Protein AF-A0A4Z1SQS7-F1 (afdb_monomer)

Radius of gyration: 22.04 Å; Cα contacts (8 Å, |Δi|>4): 766; chains: 1; bounding box: 47×42×66 Å

InterPro domains:
  IPR000222 PPM-type phosphatase, divalent cation binding [PS01032] (43-51)
  IPR001932 PPM-type phosphatase-like domain [PF00481] (12-250)
  IPR001932 PPM-type phosphatase-like domain [PS51746] (8-364)
  IPR001932 PPM-type phosphatase-like domain [SM00332] (1-362)
  IPR001932 PPM-type phosphatase-like domain [cd00143] (7-232)
  IPR015655 Protein phosphatase 2C [PTHR47992] (9-360)
  IPR036457 PPM-type phosphatase-like domain superfamily [G3DSA:3.60.40.10] (2-365)
  IPR036457 PPM-type phosphatase-like domain superfamily [SSF81606] (6-361)

Foldseek 3Di:
DDDDPWWFKDKDWDFQQPPDQLKDKDWDFCQPVDPPRPDTKIKIKIKRKDQHNLANVLCRPQLSVQLVVDPCPPVPSQVSNQRSLQVSLVVSCVVVVPVDPSRQMWIWMWMWMDDDQKIKIWTFAQWWKKFQFPPPGIDTFFDHAFCPDPVLQVQLVVLVWHWDDDPPDAIATNVPHGGQETRGRVVCVSSRHYSRIDMDMDGNPGTQKMKTKDCLLVVLDDRRLLRLLLVLLLVCLVVPLDVVVLLCLLQVPLPPPPQQDDLSSLSSQLSSLLLVDPPCPDLSPVLSLVSLLVCLPVPDSCDNVNSVVSNVSSVVVVVVPPPPPDRDNSALVCSRQHNSNVSSSSSSSSSPRNGIIMMMMIGTPVSDDPVSVVVVVVVVVVD

Secondary structure (DSSP, 8-state):
-EE-SSEEEEEEEE-TTSSS---EEEEEE-TTSSTT--S--EEEEEE-EESSTHHHHHHHHHHHHHHHH-TTTTTSHHHHHHHHHHHHHHHHHHHHTTT-TT---EE-EEEEEEETTEEEEEEESS-EEEEEETTTEEEE-SPP--TTSHHHHHHHHHTT--EE--TTS--EETTTBS-SB-EE-GGGGGGT-B---EEEEEEGGGEEEEEEE-HHHHTT--HHHHHHHHHHHHHHHHH-S-HHHHHHHHHHTTSS--S---HHHHHHHHHHHHHH---TTSHHHHHHHHHHHHHSSTT----HHHHHHHHHHHTT-GGG-TT--------GGGGSHHHHHHHHHHHHHHTT--S-EEEEEEEEGGGS-HHHHHHHHHHHHT-

pLDDT: mean 84.15, std 18.26, range [29.73, 98.94]

Sequence (383 aa):
MYLSALYVWGHGSISGRRPSNEDAHIIRDLRGMRQDLTESITMAGVFDGHGGPNASAYTQEKLPLQLTKARAFPTDVKDALKQAFLNTDRLYLRDEGHADIYSSAGTTAVACVHYRNVFFFANAGDSRAIIGTSGQGVRQITVDHKPNLPGERARIERAGSCVVDDEGDCPRVAGMLAVSRAIGDAPFKSCGVIADPDIFAVRDSEIDYVVLACDGLWDVFQNDEVDAVIRHIFKLATRCTDPSLANQILTSDLSSGNTSTTRIELLKHAAACLLMSNDPKDKFVSIATSLCEKLAVRDTALSFGFANTIAGGFKGFDSCYDECNRTYVTPARKLSPEAIASYLMRMAMCLGSDDNITVVLGLGRKLYPKPILAEYDKMVRGR

Organism: Giardia muris (NCBI:txid5742)

Nearest PDB structures (foldseek):
  2iq1-assembly1_A  TM=8.927E-01  e=2.424E-19  Homo sapiens
  2p8e-assembly2_B  TM=7.983E-01  e=1.602E-19  Homo sapiens
  4da1-assembly1_A  TM=8.721E-01  e=8.635E-18  Homo sapiens
  4jnd-assembly1_A  TM=8.204E-01  e=9.811E-19  Caenorhabditis elegans
  4ra2-assembly1_A  TM=7.579E-01  e=4.405E-18  Homo sapiens

Solvent-accessible surface area (backbone atoms only — not comparable to full-atom values): 19954 Å² total; per-residue (Å²): 121,48,80,57,99,57,30,38,27,20,46,34,72,45,26,64,68,38,99,59,61,24,60,31,62,45,76,43,69,50,42,65,78,39,93,85,37,78,58,81,29,43,36,36,34,32,16,43,27,42,79,46,40,63,31,6,49,49,43,53,65,41,32,66,54,36,27,65,67,25,84,43,38,81,86,36,54,65,62,9,47,43,50,8,41,45,50,39,26,56,47,48,52,56,62,44,70,78,70,45,102,79,71,51,23,15,12,26,38,26,36,37,38,42,49,94,61,29,38,36,37,38,26,16,8,51,28,41,36,36,37,34,29,77,98,72,49,61,44,74,72,52,71,58,30,41,18,75,42,72,72,44,32,53,43,15,44,73,44,74,36,46,69,38,73,51,93,93,58,74,32,8,42,73,68,70,41,60,48,31,20,28,33,43,31,64,82,40,44,67,37,39,36,36,34,72,46,54,75,46,76,46,68,37,96,55,52,45,32,39,43,33,25,25,44,28,44,56,79,55,43,54,71,63,45,54,44,48,33,57,52,43,53,48,55,43,63,77,67,38,52,41,70,66,57,55,51,44,61,66,46,54,73,60,66,63,82,66,96,69,77,47,72,57,58,52,46,35,46,24,49,52,25,45,64,75,34,84,49,82,86,38,69,42,31,49,49,23,42,53,53,26,46,68,52,40,52,85,80,63,76,70,48,76,67,55,41,52,53,53,51,55,71,53,67,72,49,74,83,73,52,89,76,66,89,61,82,41,73,75,55,57,69,63,74,30,34,34,39,50,28,46,48,53,48,54,44,22,48,32,27,64,29,62,37,41,32,40,32,40,28,37,39,25,52,88,72,51,58,69,72,44,50,54,51,51,54,49,63,55,76,76,106

Structure (mmCIF, N/CA/C/O backbone):
data_AF-A0A4Z1SQS7-F1
#
_entry.id   AF-A0A4Z1SQS7-F1
#
loop_
_atom_site.group_PDB
_atom_site.id
_atom_site.type_symbol
_atom_site.label_atom_id
_atom_site.label_alt_id
_atom_site.label_comp_id
_atom_site.label_asym_id
_atom_site.label_entity_id
_atom_site.label_seq_id
_atom_site.pdbx_PDB_ins_code
_atom_site.Cartn_x
_atom_site.Cartn_y
_atom_site.Cartn_z
_atom_site.occupancy
_atom_site.B_iso_or_equiv
_atom_site.auth_seq_id
_atom_site.auth_comp_id
_atom_site.auth_asym_id
_atom_site.auth_atom_id
_atom_site.pdbx_PDB_model_num
ATOM 1 N N . MET A 1 1 ? -8.643 12.770 5.499 1.00 52.16 1 MET A N 1
ATOM 2 C CA . MET A 1 1 ? -9.835 11.908 5.571 1.00 52.16 1 MET A CA 1
ATOM 3 C C . MET A 1 1 ? -10.694 12.202 4.373 1.00 52.16 1 MET A C 1
ATOM 5 O O . MET A 1 1 ? -11.086 13.352 4.195 1.00 52.16 1 MET A O 1
ATOM 9 N N . TYR A 1 2 ? -10.938 11.186 3.557 1.00 68.62 2 TYR A N 1
ATOM 10 C CA . TYR A 1 2 ? -11.748 11.256 2.348 1.00 68.62 2 TYR A CA 1
ATOM 11 C C . TYR A 1 2 ? -12.927 10.303 2.513 1.00 68.62 2 TYR A C 1
ATOM 13 O O . TYR A 1 2 ? -12.742 9.135 2.846 1.00 68.62 2 TYR A O 1
ATOM 21 N N . LEU A 1 3 ? -14.147 10.800 2.326 1.00 64.62 3 LEU A N 1
ATOM 22 C CA . LEU A 1 3 ? -15.344 9.972 2.417 1.00 64.62 3 LEU A CA 1
ATOM 23 C C . LEU A 1 3 ? -15.806 9.580 1.022 1.00 64.62 3 LEU A C 1
ATOM 25 O O . LEU A 1 3 ? -16.062 10.437 0.181 1.00 64.62 3 LEU A O 1
ATOM 29 N N . SER A 1 4 ? -15.976 8.279 0.824 1.00 72.94 4 SER A N 1
ATOM 30 C CA . SER A 1 4 ? -16.822 7.736 -0.234 1.00 72.94 4 SER A CA 1
ATOM 31 C C . SER A 1 4 ? -18.140 7.250 0.377 1.00 72.94 4 SER A C 1
ATOM 33 O O . SER A 1 4 ? -18.307 7.208 1.602 1.00 72.94 4 SER A O 1
ATOM 35 N N . ALA A 1 5 ? -19.086 6.848 -0.472 1.00 72.69 5 ALA A N 1
ATOM 36 C CA . ALA A 1 5 ? -20.364 6.301 -0.018 1.00 72.69 5 ALA A CA 1
ATOM 37 C C . ALA A 1 5 ? -20.209 5.032 0.842 1.00 72.69 5 ALA A C 1
ATOM 39 O O . ALA A 1 5 ? -21.074 4.756 1.670 1.00 72.69 5 ALA A O 1
ATOM 40 N N . LEU A 1 6 ? -19.119 4.277 0.661 1.00 84.94 6 LEU A N 1
ATOM 41 C CA . LEU A 1 6 ? -18.928 2.953 1.264 1.00 84.94 6 LEU A CA 1
ATOM 42 C C . LEU A 1 6 ? -17.718 2.879 2.203 1.00 84.94 6 LEU A C 1
ATOM 44 O O . LEU A 1 6 ? -17.732 2.086 3.142 1.00 84.94 6 LEU A O 1
ATOM 48 N N . TYR A 1 7 ? -16.728 3.755 2.030 1.00 91.75 7 TYR A N 1
ATOM 49 C CA . TYR A 1 7 ? -15.464 3.740 2.770 1.00 91.75 7 TYR A CA 1
ATOM 50 C C . TYR A 1 7 ? -15.067 5.120 3.295 1.00 91.75 7 TYR A C 1
ATOM 52 O O . TYR A 1 7 ? -15.269 6.140 2.630 1.00 91.75 7 TYR A O 1
ATOM 60 N N . VAL A 1 8 ? -14.438 5.122 4.468 1.00 91.81 8 VAL A N 1
ATOM 61 C CA . VAL A 1 8 ? -13.673 6.238 5.028 1.00 91.81 8 VAL A CA 1
ATOM 62 C C . VAL A 1 8 ? -12.204 5.976 4.722 1.00 91.81 8 VAL A C 1
ATOM 64 O O . VAL A 1 8 ? -11.655 4.965 5.151 1.00 91.81 8 VAL A O 1
ATOM 67 N N . TRP A 1 9 ? -11.569 6.873 3.979 1.00 94.38 9 TRP A N 1
ATOM 68 C CA . TRP A 1 9 ? -10.174 6.755 3.579 1.00 94.38 9 TRP A CA 1
ATOM 69 C C . TRP A 1 9 ? -9.288 7.753 4.309 1.00 94.38 9 TRP A C 1
ATOM 71 O O . TRP A 1 9 ? -9.692 8.887 4.583 1.00 94.38 9 TRP A O 1
ATOM 81 N N . GLY A 1 10 ? -8.055 7.352 4.570 1.00 94.62 10 GLY A N 1
ATOM 82 C CA . GLY A 1 10 ? -7.034 8.193 5.174 1.00 94.62 10 GLY A CA 1
ATOM 83 C C . GLY A 1 10 ? -5.665 7.553 5.043 1.00 94.62 10 GLY A C 1
ATOM 84 O O . GLY A 1 10 ? -5.534 6.448 4.521 1.00 94.62 10 GLY A O 1
ATOM 85 N N . HIS A 1 11 ? -4.642 8.273 5.475 1.00 96.88 11 HIS A N 1
ATOM 86 C CA . HIS A 1 11 ? -3.266 7.831 5.332 1.00 96.88 11 HIS A CA 1
ATOM 87 C C . HIS A 1 11 ? -2.392 8.362 6.465 1.00 96.88 11 HIS A C 1
ATOM 89 O O . HIS A 1 11 ? -2.773 9.284 7.189 1.00 96.88 11 HIS A O 1
ATOM 95 N N . GLY A 1 12 ? -1.191 7.815 6.557 1.00 96.62 12 GLY A N 1
ATOM 96 C CA . GLY A 1 12 ? -0.066 8.375 7.283 1.00 96.62 12 GLY A CA 1
ATOM 97 C C . GLY A 1 12 ? 1.214 8.122 6.493 1.00 96.62 12 GLY A C 1
ATOM 98 O O . GLY A 1 12 ? 1.278 7.149 5.748 1.00 96.62 12 GLY A O 1
ATOM 99 N N . SER A 1 13 ? 2.188 9.020 6.616 1.00 97.50 13 SER A N 1
ATOM 100 C CA . SER A 1 13 ? 3.509 8.869 6.004 1.00 97.50 13 SER A CA 1
ATOM 101 C C . SER A 1 13 ? 4.553 9.540 6.893 1.00 97.50 13 SER A C 1
ATOM 103 O O . SER A 1 13 ? 4.311 10.648 7.387 1.00 97.50 13 SER A O 1
ATOM 105 N N . ILE A 1 14 ? 5.669 8.860 7.145 1.00 96.12 14 ILE A N 1
ATOM 106 C CA . ILE A 1 14 ? 6.788 9.340 7.961 1.00 96.12 14 ILE A CA 1
ATOM 107 C C . ILE A 1 14 ? 8.120 8.880 7.361 1.00 96.12 14 ILE A C 1
ATOM 109 O O . ILE A 1 14 ? 8.206 7.784 6.819 1.00 96.12 14 ILE A O 1
ATOM 113 N N . SER A 1 15 ? 9.186 9.666 7.549 1.00 94.44 15 SER A N 1
ATOM 114 C CA . SER A 1 15 ? 10.533 9.285 7.092 1.00 94.44 15 SER A CA 1
ATOM 115 C C . SER A 1 15 ? 11.118 8.073 7.833 1.00 94.44 15 SER A C 1
ATOM 117 O O . SER A 1 15 ? 12.123 7.515 7.402 1.00 94.44 15 SER A O 1
ATOM 119 N N . GLY A 1 16 ? 10.544 7.697 8.981 1.00 91.19 16 GLY A N 1
ATOM 120 C CA . GLY A 1 16 ? 11.118 6.676 9.855 1.00 91.19 16 GLY A CA 1
ATOM 121 C C . GLY A 1 16 ? 12.520 7.076 10.320 1.00 91.19 16 GLY A C 1
ATOM 122 O O . GLY A 1 16 ? 12.698 8.163 10.876 1.00 91.19 16 GLY A O 1
ATOM 123 N N . ARG A 1 17 ? 13.508 6.202 10.098 1.00 91.19 17 ARG A N 1
ATOM 124 C CA . ARG A 1 17 ? 14.924 6.468 10.422 1.00 91.19 17 ARG A CA 1
ATOM 125 C C . ARG A 1 17 ? 15.736 7.003 9.243 1.00 91.19 17 ARG A C 1
ATOM 127 O O . ARG A 1 17 ? 16.910 7.331 9.419 1.00 91.19 17 ARG A O 1
ATOM 134 N N . ARG A 1 18 ? 15.131 7.116 8.058 1.00 93.69 18 ARG A N 1
ATOM 135 C CA . ARG A 1 18 ? 15.786 7.679 6.876 1.00 93.69 18 ARG A CA 1
ATOM 136 C C . ARG A 1 18 ? 15.947 9.204 7.011 1.00 93.69 18 ARG A C 1
ATOM 138 O O . ARG A 1 18 ? 15.118 9.856 7.652 1.00 93.69 18 ARG A O 1
ATOM 145 N N . PRO A 1 19 ? 16.973 9.806 6.378 1.00 93.31 19 PRO A N 1
ATOM 146 C CA . PRO A 1 19 ? 17.176 11.260 6.394 1.00 93.31 19 PRO A CA 1
ATOM 147 C C . PRO A 1 19 ? 16.042 12.059 5.733 1.00 93.31 19 PRO A C 1
ATOM 149 O O . PRO A 1 19 ? 15.771 13.195 6.122 1.00 93.31 19 PRO A O 1
ATOM 152 N N . SER A 1 20 ? 15.387 11.471 4.734 1.00 94.19 20 SER A N 1
ATOM 153 C CA . SER A 1 20 ? 14.296 12.056 3.954 1.00 94.19 20 SER A CA 1
ATOM 154 C C . SER A 1 20 ? 13.165 11.048 3.787 1.00 94.19 20 SER A C 1
ATOM 156 O O . SER A 1 20 ? 13.374 9.846 3.932 1.00 94.19 20 SER A O 1
ATOM 158 N N . ASN A 1 21 ? 11.964 11.558 3.512 1.00 96.31 21 ASN A N 1
ATOM 159 C CA . ASN A 1 21 ? 10.837 10.741 3.081 1.00 96.31 21 ASN A CA 1
ATOM 160 C C . ASN A 1 21 ? 10.776 10.766 1.552 1.00 96.31 21 ASN A C 1
ATOM 162 O O . ASN A 1 21 ? 10.515 11.827 0.978 1.00 96.31 21 ASN A O 1
ATOM 166 N N . GLU A 1 22 ? 11.071 9.636 0.922 1.00 97.31 22 GLU A N 1
ATOM 167 C CA . GLU A 1 22 ? 10.989 9.429 -0.522 1.00 97.31 22 GLU A CA 1
ATOM 168 C C . GLU A 1 22 ? 9.636 8.833 -0.937 1.00 97.31 22 GLU A C 1
ATOM 170 O O . GLU A 1 22 ? 9.322 8.831 -2.125 1.00 97.31 22 GLU A O 1
ATOM 175 N N . ASP A 1 23 ? 8.788 8.432 0.016 1.00 98.50 23 ASP A N 1
ATOM 176 C CA . ASP A 1 23 ? 7.439 7.942 -0.262 1.00 98.50 23 ASP A CA 1
ATOM 177 C C . ASP A 1 23 ? 6.476 9.046 -0.722 1.00 98.50 23 ASP A C 1
ATOM 179 O O . ASP A 1 23 ? 6.494 10.192 -0.258 1.00 98.50 23 ASP A O 1
ATOM 183 N N . ALA A 1 24 ? 5.507 8.644 -1.542 1.00 98.62 24 ALA A N 1
ATOM 184 C CA . ALA A 1 24 ? 4.306 9.409 -1.842 1.00 98.62 24 ALA A CA 1
ATOM 185 C C . ALA A 1 24 ? 3.045 8.531 -1.767 1.00 98.62 24 ALA A C 1
ATOM 187 O O . ALA A 1 24 ? 3.088 7.302 -1.796 1.00 98.62 24 ALA A O 1
ATOM 188 N N . HIS A 1 25 ? 1.871 9.160 -1.703 1.00 98.50 25 HIS A N 1
ATOM 189 C CA . HIS A 1 25 ? 0.588 8.450 -1.660 1.00 98.50 25 HIS A CA 1
ATOM 190 C C . HIS A 1 25 ? -0.538 9.249 -2.311 1.00 98.50 25 HIS A C 1
ATOM 192 O O . HIS A 1 25 ? -0.485 10.473 -2.410 1.00 98.50 25 HIS A O 1
ATOM 198 N N . ILE A 1 26 ? -1.622 8.581 -2.694 1.00 97.75 26 ILE A N 1
ATOM 199 C CA . ILE A 1 26 ? -2.844 9.240 -3.176 1.00 97.75 26 ILE A CA 1
ATOM 200 C C . ILE A 1 26 ? -4.087 8.679 -2.510 1.00 97.75 26 ILE A C 1
ATOM 202 O O . ILE A 1 26 ? -4.175 7.490 -2.219 1.00 97.75 26 ILE A O 1
ATOM 206 N N . ILE A 1 27 ? -5.074 9.556 -2.333 1.00 96.88 27 ILE A N 1
ATOM 207 C CA . ILE A 1 27 ? -6.484 9.217 -2.143 1.00 96.88 27 ILE A CA 1
ATOM 208 C C . ILE A 1 27 ? -7.273 10.276 -2.913 1.00 96.88 27 ILE A C 1
ATOM 210 O O . ILE A 1 27 ? -7.203 11.460 -2.580 1.00 96.88 27 ILE A O 1
ATOM 214 N N . ARG A 1 28 ? -7.982 9.882 -3.971 1.00 94.62 28 ARG A N 1
ATOM 215 C CA . ARG A 1 28 ? -8.637 10.824 -4.884 1.00 94.62 28 ARG A CA 1
ATOM 216 C C . ARG A 1 28 ? -9.945 10.269 -5.428 1.00 94.62 28 ARG A C 1
ATOM 218 O O . ARG A 1 28 ? -9.976 9.150 -5.927 1.00 94.62 28 ARG A O 1
ATOM 225 N N . ASP A 1 29 ? -11.006 11.073 -5.381 1.00 93.81 29 ASP A N 1
ATOM 226 C CA . ASP A 1 29 ? -12.204 10.831 -6.192 1.00 93.81 29 ASP A CA 1
ATOM 227 C C . ASP A 1 29 ? -11.934 11.329 -7.619 1.00 93.81 29 ASP A C 1
ATOM 229 O O . ASP A 1 29 ? -11.589 12.495 -7.819 1.00 93.81 29 ASP A O 1
ATOM 233 N N . LEU A 1 30 ? -12.049 10.436 -8.601 1.00 94.81 30 LEU A N 1
ATOM 234 C CA . LEU A 1 30 ? -11.799 10.719 -10.016 1.00 94.81 30 LEU A CA 1
ATOM 235 C C . LEU A 1 30 ? -13.030 11.284 -10.739 1.00 94.81 30 LEU A C 1
ATOM 237 O O . LEU A 1 30 ? -12.952 11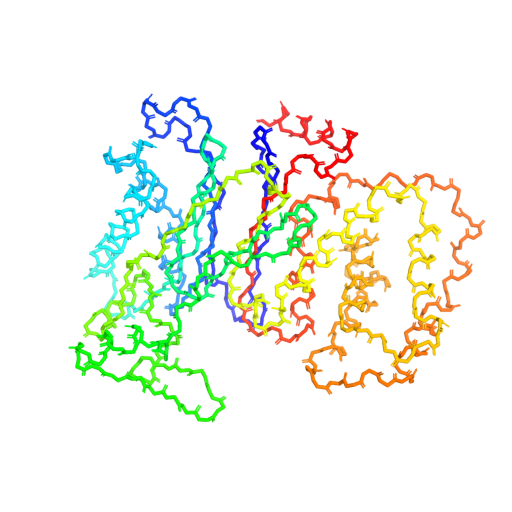.617 -11.926 1.00 94.81 30 LEU A O 1
ATOM 241 N N . ARG A 1 31 ? -14.169 11.406 -10.050 1.00 91.38 31 ARG A N 1
ATOM 242 C CA . ARG A 1 31 ? -15.373 12.039 -10.593 1.00 91.38 31 ARG A CA 1
ATOM 243 C C . ARG A 1 31 ? -15.066 13.443 -11.116 1.00 91.38 31 ARG A C 1
ATOM 245 O O . ARG A 1 31 ? -14.438 14.252 -10.436 1.00 91.38 31 ARG A O 1
ATOM 252 N N . GLY A 1 32 ? -15.532 13.738 -12.326 1.00 89.56 32 GLY A N 1
ATOM 253 C CA . GLY A 1 32 ? -15.335 15.034 -12.979 1.00 89.56 32 GLY A CA 1
ATOM 254 C C . GLY A 1 32 ? -13.932 15.280 -13.546 1.00 89.56 32 GLY A C 1
ATOM 255 O O . GLY A 1 32 ? -13.733 16.295 -14.207 1.00 89.56 32 GLY A O 1
ATOM 256 N N . MET A 1 33 ? -12.968 14.365 -13.368 1.00 92.56 33 MET A N 1
ATOM 257 C CA . MET A 1 33 ? -11.655 14.474 -14.028 1.00 92.56 33 MET A CA 1
ATOM 258 C C . MET A 1 33 ? -11.734 14.237 -15.546 1.00 92.56 33 MET A C 1
ATOM 260 O O . MET A 1 33 ? -10.877 14.708 -16.292 1.00 92.56 33 MET A O 1
ATOM 264 N N . ARG A 1 34 ? -12.780 13.542 -16.008 1.00 91.56 34 ARG A N 1
ATOM 265 C CA . ARG A 1 34 ? -13.194 13.427 -17.413 1.00 91.56 34 ARG A CA 1
ATOM 266 C C . ARG A 1 34 ? -14.715 13.593 -17.473 1.00 91.56 34 ARG A C 1
ATOM 268 O O . ARG A 1 34 ? -15.404 13.185 -16.541 1.00 91.56 34 ARG A O 1
ATOM 275 N N . GLN A 1 35 ? -15.231 14.233 -18.525 1.00 89.06 35 GLN A N 1
ATOM 276 C CA . GLN A 1 35 ? -16.627 14.707 -18.585 1.00 89.06 35 GLN A CA 1
ATOM 277 C C . GLN A 1 35 ? -17.684 13.608 -18.387 1.00 89.06 35 GLN A C 1
ATOM 279 O O . GLN A 1 35 ? -18.750 13.871 -17.844 1.00 89.06 35 GLN A O 1
ATOM 284 N N . ASP A 1 36 ? -17.389 12.382 -18.804 1.00 89.81 36 ASP A N 1
ATOM 285 C CA . ASP A 1 36 ? -18.256 11.207 -18.698 1.00 89.81 36 ASP A CA 1
ATOM 286 C C . ASP A 1 36 ? -18.127 10.455 -17.357 1.00 89.81 36 ASP A C 1
ATOM 288 O O . ASP A 1 36 ? -18.904 9.542 -17.084 1.00 89.81 36 ASP A O 1
ATOM 292 N N . LEU A 1 37 ? -17.181 10.835 -16.489 1.00 91.50 37 LEU A N 1
ATOM 293 C CA . LEU A 1 37 ? -17.016 10.256 -15.153 1.00 91.50 37 LEU A CA 1
ATOM 294 C C . LEU A 1 37 ? -17.928 10.969 -14.152 1.00 91.50 37 LEU A C 1
ATOM 296 O O . LEU A 1 37 ? -17.499 11.844 -13.396 1.00 91.50 37 LEU A O 1
ATOM 300 N N . THR A 1 38 ? -19.206 10.599 -14.162 1.00 88.12 38 THR A N 1
ATOM 301 C CA . THR A 1 38 ? -20.236 11.201 -13.299 1.00 88.12 38 THR A CA 1
ATOM 302 C C . THR A 1 38 ? -20.379 10.505 -11.944 1.00 88.12 38 THR A C 1
ATOM 304 O O . THR A 1 38 ? -20.825 11.115 -10.972 1.00 88.12 38 THR A O 1
ATOM 307 N N . GLU A 1 39 ? -20.017 9.225 -11.870 1.00 88.94 39 GLU A N 1
ATOM 308 C CA . GLU A 1 39 ? -20.040 8.430 -10.640 1.00 88.94 39 GLU A CA 1
ATOM 309 C C . GLU A 1 39 ? -18.770 8.673 -9.811 1.00 88.94 39 GLU A C 1
ATOM 311 O O . GLU A 1 39 ? -17.724 9.018 -10.357 1.00 88.94 39 GLU A O 1
ATOM 316 N N . SER A 1 40 ? -18.853 8.493 -8.489 1.00 89.50 40 SER A N 1
ATOM 317 C CA . SER A 1 40 ? -17.663 8.542 -7.630 1.00 89.50 40 SER A CA 1
ATOM 318 C C . SER A 1 40 ? -16.787 7.321 -7.899 1.00 89.50 40 SER A C 1
ATOM 320 O O . SER A 1 40 ? -17.277 6.189 -7.876 1.00 89.50 40 SER A O 1
ATOM 322 N N . ILE A 1 41 ? -15.503 7.559 -8.161 1.00 94.06 41 ILE A N 1
ATOM 323 C CA . ILE A 1 41 ? -14.511 6.510 -8.400 1.00 94.06 41 ILE A CA 1
ATOM 324 C C . ILE A 1 41 ? -13.307 6.836 -7.538 1.00 94.06 41 ILE A C 1
ATOM 326 O O . ILE A 1 41 ? -12.591 7.795 -7.810 1.00 94.06 41 ILE A O 1
ATOM 330 N N . THR A 1 42 ? -13.091 6.061 -6.480 1.00 95.25 42 THR A N 1
ATOM 331 C CA . THR A 1 42 ? -11.986 6.342 -5.559 1.00 95.25 42 THR A CA 1
ATOM 332 C C . THR A 1 42 ? -10.734 5.623 -6.027 1.00 95.25 42 THR A C 1
ATOM 334 O O . THR A 1 42 ? -10.752 4.406 -6.182 1.00 95.25 42 THR A O 1
ATOM 337 N N . MET A 1 43 ? -9.649 6.365 -6.221 1.00 97.56 43 MET A N 1
ATOM 338 C CA . MET A 1 43 ? -8.305 5.829 -6.392 1.00 97.56 43 MET A CA 1
ATOM 339 C C . MET A 1 43 ? -7.495 6.074 -5.123 1.00 97.56 43 MET A C 1
ATOM 341 O O . MET A 1 43 ? -7.484 7.190 -4.603 1.00 97.56 43 MET A O 1
ATOM 345 N N . ALA A 1 44 ? -6.799 5.049 -4.652 1.00 98.44 44 ALA A N 1
ATOM 346 C CA . ALA A 1 44 ? -5.830 5.145 -3.573 1.00 98.44 44 ALA A CA 1
ATOM 347 C C . ALA A 1 44 ? -4.516 4.471 -3.984 1.00 98.44 44 ALA A C 1
ATOM 349 O O . ALA A 1 44 ? -4.526 3.592 -4.843 1.00 98.44 44 ALA A O 1
ATOM 350 N N . GLY A 1 45 ? -3.387 4.874 -3.410 1.00 98.62 45 GLY A N 1
ATOM 351 C CA . GLY A 1 45 ? -2.094 4.286 -3.759 1.00 98.62 45 GLY A CA 1
ATOM 352 C C . GLY A 1 45 ? -0.956 4.724 -2.852 1.00 98.62 45 GLY A C 1
ATOM 353 O O . GLY A 1 45 ? -1.051 5.779 -2.224 1.00 98.62 45 GLY A O 1
ATOM 354 N N . VAL A 1 46 ? 0.090 3.904 -2.807 1.00 98.94 46 VAL A N 1
ATOM 355 C CA . VAL A 1 46 ? 1.369 4.151 -2.131 1.00 98.94 46 VAL A CA 1
ATOM 356 C C . VAL A 1 46 ? 2.489 3.939 -3.146 1.00 98.94 46 VAL A C 1
ATOM 358 O O . VAL A 1 46 ? 2.441 2.987 -3.932 1.00 98.94 46 VAL A O 1
ATOM 361 N N . PHE A 1 47 ? 3.447 4.859 -3.141 1.00 98.81 47 PHE A N 1
ATOM 362 C CA . PHE A 1 47 ? 4.584 4.907 -4.048 1.00 98.81 47 PHE A CA 1
ATOM 363 C C . PHE A 1 47 ? 5.845 5.054 -3.207 1.00 98.81 47 PHE A C 1
ATOM 365 O O . PHE A 1 47 ? 6.132 6.148 -2.728 1.00 98.81 47 PHE A O 1
ATOM 372 N N . ASP A 1 48 ? 6.530 3.941 -2.976 1.00 98.69 48 ASP A N 1
ATOM 373 C CA . ASP A 1 48 ? 7.786 3.899 -2.223 1.00 98.69 48 ASP A CA 1
ATOM 374 C C . ASP A 1 48 ? 8.917 4.337 -3.147 1.00 98.69 48 ASP A C 1
ATOM 376 O O . ASP A 1 48 ? 9.089 3.728 -4.206 1.00 98.69 48 ASP A O 1
ATOM 380 N N . GLY A 1 49 ? 9.553 5.466 -2.851 1.00 98.00 49 GLY A N 1
ATOM 381 C CA . GLY A 1 49 ? 10.570 6.066 -3.709 1.00 98.00 49 GLY A CA 1
ATOM 382 C C . GLY A 1 49 ? 11.969 5.622 -3.308 1.00 98.00 49 GLY A C 1
ATOM 383 O O . GLY A 1 49 ? 12.278 5.524 -2.127 1.00 98.00 49 GLY A O 1
ATOM 384 N N . HIS A 1 50 ? 12.841 5.423 -4.293 1.00 95.38 50 HIS A N 1
ATOM 385 C CA . HIS A 1 50 ? 14.247 5.125 -4.052 1.00 95.38 50 HIS A CA 1
ATOM 386 C C . HIS A 1 50 ? 15.148 5.887 -5.020 1.00 95.38 50 HIS A C 1
ATOM 388 O O . HIS A 1 50 ? 14.839 6.067 -6.201 1.00 95.38 50 HIS A O 1
ATOM 394 N N . GLY A 1 51 ? 16.302 6.330 -4.519 1.00 92.56 51 GLY A N 1
ATOM 395 C CA . GLY A 1 51 ? 17.216 7.177 -5.290 1.00 92.56 51 GLY A CA 1
ATOM 396 C C . GLY A 1 51 ? 16.713 8.617 -5.433 1.00 92.56 51 GLY A C 1
ATOM 397 O O . GLY A 1 51 ? 17.158 9.325 -6.338 1.00 92.56 51 GLY A O 1
ATOM 398 N N . GLY A 1 52 ? 15.803 9.046 -4.552 1.00 92.75 52 GLY A N 1
ATOM 399 C CA . GLY A 1 52 ? 15.189 10.369 -4.528 1.00 92.75 52 GLY A CA 1
ATOM 400 C C . GLY A 1 52 ? 13.659 10.335 -4.699 1.00 92.75 52 GLY A C 1
ATOM 401 O O . GLY A 1 52 ? 13.108 9.415 -5.300 1.00 92.75 52 GLY A O 1
ATOM 402 N N . PRO A 1 53 ? 12.942 11.383 -4.246 1.00 94.38 53 PRO A N 1
ATOM 403 C CA . PRO A 1 53 ? 11.474 11.418 -4.223 1.00 94.38 53 PRO A CA 1
ATOM 404 C C . PRO A 1 53 ? 10.821 11.719 -5.585 1.00 94.38 53 PRO A C 1
ATOM 406 O O . PRO A 1 53 ? 9.597 11.798 -5.685 1.00 94.38 53 PRO A O 1
ATOM 409 N N . ASN A 1 54 ? 11.600 11.969 -6.644 1.00 93.75 54 ASN A N 1
ATOM 410 C CA . ASN A 1 54 ? 11.054 12.477 -7.907 1.00 93.75 54 ASN A CA 1
ATOM 411 C C . ASN A 1 54 ? 10.093 11.476 -8.567 1.00 93.75 54 ASN A C 1
ATOM 413 O O . ASN A 1 54 ? 9.012 11.868 -9.011 1.00 93.75 54 ASN A O 1
ATOM 417 N N . ALA A 1 55 ? 10.444 10.187 -8.592 1.00 95.81 55 ALA A N 1
ATOM 418 C CA . ALA A 1 55 ? 9.626 9.148 -9.217 1.00 95.81 55 ALA A CA 1
ATOM 419 C C . ALA A 1 55 ? 8.293 8.932 -8.484 1.00 95.81 55 ALA A C 1
ATOM 421 O O . ALA A 1 55 ? 7.237 8.851 -9.124 1.00 95.81 55 ALA A O 1
ATOM 422 N N . SER A 1 56 ? 8.319 8.884 -7.151 1.00 98.06 56 SER A N 1
ATOM 423 C CA . SER A 1 56 ? 7.126 8.712 -6.315 1.00 98.06 56 SER A CA 1
ATOM 424 C C . SER A 1 56 ? 6.205 9.936 -6.402 1.00 98.06 56 SER A C 1
ATOM 426 O O . SER A 1 56 ? 5.003 9.786 -6.645 1.00 98.06 56 SER A O 1
ATOM 428 N N . ALA A 1 57 ? 6.759 11.152 -6.329 1.00 97.12 57 ALA A N 1
ATOM 429 C CA . ALA A 1 57 ? 6.014 12.403 -6.480 1.00 97.12 57 ALA A CA 1
ATOM 430 C C . ALA A 1 57 ? 5.395 12.547 -7.882 1.00 97.12 57 ALA A C 1
ATOM 432 O O . ALA A 1 57 ? 4.219 12.902 -8.025 1.00 97.12 57 ALA A O 1
ATOM 433 N N . TYR A 1 58 ? 6.147 12.209 -8.933 1.00 97.06 58 TYR A N 1
ATOM 434 C CA . TYR A 1 58 ? 5.632 12.218 -10.302 1.00 97.06 58 TYR A CA 1
ATOM 435 C C . TYR A 1 58 ? 4.502 11.199 -10.477 1.00 97.06 58 TYR A C 1
ATOM 437 O O . TYR A 1 58 ? 3.469 11.502 -11.080 1.00 97.06 58 TYR A O 1
ATOM 445 N N . THR A 1 59 ? 4.657 10.001 -9.911 1.00 98.44 59 THR A N 1
ATOM 446 C CA . THR A 1 59 ? 3.636 8.948 -9.964 1.00 98.44 59 THR A CA 1
ATOM 447 C C . THR A 1 59 ? 2.362 9.371 -9.233 1.00 98.44 59 THR A C 1
ATOM 449 O O . THR A 1 59 ? 1.271 9.240 -9.795 1.00 98.44 59 THR A O 1
ATOM 452 N N . GLN A 1 60 ? 2.484 9.971 -8.044 1.00 98.25 60 GLN A N 1
ATOM 453 C CA . GLN A 1 60 ? 1.371 10.562 -7.293 1.00 98.25 60 GLN A CA 1
ATOM 454 C C . GLN A 1 60 ? 0.569 11.560 -8.143 1.00 98.25 60 GLN A C 1
ATOM 456 O O . GLN A 1 60 ? -0.667 11.549 -8.121 1.00 98.25 60 GLN A O 1
ATOM 461 N N . GLU A 1 61 ? 1.247 12.409 -8.915 1.00 96.94 61 GLU A N 1
ATOM 462 C CA . GLU A 1 61 ? 0.592 13.420 -9.743 1.00 96.94 61 GLU A CA 1
ATOM 463 C C . GLU A 1 61 ? -0.003 12.836 -11.037 1.00 96.94 61 GLU A C 1
ATOM 465 O O . GLU A 1 61 ? -1.155 13.120 -11.390 1.00 96.94 61 GLU A O 1
ATOM 470 N N . LYS A 1 62 ? 0.775 12.035 -11.776 1.00 97.69 62 LYS A N 1
ATOM 471 C CA . LYS A 1 62 ? 0.444 11.649 -13.154 1.00 97.69 62 LYS A CA 1
ATOM 472 C C . LYS A 1 62 ? -0.383 10.381 -13.260 1.00 97.69 62 LYS A C 1
ATOM 474 O O . LYS A 1 62 ? -1.217 10.317 -14.165 1.00 97.69 62 LYS A O 1
ATOM 479 N N . LEU A 1 63 ? -0.224 9.407 -12.367 1.00 98.50 63 LEU A N 1
ATOM 480 C CA . LEU A 1 63 ? -0.944 8.136 -12.452 1.00 98.50 63 LEU A CA 1
ATOM 481 C C . LEU A 1 63 ? -2.481 8.298 -12.529 1.00 98.50 63 LEU A C 1
ATOM 483 O O . LEU A 1 63 ? -3.076 7.742 -13.459 1.00 98.50 63 LEU A O 1
ATOM 487 N N . PRO A 1 64 ? -3.156 9.106 -11.676 1.00 97.88 64 PRO A N 1
ATOM 488 C CA . PRO A 1 64 ? -4.603 9.332 -11.805 1.00 97.88 64 PRO A CA 1
ATOM 489 C C . PRO A 1 64 ? -4.990 10.047 -13.113 1.00 97.88 64 PRO A C 1
ATOM 491 O O . PRO A 1 64 ? -6.074 9.822 -13.662 1.00 97.88 64 PRO A O 1
ATOM 494 N N . LEU A 1 65 ? -4.107 10.891 -13.659 1.00 97.31 65 LEU A N 1
ATOM 495 C CA . LEU A 1 65 ? -4.334 11.554 -14.945 1.00 97.31 65 LEU A CA 1
ATOM 496 C C . LEU A 1 65 ? -4.232 10.558 -16.105 1.00 97.31 65 LEU A C 1
ATOM 498 O O . LEU A 1 65 ? -5.058 10.596 -17.013 1.00 97.31 65 LEU A O 1
ATOM 502 N N . GLN A 1 66 ? -3.248 9.656 -16.080 1.00 98.06 66 GLN A N 1
ATOM 503 C CA . GLN A 1 66 ? -3.109 8.626 -17.112 1.00 98.06 66 GLN A CA 1
ATOM 504 C C . GLN A 1 66 ? -4.254 7.617 -17.057 1.00 98.06 66 GLN A C 1
ATOM 506 O O . GLN A 1 66 ? -4.774 7.237 -18.104 1.00 98.06 66 GLN A O 1
ATOM 511 N N . LEU A 1 67 ? -4.706 7.254 -15.854 1.00 98.25 67 LEU A N 1
ATOM 512 C CA . LEU A 1 67 ? -5.862 6.380 -15.672 1.00 98.25 67 LEU A CA 1
ATOM 513 C C . LEU A 1 67 ? -7.129 6.977 -16.289 1.00 98.25 67 LEU A C 1
ATOM 515 O O . LEU A 1 67 ? -7.808 6.319 -17.069 1.00 98.25 67 LEU A O 1
ATOM 519 N N . THR A 1 68 ? -7.430 8.242 -15.995 1.00 97.12 68 THR A N 1
ATOM 520 C CA . THR A 1 68 ? -8.637 8.897 -16.528 1.00 97.12 68 THR A CA 1
ATOM 521 C C . THR A 1 68 ? -8.550 9.160 -18.037 1.00 97.12 68 THR A C 1
ATOM 523 O O . THR A 1 68 ? -9.571 9.111 -18.724 1.00 97.12 68 THR A O 1
ATOM 526 N N . LYS A 1 69 ? -7.345 9.362 -18.589 1.00 96.19 69 LYS A N 1
ATOM 527 C CA . LYS A 1 69 ? -7.104 9.475 -20.040 1.00 96.19 69 LYS A CA 1
ATOM 528 C C . LYS A 1 69 ? -7.182 8.145 -20.790 1.00 96.19 69 LYS A C 1
ATOM 530 O O . LYS A 1 69 ? -7.373 8.165 -22.006 1.00 96.19 69 LYS A O 1
ATOM 535 N N . ALA A 1 70 ? -7.028 7.008 -20.111 1.00 95.88 70 ALA A N 1
ATOM 536 C CA . ALA A 1 70 ? -7.092 5.705 -20.757 1.00 95.88 70 ALA A CA 1
ATOM 537 C C . ALA A 1 70 ? -8.473 5.497 -21.396 1.00 95.88 70 ALA A C 1
ATOM 539 O O . ALA A 1 70 ? -9.511 5.635 -20.744 1.00 95.88 70 ALA A O 1
ATOM 540 N N . ARG A 1 71 ? -8.488 5.135 -22.685 1.00 92.31 71 ARG A N 1
ATOM 541 C CA . ARG A 1 71 ? -9.728 4.928 -23.453 1.00 92.31 71 ARG A CA 1
ATOM 542 C C . ARG A 1 71 ? -10.605 3.835 -22.838 1.00 92.31 71 ARG A C 1
ATOM 544 O O . ARG A 1 71 ? -11.824 3.921 -22.916 1.00 92.31 71 ARG A O 1
ATOM 551 N N . ALA A 1 72 ? -9.973 2.831 -22.236 1.00 93.25 72 ALA A N 1
ATOM 552 C CA . ALA A 1 72 ? -10.637 1.729 -21.560 1.00 93.25 72 ALA A CA 1
ATOM 553 C C . ALA A 1 72 ? -11.316 2.146 -20.245 1.00 93.25 72 ALA A C 1
ATOM 555 O O . ALA A 1 72 ? -12.265 1.494 -19.821 1.00 93.25 72 ALA A O 1
ATOM 556 N N . PHE A 1 73 ? -10.885 3.229 -19.592 1.00 96.56 73 PHE A N 1
ATOM 557 C CA . PHE A 1 73 ? -11.476 3.664 -18.328 1.00 96.56 73 PHE A CA 1
ATOM 558 C C . PHE A 1 73 ? -12.857 4.292 -18.567 1.00 96.56 73 PHE A C 1
ATOM 560 O O . PHE A 1 73 ? -12.983 5.013 -19.551 1.00 96.56 73 PHE A O 1
ATOM 567 N N . PRO A 1 74 ? -13.882 4.086 -17.718 1.00 94.19 74 PRO A N 1
ATOM 568 C CA . PRO A 1 74 ? -13.939 3.125 -16.618 1.00 94.19 74 PRO A CA 1
ATOM 569 C C . PRO A 1 74 ? -14.505 1.752 -17.047 1.00 94.19 74 PRO A C 1
ATOM 571 O O . PRO A 1 74 ? -14.757 0.908 -16.193 1.00 94.19 74 PRO A O 1
ATOM 574 N N . THR A 1 75 ? -14.741 1.518 -18.345 1.00 94.19 75 THR A N 1
ATOM 575 C CA . THR A 1 75 ? -15.360 0.282 -18.867 1.00 94.19 75 THR A CA 1
ATOM 576 C C . THR A 1 75 ? -14.530 -0.984 -18.640 1.00 94.19 75 THR A C 1
ATOM 578 O O . THR A 1 75 ? -15.088 -2.021 -18.298 1.00 94.19 75 THR A O 1
ATOM 581 N N . ASP A 1 76 ? -13.209 -0.891 -18.775 1.00 96.94 76 ASP A N 1
ATOM 582 C CA . ASP A 1 76 ? -12.240 -1.925 -18.432 1.00 96.94 76 ASP A CA 1
ATOM 583 C C . ASP A 1 76 ? -11.147 -1.290 -17.567 1.00 96.94 76 ASP A C 1
ATOM 585 O O . ASP A 1 76 ? -10.142 -0.755 -18.039 1.00 96.94 76 ASP A O 1
ATOM 589 N N . VAL A 1 77 ? -11.392 -1.307 -16.256 1.00 97.62 77 VAL A N 1
ATOM 590 C CA . VAL A 1 77 ? -10.481 -0.733 -15.258 1.00 97.62 77 VAL A CA 1
ATOM 591 C C . VAL A 1 77 ? -9.147 -1.484 -15.222 1.00 97.62 77 VAL A C 1
ATOM 593 O O . VAL A 1 77 ? -8.128 -0.875 -14.906 1.00 97.62 77 VAL A O 1
ATOM 596 N N . LYS A 1 78 ? -9.122 -2.780 -15.571 1.00 98.25 78 LYS A N 1
ATOM 597 C CA . LYS A 1 78 ? -7.885 -3.570 -15.557 1.00 98.25 78 LYS A CA 1
ATOM 598 C C . LYS A 1 78 ? -6.951 -3.105 -16.667 1.00 98.25 78 LYS A C 1
ATOM 600 O O . LYS A 1 78 ? -5.815 -2.732 -16.389 1.00 98.25 78 LYS A O 1
ATOM 605 N N . ASP A 1 79 ? -7.439 -3.060 -17.903 1.00 98.31 79 ASP A N 1
ATOM 606 C CA . ASP A 1 79 ? -6.645 -2.556 -19.028 1.00 98.31 79 ASP A CA 1
ATOM 607 C C . ASP A 1 79 ? -6.241 -1.088 -18.811 1.00 98.31 79 ASP A C 1
ATOM 609 O O . ASP A 1 79 ? -5.081 -0.715 -18.993 1.00 98.31 79 ASP A O 1
ATOM 613 N N . ALA A 1 80 ? -7.161 -0.262 -18.304 1.00 98.38 80 ALA A N 1
ATOM 614 C CA . ALA A 1 80 ? -6.873 1.134 -17.997 1.00 98.38 80 ALA A CA 1
ATOM 615 C C . ALA A 1 80 ? -5.763 1.317 -16.946 1.00 98.38 80 ALA A C 1
ATOM 617 O O . ALA A 1 80 ? -4.909 2.185 -17.119 1.00 98.38 80 ALA A O 1
ATOM 618 N N . LEU A 1 81 ? -5.739 0.506 -15.881 1.00 98.62 81 LEU A N 1
ATOM 619 C CA . LEU A 1 81 ? -4.673 0.534 -14.872 1.00 98.62 81 LEU A CA 1
ATOM 620 C C . LEU A 1 81 ? -3.324 0.125 -15.469 1.00 98.62 81 LEU A C 1
ATOM 622 O O . LEU A 1 81 ? -2.338 0.831 -15.264 1.00 98.62 81 LEU A O 1
ATOM 626 N N . LYS A 1 82 ? -3.283 -0.949 -16.268 1.00 98.62 82 LYS A N 1
ATOM 627 C CA . LYS A 1 82 ? -2.060 -1.369 -16.971 1.00 98.62 82 LYS A CA 1
ATOM 628 C C . LYS A 1 82 ? -1.522 -0.242 -17.855 1.00 98.62 82 LYS A C 1
ATOM 630 O O . LYS A 1 82 ? -0.349 0.115 -17.769 1.00 98.62 82 LYS A O 1
ATOM 635 N N . GLN A 1 83 ? -2.390 0.367 -18.666 1.00 98.50 83 GLN A N 1
ATOM 636 C CA . GLN A 1 83 ? -2.029 1.504 -19.516 1.00 98.50 83 GLN A CA 1
ATOM 637 C C . GLN A 1 83 ? -1.556 2.706 -18.697 1.00 98.50 83 GLN A C 1
ATOM 639 O O . GLN A 1 83 ? -0.596 3.365 -19.092 1.00 98.50 83 GLN A O 1
ATOM 644 N N . ALA A 1 84 ? -2.197 2.991 -17.562 1.00 98.62 84 ALA A N 1
ATOM 645 C CA . ALA A 1 84 ? -1.831 4.108 -16.704 1.00 98.62 84 ALA A CA 1
ATOM 646 C C . ALA A 1 84 ? -0.410 3.960 -16.145 1.00 98.62 84 ALA A C 1
ATOM 648 O O . ALA A 1 84 ? 0.364 4.911 -16.237 1.00 98.62 84 ALA A O 1
ATOM 649 N N . PHE A 1 85 ? -0.048 2.778 -15.638 1.00 98.75 85 PHE A N 1
ATOM 650 C CA . PHE A 1 85 ? 1.300 2.488 -15.132 1.00 98.75 85 PHE A CA 1
ATOM 651 C C . PHE A 1 85 ? 2.353 2.628 -16.237 1.00 98.75 85 PHE A C 1
ATOM 653 O O . PHE A 1 85 ? 3.287 3.419 -16.110 1.00 98.75 85 PHE A O 1
ATOM 660 N N . LEU A 1 86 ? 2.153 1.946 -17.371 1.00 98.62 86 LEU A N 1
ATOM 661 C CA . LEU A 1 86 ? 3.095 1.970 -18.495 1.00 98.62 86 LEU A CA 1
ATOM 662 C C . LEU A 1 86 ? 3.256 3.370 -19.110 1.00 98.62 86 LEU A C 1
ATOM 664 O O . LEU A 1 86 ? 4.353 3.752 -19.517 1.00 98.62 86 LEU A O 1
ATOM 668 N N . ASN A 1 87 ? 2.175 4.151 -19.196 1.00 98.25 87 ASN A N 1
ATOM 669 C CA . ASN A 1 87 ? 2.242 5.519 -19.706 1.00 98.25 87 ASN A CA 1
ATOM 670 C C . ASN A 1 87 ? 2.889 6.473 -18.700 1.00 98.25 87 ASN A C 1
ATOM 672 O O . ASN A 1 87 ? 3.611 7.370 -19.124 1.00 98.25 87 ASN A O 1
ATOM 676 N N . THR A 1 88 ? 2.657 6.285 -17.398 1.00 98.25 88 THR A N 1
ATOM 677 C CA . THR A 1 88 ? 3.309 7.086 -16.349 1.00 98.25 88 THR A CA 1
ATOM 678 C C . THR A 1 88 ? 4.817 6.860 -16.374 1.00 98.25 88 THR A C 1
ATOM 680 O O . THR A 1 88 ? 5.559 7.833 -16.424 1.00 98.25 88 THR A O 1
ATOM 683 N N . ASP A 1 89 ? 5.259 5.604 -16.480 1.00 97.75 89 ASP A N 1
ATOM 684 C CA . ASP A 1 89 ? 6.672 5.243 -16.635 1.00 97.75 89 ASP A CA 1
ATOM 685 C C . ASP A 1 89 ? 7.296 5.849 -17.893 1.00 97.75 89 ASP A C 1
ATOM 687 O O . ASP A 1 89 ? 8.307 6.541 -17.818 1.00 97.75 89 ASP A O 1
ATOM 691 N N . ARG A 1 90 ? 6.653 5.683 -19.057 1.00 96.06 90 ARG A N 1
ATOM 692 C CA . ARG A 1 90 ? 7.156 6.262 -20.313 1.00 96.06 90 ARG A CA 1
ATOM 693 C C . ARG A 1 90 ? 7.296 7.784 -20.235 1.00 96.06 90 ARG A C 1
ATOM 695 O O . ARG A 1 90 ? 8.235 8.331 -20.807 1.00 96.06 90 ARG A O 1
ATOM 702 N N . LEU A 1 91 ? 6.341 8.465 -19.602 1.00 94.75 91 LEU A N 1
ATOM 703 C CA . LEU A 1 91 ? 6.376 9.919 -19.464 1.00 94.75 91 LEU A CA 1
ATOM 704 C C . LEU A 1 91 ? 7.457 10.360 -18.481 1.00 94.75 91 LEU A C 1
ATOM 706 O O . LEU A 1 91 ? 8.225 11.247 -18.828 1.00 94.75 91 LEU A O 1
ATOM 710 N N . TYR A 1 92 ? 7.584 9.695 -17.332 1.00 93.75 92 TYR A N 1
ATOM 711 C CA . TYR A 1 92 ? 8.645 9.980 -16.369 1.00 93.75 92 TYR A CA 1
ATOM 712 C C . TYR A 1 92 ? 10.034 9.813 -17.000 1.00 93.75 92 TYR A C 1
ATOM 714 O O . TYR A 1 92 ? 10.830 10.744 -16.984 1.00 93.75 92 TYR A O 1
ATOM 722 N N . LEU A 1 93 ? 10.287 8.686 -17.677 1.00 91.56 93 LEU A N 1
ATOM 723 C CA . LEU A 1 93 ? 11.559 8.420 -18.364 1.00 91.56 93 LEU A CA 1
ATOM 724 C C . LEU A 1 93 ? 11.868 9.428 -19.486 1.00 91.56 93 LEU A C 1
ATOM 726 O O . LEU A 1 93 ? 13.033 9.669 -19.798 1.00 91.56 93 LEU A O 1
ATOM 730 N N . ARG A 1 94 ? 10.839 10.014 -20.111 1.00 88.56 94 ARG A N 1
ATOM 731 C CA . ARG A 1 94 ? 11.000 11.055 -21.135 1.00 88.56 94 ARG A CA 1
ATOM 732 C C . ARG A 1 94 ? 11.270 12.427 -20.519 1.00 88.56 94 ARG A C 1
ATOM 734 O O . ARG A 1 94 ? 12.134 13.138 -21.023 1.00 88.56 94 ARG A O 1
ATOM 741 N N . ASP A 1 95 ? 10.504 12.798 -19.497 1.00 81.12 95 ASP A N 1
ATOM 742 C CA . ASP A 1 95 ? 10.555 14.117 -18.863 1.00 81.12 95 ASP A CA 1
ATOM 743 C C . ASP A 1 95 ? 11.844 14.274 -18.029 1.00 81.12 95 ASP A C 1
ATOM 745 O O . ASP A 1 95 ? 12.511 15.303 -18.118 1.00 81.12 95 ASP A O 1
ATOM 749 N N . GLU A 1 96 ? 12.256 13.232 -17.296 1.00 67.62 96 GLU A N 1
ATOM 750 C CA . GLU A 1 96 ? 13.520 13.191 -16.535 1.00 67.62 96 GLU A CA 1
ATOM 751 C C . GLU A 1 96 ? 14.741 12.960 -17.428 1.00 67.62 96 GLU A C 1
ATOM 753 O O . GLU A 1 96 ? 15.827 13.454 -17.129 1.00 67.62 96 GLU A O 1
ATOM 758 N N . GLY A 1 97 ? 14.568 12.292 -18.576 1.00 55.09 97 GLY A N 1
ATOM 759 C CA . GLY A 1 97 ? 15.630 12.046 -19.558 1.00 55.09 97 GLY A CA 1
ATOM 760 C C . GLY A 1 97 ? 16.259 13.313 -20.159 1.00 55.09 97 GLY A C 1
ATOM 761 O O . GLY A 1 97 ? 17.144 13.204 -21.008 1.00 55.09 97 GLY A O 1
ATOM 762 N N . HIS A 1 98 ? 15.803 14.510 -19.766 1.00 47.97 98 HIS A N 1
ATOM 763 C CA . HIS A 1 98 ? 16.385 15.817 -20.098 1.00 47.97 98 HIS A CA 1
ATOM 764 C C . HIS A 1 98 ? 16.742 16.675 -18.863 1.00 47.97 98 HIS A C 1
ATOM 766 O O . HIS A 1 98 ? 17.304 17.754 -19.049 1.00 47.97 98 HIS A O 1
ATOM 772 N N . ALA A 1 99 ? 16.432 16.241 -17.633 1.00 49.06 99 ALA A N 1
ATOM 773 C CA . ALA A 1 99 ? 16.504 17.091 -16.439 1.00 49.06 99 ALA A CA 1
ATOM 774 C C . ALA A 1 99 ? 17.691 16.805 -15.504 1.00 49.06 99 ALA A C 1
ATOM 776 O O . ALA A 1 99 ? 18.161 17.745 -14.871 1.00 49.06 99 ALA A O 1
ATOM 777 N N . ASP A 1 100 ? 18.240 15.589 -15.447 1.00 50.72 100 ASP A N 1
ATOM 778 C CA . ASP A 1 100 ? 19.513 15.360 -14.752 1.00 50.72 100 ASP A CA 1
ATOM 779 C C . ASP A 1 100 ? 20.142 14.027 -15.176 1.00 50.72 100 ASP A C 1
ATOM 781 O O . ASP A 1 100 ? 19.521 12.973 -15.061 1.00 50.72 100 ASP A O 1
ATOM 785 N N . ILE A 1 101 ? 21.392 14.041 -15.648 1.00 49.53 101 ILE A N 1
ATOM 786 C CA . ILE A 1 101 ? 22.117 12.824 -16.084 1.00 49.53 101 ILE A CA 1
ATOM 787 C C . ILE A 1 101 ? 22.374 11.878 -14.887 1.00 49.53 101 ILE A C 1
ATOM 789 O O . ILE A 1 101 ? 22.723 10.712 -15.069 1.00 49.53 101 ILE A O 1
ATOM 793 N N . TYR A 1 102 ? 22.157 12.366 -13.663 1.00 50.66 102 TYR A N 1
ATOM 794 C CA . TYR A 1 102 ? 22.308 11.625 -12.414 1.00 50.66 102 TYR A CA 1
ATOM 795 C C . TYR A 1 102 ? 20.991 11.086 -11.832 1.00 50.66 102 TYR A C 1
ATOM 797 O O . TYR A 1 102 ? 21.042 10.286 -10.896 1.00 50.66 102 TYR A O 1
ATOM 805 N N . SER A 1 103 ? 19.823 11.478 -12.360 1.00 62.28 103 SER A N 1
ATOM 806 C CA . SER A 1 103 ? 18.541 11.016 -11.815 1.00 62.28 103 SER A CA 1
ATOM 807 C C . SER A 1 103 ? 18.244 9.593 -12.287 1.00 62.28 103 SER A C 1
ATOM 809 O O . SER A 1 103 ? 17.821 9.339 -13.414 1.00 62.28 103 SER A O 1
ATOM 811 N N . SER A 1 104 ? 18.515 8.638 -11.400 1.00 79.94 104 SER A N 1
ATOM 812 C CA . SER A 1 104 ? 18.181 7.217 -11.547 1.00 79.94 104 SER A CA 1
ATOM 813 C C . SER A 1 104 ? 17.023 6.809 -10.635 1.00 79.94 104 SER A C 1
ATOM 815 O O . SER A 1 104 ? 16.799 5.618 -10.443 1.00 79.94 104 SER A O 1
ATOM 817 N N . ALA A 1 105 ? 16.289 7.793 -10.100 1.00 93.06 105 ALA A N 1
ATOM 818 C CA . ALA A 1 105 ? 15.221 7.567 -9.142 1.00 93.06 105 ALA A CA 1
ATOM 819 C C . ALA A 1 105 ? 14.132 6.655 -9.718 1.00 93.06 105 ALA A C 1
ATOM 821 O O . ALA A 1 105 ? 13.730 6.768 -10.887 1.00 93.06 105 ALA A O 1
ATOM 822 N N . GLY A 1 106 ? 13.641 5.768 -8.869 1.00 96.75 106 GLY A N 1
ATOM 823 C CA . GLY A 1 106 ? 12.548 4.864 -9.158 1.00 96.75 106 GLY A CA 1
ATOM 824 C C . GLY A 1 106 ? 11.541 4.861 -8.026 1.00 96.75 106 GLY A C 1
ATOM 825 O O . GLY A 1 106 ? 11.732 5.477 -6.980 1.00 96.75 106 GLY A O 1
ATOM 826 N N . THR A 1 107 ? 10.410 4.220 -8.275 1.00 98.62 107 THR A N 1
ATOM 827 C CA . THR A 1 107 ? 9.401 4.021 -7.251 1.00 98.62 107 THR A CA 1
ATOM 828 C C . THR A 1 107 ? 8.636 2.731 -7.481 1.00 98.62 107 THR A C 1
ATOM 830 O O . THR A 1 107 ? 8.295 2.369 -8.617 1.00 98.62 107 THR A O 1
ATOM 833 N N . THR A 1 108 ? 8.326 2.045 -6.388 1.00 98.81 108 THR A N 1
ATOM 834 C CA . THR A 1 108 ? 7.267 1.041 -6.394 1.00 98.81 108 THR A CA 1
ATOM 835 C C . THR A 1 108 ? 5.915 1.726 -6.586 1.00 98.81 108 THR A C 1
ATOM 837 O O . THR A 1 108 ? 5.754 2.930 -6.400 1.00 98.81 108 THR A O 1
ATOM 840 N N . ALA A 1 109 ? 4.901 0.967 -6.973 1.00 98.81 109 ALA A N 1
ATOM 841 C CA . ALA A 1 109 ? 3.552 1.481 -7.066 1.00 98.81 109 ALA A CA 1
ATOM 842 C C . ALA A 1 109 ? 2.543 0.386 -6.755 1.00 98.81 109 ALA A C 1
ATOM 844 O O . ALA A 1 109 ? 2.307 -0.508 -7.571 1.00 98.81 109 ALA A O 1
ATOM 845 N N . VAL A 1 110 ? 1.887 0.518 -5.603 1.00 98.94 110 VAL A N 1
ATOM 846 C CA . VAL A 1 110 ? 0.671 -0.226 -5.286 1.00 98.94 110 VAL A CA 1
ATOM 847 C C . VAL A 1 110 ? -0.511 0.735 -5.310 1.00 98.94 110 VAL A C 1
ATOM 849 O O . VAL A 1 110 ? -0.522 1.761 -4.634 1.00 98.94 110 VAL A O 1
ATOM 852 N N . ALA A 1 111 ? -1.525 0.430 -6.111 1.00 98.75 111 ALA A N 1
ATOM 853 C CA . ALA A 1 111 ? -2.711 1.264 -6.253 1.00 98.75 111 ALA A CA 1
ATOM 854 C C . ALA A 1 111 ? -3.983 0.423 -6.208 1.00 98.75 111 ALA A C 1
ATOM 856 O O . ALA A 1 111 ? -3.997 -0.733 -6.634 1.00 98.75 111 ALA A O 1
ATOM 857 N N . CYS A 1 112 ? -5.077 1.020 -5.742 1.00 97.88 112 CYS A N 1
ATOM 858 C CA . CYS A 1 112 ? -6.405 0.461 -5.898 1.00 97.88 112 CYS A CA 1
ATOM 859 C C . CYS A 1 112 ? -7.406 1.476 -6.458 1.00 97.88 112 CYS A C 1
ATOM 861 O O . CYS A 1 112 ? -7.304 2.680 -6.226 1.00 97.88 112 CYS A O 1
ATOM 863 N N . VAL A 1 113 ? -8.382 0.970 -7.211 1.00 97.88 113 VAL A N 1
ATOM 864 C CA . VAL A 1 113 ? -9.525 1.715 -7.740 1.00 97.88 113 VAL A CA 1
ATOM 865 C C . VAL A 1 113 ? -10.796 1.024 -7.278 1.00 97.88 113 VAL A C 1
ATOM 867 O O . VAL A 1 113 ? -11.006 -0.155 -7.564 1.00 97.88 113 VAL A O 1
ATOM 870 N N . HIS A 1 114 ? -11.658 1.757 -6.583 1.00 96.12 114 HIS A N 1
ATOM 871 C CA . HIS A 1 114 ? -12.985 1.298 -6.195 1.00 96.12 114 HIS A CA 1
ATOM 872 C C . HIS A 1 114 ? -14.030 1.861 -7.155 1.00 96.12 114 HIS A C 1
ATOM 874 O O . HIS A 1 114 ? -14.253 3.074 -7.206 1.00 96.12 114 HIS A O 1
ATOM 880 N N . TYR A 1 115 ? -14.655 0.972 -7.929 1.00 93.75 115 TYR A N 1
ATOM 881 C CA . TYR A 1 115 ? -15.689 1.314 -8.903 1.00 93.75 115 TYR A CA 1
ATOM 882 C C . TYR A 1 115 ? -16.782 0.242 -8.932 1.00 93.75 115 TYR A C 1
ATOM 884 O O . TYR A 1 115 ? -16.482 -0.946 -9.032 1.00 93.75 115 TYR A O 1
ATOM 892 N N . ARG A 1 116 ? -18.056 0.657 -8.847 1.00 89.19 116 ARG A N 1
ATOM 893 C CA . ARG A 1 116 ? -19.251 -0.212 -8.948 1.00 89.19 116 ARG A CA 1
ATOM 894 C C . ARG A 1 116 ? -19.136 -1.533 -8.167 1.00 89.19 116 ARG A C 1
ATOM 896 O O . ARG A 1 116 ? -19.325 -2.614 -8.719 1.00 89.19 116 ARG A O 1
ATOM 903 N N . ASN A 1 117 ? -18.861 -1.437 -6.864 1.00 89.44 117 ASN A N 1
ATOM 904 C CA . ASN A 1 117 ? -18.744 -2.572 -5.931 1.00 89.44 117 ASN A CA 1
ATOM 905 C C . ASN A 1 117 ? -17.581 -3.537 -6.233 1.00 89.44 117 ASN A C 1
ATOM 907 O O . ASN A 1 117 ? -17.607 -4.696 -5.810 1.00 89.44 117 ASN A O 1
ATOM 911 N N . VAL A 1 118 ? -16.563 -3.088 -6.967 1.00 94.94 118 VAL A N 1
ATOM 912 C CA . VAL A 1 118 ? -15.347 -3.857 -7.232 1.00 94.94 118 VAL A CA 1
ATOM 913 C C . VAL A 1 118 ? -14.135 -3.014 -6.865 1.00 94.94 118 VAL A C 1
ATOM 915 O O . VAL A 1 118 ? -14.039 -1.841 -7.226 1.00 94.94 118 VAL A O 1
ATOM 918 N N . PHE A 1 119 ? -13.205 -3.633 -6.150 1.00 97.25 119 PHE A N 1
ATOM 919 C CA . PHE A 1 119 ? -11.853 -3.131 -5.981 1.00 97.25 119 PHE A CA 1
ATOM 920 C C . PHE A 1 119 ? -10.950 -3.745 -7.035 1.00 97.25 119 PHE A C 1
ATOM 922 O O . PHE A 1 119 ? -10.856 -4.969 -7.137 1.00 97.25 119 PHE A O 1
ATOM 929 N N . PHE A 1 120 ? -10.266 -2.896 -7.785 1.00 98.44 120 PHE A N 1
ATOM 930 C CA . PHE A 1 120 ? -9.186 -3.275 -8.681 1.00 98.44 120 PHE A CA 1
ATOM 931 C C . PHE A 1 120 ? -7.873 -2.878 -8.026 1.00 98.44 120 PHE A C 1
ATOM 933 O O . PHE A 1 120 ? -7.744 -1.733 -7.614 1.00 98.44 120 PHE A O 1
ATOM 940 N N . PHE A 1 121 ? -6.923 -3.796 -7.926 1.00 98.69 121 PHE A N 1
ATOM 941 C CA . PHE A 1 121 ? -5.591 -3.546 -7.383 1.00 98.69 121 PHE A CA 1
ATOM 942 C C . PHE A 1 121 ? -4.568 -3.696 -8.499 1.00 98.69 121 PHE A C 1
ATOM 944 O O . PHE A 1 121 ? -4.696 -4.612 -9.307 1.00 98.69 121 PHE A O 1
ATOM 951 N N . ALA A 1 122 ? -3.568 -2.826 -8.531 1.00 98.81 122 ALA A N 1
ATOM 952 C CA . ALA A 1 122 ? -2.423 -2.904 -9.427 1.00 98.81 122 ALA A CA 1
ATOM 953 C C . ALA A 1 122 ? -1.143 -2.776 -8.598 1.00 98.81 122 ALA A C 1
ATOM 955 O O . ALA A 1 122 ? -1.073 -1.887 -7.750 1.00 98.81 122 ALA A O 1
ATOM 956 N N . ASN A 1 123 ? -0.163 -3.654 -8.825 1.00 98.88 123 ASN A N 1
ATOM 957 C CA . ASN A 1 123 ? 1.121 -3.604 -8.126 1.00 98.88 123 ASN A CA 1
ATOM 958 C C . ASN A 1 123 ? 2.312 -3.736 -9.076 1.00 98.88 123 ASN A C 1
ATOM 960 O O . ASN A 1 123 ? 2.335 -4.645 -9.904 1.00 98.88 123 ASN A O 1
ATOM 964 N N . ALA A 1 124 ? 3.315 -2.882 -8.895 1.00 98.88 124 ALA A N 1
ATOM 965 C CA . ALA A 1 124 ? 4.644 -2.986 -9.486 1.00 98.88 124 ALA A CA 1
ATOM 966 C C . ALA A 1 124 ? 5.681 -2.611 -8.414 1.00 98.88 124 ALA A C 1
ATOM 968 O O . ALA A 1 124 ? 5.755 -1.454 -8.018 1.00 98.88 124 ALA A O 1
ATOM 969 N N . GLY A 1 125 ? 6.445 -3.588 -7.927 1.00 98.62 125 GLY A N 1
ATOM 970 C CA . GLY A 1 125 ? 7.352 -3.439 -6.782 1.00 98.62 125 GLY A CA 1
ATOM 971 C C . GLY A 1 125 ? 6.907 -4.277 -5.587 1.00 98.62 125 GLY A C 1
ATOM 972 O O . GLY A 1 125 ? 6.097 -5.196 -5.743 1.00 98.62 125 GLY A O 1
ATOM 973 N N . ASP A 1 126 ? 7.455 -3.993 -4.415 1.00 98.31 126 ASP A N 1
ATOM 974 C CA . ASP A 1 126 ? 7.279 -4.739 -3.161 1.00 98.31 126 ASP A CA 1
ATOM 975 C C . ASP A 1 126 ? 6.470 -4.005 -2.082 1.00 98.31 126 ASP A C 1
ATOM 977 O O . ASP A 1 126 ? 6.192 -4.583 -1.032 1.00 98.31 126 ASP A O 1
ATOM 981 N N . SER A 1 127 ? 5.957 -2.810 -2.386 1.00 98.75 127 SER A N 1
ATOM 982 C CA . SER A 1 127 ? 4.747 -2.315 -1.727 1.00 98.75 127 SER A CA 1
ATOM 983 C C . SER A 1 127 ? 3.610 -3.338 -1.854 1.00 98.75 127 SER A C 1
ATOM 985 O O . SER A 1 127 ? 3.482 -4.051 -2.856 1.00 98.75 127 SER A O 1
ATOM 987 N N . ARG A 1 128 ? 2.734 -3.392 -0.846 1.00 98.81 128 ARG A N 1
ATOM 988 C CA . ARG A 1 128 ? 1.735 -4.463 -0.720 1.00 98.81 128 ARG A CA 1
ATOM 989 C C . ARG A 1 128 ? 0.345 -3.945 -0.373 1.00 98.81 128 ARG A C 1
ATOM 991 O O . ARG A 1 128 ? 0.171 -2.990 0.387 1.00 98.81 128 ARG A O 1
ATOM 998 N N . ALA A 1 129 ? -0.659 -4.635 -0.919 1.00 98.75 129 ALA A N 1
ATOM 999 C CA . ALA A 1 129 ? -2.064 -4.478 -0.583 1.00 98.75 129 ALA A CA 1
ATOM 1000 C C . ALA A 1 129 ? -2.620 -5.719 0.130 1.00 98.75 129 ALA A C 1
ATOM 1002 O O . ALA A 1 129 ? -2.533 -6.843 -0.382 1.00 98.75 129 ALA A O 1
ATOM 1003 N N . ILE A 1 130 ? -3.292 -5.499 1.258 1.00 98.62 130 ILE A N 1
ATOM 1004 C CA . ILE A 1 130 ? -4.095 -6.516 1.946 1.00 98.62 130 ILE A CA 1
ATOM 1005 C C . ILE A 1 130 ? -5.544 -6.046 2.093 1.00 98.62 130 ILE A C 1
ATOM 1007 O O . ILE A 1 130 ? -5.835 -4.847 2.137 1.00 98.62 130 ILE A O 1
ATOM 1011 N N . ILE A 1 131 ? -6.461 -7.003 2.207 1.00 98.12 131 ILE A N 1
ATOM 1012 C CA . ILE A 1 131 ? -7.851 -6.754 2.591 1.00 98.12 131 ILE A CA 1
ATOM 1013 C C . ILE A 1 131 ? -8.209 -7.570 3.825 1.00 98.12 131 ILE A C 1
ATOM 1015 O O . ILE A 1 131 ? -7.790 -8.720 3.964 1.00 98.12 131 ILE A O 1
ATOM 1019 N N . GLY A 1 132 ? -9.042 -6.997 4.686 1.00 97.06 132 GLY A N 1
ATOM 1020 C CA . GLY A 1 132 ? -9.729 -7.738 5.735 1.00 97.06 132 GLY A CA 1
ATOM 1021 C C . GLY A 1 132 ? -11.168 -8.001 5.346 1.00 97.06 132 GLY A C 1
ATOM 1022 O O . GLY A 1 132 ? -11.859 -7.103 4.873 1.00 97.06 132 GLY A O 1
ATOM 1023 N N . THR A 1 133 ? -11.631 -9.227 5.560 1.00 93.50 133 THR A N 1
ATOM 1024 C CA . THR A 1 133 ? -13.011 -9.650 5.292 1.00 93.50 133 THR A CA 1
ATOM 1025 C C . THR A 1 133 ? -13.651 -10.192 6.560 1.00 93.50 133 THR A C 1
ATOM 1027 O O . THR A 1 133 ? -12.990 -10.854 7.367 1.00 93.50 133 THR A O 1
ATOM 1030 N N . SER A 1 134 ? -14.936 -9.913 6.759 1.00 81.38 134 SER A N 1
ATOM 1031 C CA . SER A 1 134 ? -15.663 -10.430 7.918 1.00 81.38 134 SER A CA 1
ATOM 1032 C C . SER A 1 134 ? -15.755 -11.955 7.838 1.00 81.38 134 SER A C 1
ATOM 1034 O O . SER A 1 134 ? -16.175 -12.505 6.824 1.00 81.38 134 SER A O 1
ATOM 1036 N N . GLY A 1 135 ? -15.311 -12.656 8.883 1.00 78.88 135 GLY A N 1
ATOM 1037 C CA . GLY A 1 135 ? -15.367 -14.121 8.960 1.00 78.88 135 GLY A CA 1
ATOM 1038 C C . GLY A 1 135 ? -14.349 -14.894 8.105 1.00 78.88 135 GLY A C 1
ATOM 1039 O O . GLY A 1 135 ? -14.180 -16.083 8.346 1.00 78.88 135 GLY A O 1
ATOM 1040 N N . GLN A 1 136 ? -13.643 -14.252 7.165 1.00 86.12 136 GLN A N 1
ATOM 1041 C CA . GLN A 1 136 ? -12.601 -14.894 6.337 1.00 86.12 136 GLN A CA 1
ATOM 1042 C C . GLN A 1 136 ? -11.170 -14.455 6.694 1.00 86.12 136 GLN A C 1
ATOM 1044 O O . GLN A 1 136 ? -10.211 -14.977 6.134 1.00 86.12 136 GLN A O 1
ATOM 1049 N N . GLY A 1 137 ? -11.012 -13.510 7.625 1.00 90.06 137 GLY A N 1
ATOM 1050 C CA . GLY A 1 137 ? -9.703 -13.018 8.054 1.00 90.06 137 GLY A CA 1
ATOM 1051 C C . GLY A 1 137 ? -9.072 -12.055 7.049 1.00 90.06 137 GLY A C 1
ATOM 1052 O O . GLY A 1 137 ? -9.775 -11.286 6.384 1.00 90.06 137 GLY A O 1
ATOM 1053 N N . VAL A 1 138 ? -7.743 -12.065 6.987 1.00 96.12 138 VAL A N 1
ATOM 1054 C CA . VAL A 1 138 ? -6.943 -11.198 6.118 1.00 96.12 138 VAL A CA 1
ATOM 1055 C C . VAL A 1 138 ? -6.433 -11.945 4.903 1.00 96.12 138 VAL A C 1
ATOM 1057 O O . VAL A 1 138 ? -6.068 -13.117 4.978 1.00 96.12 138 VAL A O 1
ATOM 1060 N N . ARG A 1 139 ? -6.379 -11.247 3.772 1.00 96.50 139 ARG A N 1
ATOM 1061 C CA . ARG A 1 139 ? -5.810 -11.771 2.538 1.00 96.50 139 ARG A CA 1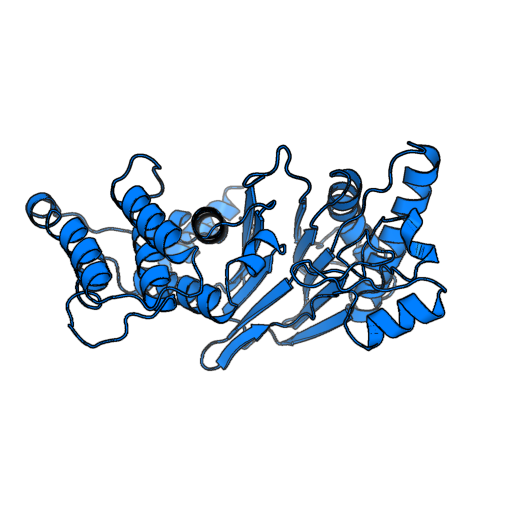
ATOM 1062 C C . ARG A 1 139 ? -4.928 -10.726 1.879 1.00 96.50 139 ARG A C 1
ATOM 1064 O O . ARG A 1 139 ? -5.375 -9.611 1.616 1.00 96.50 139 ARG A O 1
ATOM 1071 N N . GLN A 1 140 ? -3.702 -11.119 1.562 1.00 98.06 140 GLN A N 1
ATOM 1072 C CA . GLN A 1 140 ? -2.846 -10.363 0.659 1.00 98.06 140 GLN A CA 1
ATOM 1073 C C . GLN A 1 140 ? -3.362 -10.505 -0.771 1.00 98.06 140 GLN A C 1
ATOM 1075 O O . GLN A 1 140 ? -3.636 -11.611 -1.239 1.00 98.06 140 GLN A O 1
ATOM 1080 N N . ILE A 1 141 ? -3.567 -9.368 -1.432 1.00 97.69 141 ILE A N 1
ATOM 1081 C CA . ILE A 1 141 ? -4.107 -9.322 -2.792 1.00 97.69 141 ILE A CA 1
ATOM 1082 C C . ILE A 1 141 ? -2.993 -9.267 -3.824 1.00 97.69 141 ILE A C 1
ATOM 1084 O O . ILE A 1 141 ? -3.098 -9.916 -4.859 1.00 97.69 141 ILE A O 1
ATOM 1088 N N . THR A 1 142 ? -1.954 -8.487 -3.547 1.00 98.56 142 THR A N 1
ATOM 1089 C CA . THR A 1 142 ? -0.848 -8.248 -4.472 1.00 98.56 142 THR A CA 1
ATOM 1090 C C . THR A 1 142 ? 0.313 -9.186 -4.192 1.00 98.56 142 THR A C 1
ATOM 1092 O O . THR A 1 142 ? 0.500 -9.635 -3.065 1.00 98.56 142 THR A O 1
ATOM 1095 N N . VAL A 1 143 ? 1.120 -9.459 -5.211 1.00 98.00 143 VAL A N 1
ATOM 1096 C CA . VAL A 1 143 ? 2.398 -10.162 -5.060 1.00 98.00 143 VAL A CA 1
ATOM 1097 C C . VAL A 1 143 ? 3.511 -9.122 -5.020 1.00 98.00 143 VAL A C 1
ATOM 1099 O O . VAL A 1 143 ? 3.527 -8.224 -5.862 1.00 98.00 143 VAL A O 1
ATOM 1102 N N . ASP A 1 144 ? 4.411 -9.237 -4.049 1.00 98.44 144 ASP A N 1
ATOM 1103 C CA . ASP A 1 144 ? 5.560 -8.345 -3.901 1.00 98.44 144 ASP A CA 1
ATOM 1104 C C . ASP A 1 144 ? 6.638 -8.766 -4.906 1.00 98.44 144 ASP A C 1
ATOM 1106 O O . ASP A 1 144 ? 7.097 -9.910 -4.907 1.00 98.44 144 ASP A O 1
ATOM 1110 N N . HIS A 1 145 ? 7.036 -7.861 -5.793 1.00 98.56 145 HIS A N 1
ATOM 1111 C CA . HIS A 1 145 ? 7.904 -8.171 -6.925 1.00 98.56 145 HIS A CA 1
ATOM 1112 C C . HIS A 1 145 ? 9.386 -8.139 -6.536 1.00 98.56 145 HIS A C 1
ATOM 1114 O O . HIS A 1 145 ? 10.109 -7.185 -6.835 1.00 98.56 145 HIS A O 1
ATOM 1120 N N . LYS A 1 146 ? 9.845 -9.218 -5.895 1.00 97.75 146 LYS A N 1
ATOM 1121 C CA . LYS A 1 146 ? 11.262 -9.425 -5.565 1.00 97.75 146 LYS A CA 1
ATOM 1122 C C . LYS A 1 146 ? 12.040 -10.041 -6.750 1.00 97.75 146 LYS A C 1
ATOM 1124 O O . LYS A 1 146 ? 11.476 -10.856 -7.490 1.00 97.75 146 LYS A O 1
ATOM 1129 N N . PRO A 1 147 ? 13.328 -9.696 -6.953 1.00 98.19 147 PRO A N 1
ATOM 1130 C CA . PRO A 1 147 ? 14.140 -10.194 -8.071 1.00 98.19 147 PRO A CA 1
ATOM 1131 C C . PRO A 1 147 ? 14.275 -11.713 -8.177 1.00 98.19 147 PRO A C 1
ATOM 1133 O O . PRO A 1 147 ? 14.342 -12.233 -9.287 1.00 98.19 147 PRO A O 1
ATOM 1136 N N . ASN A 1 148 ? 14.276 -12.442 -7.059 1.00 96.44 148 ASN A N 1
ATOM 1137 C CA . ASN A 1 148 ? 14.446 -13.898 -7.051 1.00 96.44 148 ASN A CA 1
ATOM 1138 C C . ASN A 1 148 ? 13.167 -14.695 -7.366 1.00 96.44 148 ASN A C 1
ATOM 1140 O O . ASN A 1 148 ? 13.238 -15.919 -7.494 1.00 96.44 148 ASN A O 1
ATOM 1144 N N . LEU A 1 149 ? 12.008 -14.043 -7.528 1.00 97.88 149 LEU A N 1
ATOM 1145 C CA . LEU A 1 149 ? 10.793 -14.740 -7.945 1.00 97.88 149 LEU A CA 1
ATOM 1146 C C . LEU A 1 149 ? 10.995 -15.386 -9.326 1.00 97.88 149 LEU A C 1
ATOM 1148 O O . LEU A 1 149 ? 11.514 -14.721 -10.224 1.00 97.88 149 LEU A O 1
ATOM 1152 N N . PRO A 1 150 ? 10.544 -16.637 -9.561 1.00 97.94 150 PRO A N 1
ATOM 1153 C CA . PRO A 1 150 ? 10.897 -17.386 -10.771 1.00 97.94 150 PRO A CA 1
ATOM 1154 C C . PRO A 1 150 ? 10.620 -16.649 -12.091 1.00 97.94 150 PRO A C 1
ATOM 1156 O O . PRO A 1 150 ? 11.455 -16.653 -12.994 1.00 97.94 150 PRO A O 1
ATOM 1159 N N . GLY A 1 151 ? 9.462 -15.987 -12.205 1.00 97.94 151 GLY A N 1
ATOM 1160 C CA . GLY A 1 151 ? 9.095 -15.217 -13.399 1.00 97.94 151 GLY A CA 1
ATOM 1161 C C . GLY A 1 151 ? 9.907 -13.930 -13.570 1.00 97.94 151 GLY A C 1
ATOM 1162 O O . GLY A 1 151 ? 10.279 -13.581 -14.693 1.00 97.94 151 GLY A O 1
ATOM 1163 N N . GLU A 1 152 ? 10.224 -13.264 -12.461 1.00 98.62 152 GLU A N 1
ATOM 1164 C CA . GLU A 1 152 ? 10.997 -12.022 -12.438 1.00 98.62 152 GLU A CA 1
ATOM 1165 C C . GLU A 1 152 ? 12.466 -12.305 -12.773 1.00 98.62 152 GLU A C 1
ATOM 1167 O O . GLU A 1 152 ? 13.002 -11.714 -13.710 1.00 98.62 152 GLU A O 1
ATOM 1172 N N . ARG A 1 153 ? 13.075 -13.296 -12.108 1.00 98.56 153 ARG A N 1
ATOM 1173 C CA . ARG A 1 153 ? 14.439 -13.768 -12.372 1.00 98.56 153 ARG A CA 1
ATOM 1174 C C . ARG A 1 153 ? 14.619 -14.188 -13.824 1.00 98.56 153 ARG A C 1
ATOM 1176 O O . ARG A 1 153 ? 15.527 -13.707 -14.493 1.00 98.56 153 ARG A O 1
ATOM 1183 N N . ALA A 1 154 ? 13.707 -15.009 -14.348 1.00 98.56 154 ALA A N 1
ATOM 1184 C CA . ALA A 1 154 ? 13.768 -15.438 -15.742 1.00 98.56 154 ALA A CA 1
ATOM 1185 C C . ALA A 1 154 ? 13.659 -14.258 -16.726 1.00 98.56 154 ALA A C 1
ATOM 1187 O O . ALA A 1 154 ? 14.247 -14.301 -17.805 1.00 98.56 154 ALA A O 1
ATOM 1188 N N . ARG A 1 155 ? 12.903 -13.200 -16.395 1.00 98.62 155 ARG A N 1
ATOM 1189 C CA . ARG A 1 155 ? 12.842 -11.978 -17.213 1.00 98.62 155 ARG A CA 1
ATOM 1190 C C . ARG A 1 155 ? 14.164 -11.207 -17.168 1.00 98.62 155 ARG A C 1
ATOM 1192 O O . ARG A 1 155 ? 14.636 -10.807 -18.228 1.00 98.62 155 ARG A O 1
ATOM 1199 N N . ILE A 1 156 ? 14.740 -11.030 -15.980 1.00 98.75 156 ILE A N 1
ATOM 1200 C CA . ILE A 1 156 ? 16.015 -10.329 -15.752 1.00 98.75 156 ILE A CA 1
ATOM 1201 C C . ILE A 1 156 ? 17.167 -11.037 -16.482 1.00 98.75 156 ILE A C 1
ATOM 1203 O O . ILE A 1 156 ? 17.911 -10.409 -17.234 1.00 98.75 156 ILE A O 1
ATOM 1207 N N . GLU A 1 157 ? 17.265 -12.360 -16.347 1.00 98.19 157 GLU A N 1
ATOM 1208 C CA . GLU A 1 157 ? 18.301 -13.171 -17.003 1.00 98.19 157 GLU A CA 1
ATOM 1209 C C . GLU A 1 157 ? 18.146 -13.171 -18.533 1.00 98.19 157 GLU A C 1
ATOM 1211 O O . GLU A 1 157 ? 19.131 -13.042 -19.260 1.00 98.19 157 GLU A O 1
ATOM 1216 N N . ARG A 1 158 ? 16.909 -13.218 -19.057 1.00 98.44 158 ARG A N 1
ATOM 1217 C CA . ARG A 1 158 ? 16.653 -13.069 -20.506 1.00 98.44 158 ARG A CA 1
ATOM 1218 C C . ARG A 1 158 ? 17.040 -11.696 -21.055 1.00 98.44 158 ARG A C 1
ATOM 1220 O O . ARG A 1 158 ? 17.327 -11.597 -22.244 1.00 98.44 158 ARG A O 1
ATOM 1227 N N . ALA A 1 159 ? 17.035 -10.658 -20.222 1.00 97.94 159 ALA A N 1
ATOM 1228 C CA . ALA A 1 159 ? 17.510 -9.328 -20.593 1.00 97.94 159 ALA A CA 1
ATOM 1229 C C . ALA A 1 159 ? 19.050 -9.215 -20.567 1.00 97.94 159 ALA A C 1
ATOM 1231 O O . ALA A 1 159 ? 19.589 -8.158 -20.880 1.00 97.94 159 ALA A O 1
ATOM 1232 N N . GLY A 1 160 ? 19.768 -10.293 -20.223 1.00 97.94 160 GLY A N 1
ATOM 1233 C CA . GLY A 1 160 ? 21.230 -10.320 -20.143 1.00 97.94 160 GLY A CA 1
ATOM 1234 C C . GLY A 1 160 ? 21.795 -9.769 -18.831 1.00 97.94 160 GLY A C 1
ATOM 1235 O O . GLY A 1 160 ? 22.996 -9.525 -18.749 1.00 97.94 160 GLY A O 1
ATOM 1236 N N . SER A 1 161 ? 20.949 -9.564 -17.817 1.00 97.75 161 SER A N 1
ATOM 1237 C CA . SER A 1 161 ? 21.360 -9.171 -16.465 1.00 97.75 161 SER A CA 1
ATOM 1238 C C . SER A 1 161 ? 21.357 -10.378 -15.514 1.00 97.75 161 SER A C 1
ATOM 1240 O O . SER A 1 161 ? 21.158 -11.517 -15.938 1.00 97.75 161 SER A O 1
ATOM 1242 N N . CYS A 1 162 ? 21.602 -10.153 -14.225 1.00 96.81 162 CYS A N 1
ATOM 1243 C CA . CYS A 1 162 ? 21.633 -11.195 -13.203 1.00 96.81 162 CYS A CA 1
ATOM 1244 C C . CYS A 1 162 ? 20.835 -10.802 -11.956 1.00 96.81 162 CYS A C 1
ATOM 1246 O O . CYS A 1 162 ? 20.570 -9.625 -11.702 1.00 96.81 162 CYS A O 1
ATOM 1248 N N . VAL A 1 163 ? 20.477 -11.814 -11.168 1.00 97.94 163 VAL A N 1
ATOM 1249 C CA . VAL A 1 163 ? 19.984 -11.654 -9.798 1.00 97.94 163 VAL A CA 1
ATOM 1250 C C . VAL A 1 163 ? 21.087 -12.120 -8.860 1.00 97.94 163 VAL A C 1
ATOM 1252 O O . VAL A 1 163 ? 21.514 -13.273 -8.949 1.00 97.94 163 VAL A O 1
ATOM 1255 N N . VAL A 1 164 ? 21.552 -11.219 -8.000 1.00 96.44 164 VAL A N 1
ATOM 1256 C CA . VAL A 1 164 ? 22.486 -11.525 -6.910 1.00 96.44 164 VAL A CA 1
ATOM 1257 C C . VAL A 1 164 ? 21.654 -11.805 -5.664 1.00 96.44 164 VAL A C 1
ATOM 1259 O O . VAL A 1 164 ? 20.755 -11.031 -5.346 1.00 96.44 164 VAL A O 1
ATOM 1262 N N . ASP A 1 165 ? 21.910 -12.939 -5.022 1.00 92.25 165 ASP A N 1
ATOM 1263 C CA . ASP A 1 165 ? 21.160 -13.457 -3.873 1.00 92.25 165 ASP A CA 1
ATOM 1264 C C . ASP A 1 165 ? 22.187 -13.878 -2.815 1.00 92.25 165 ASP A C 1
ATOM 1266 O O . ASP A 1 165 ? 22.555 -15.050 -2.711 1.00 92.25 165 ASP A O 1
ATOM 1270 N N . ASP A 1 166 ? 22.765 -12.876 -2.149 1.00 89.31 166 ASP A N 1
ATOM 1271 C CA . ASP A 1 166 ? 23.814 -13.068 -1.150 1.00 89.31 166 ASP A CA 1
ATOM 1272 C C . ASP A 1 166 ? 23.194 -13.432 0.206 1.00 89.31 166 ASP A C 1
ATOM 1274 O O . ASP A 1 166 ? 22.183 -12.865 0.626 1.00 89.31 166 ASP A O 1
ATOM 1278 N N . GLU A 1 167 ? 23.812 -14.374 0.925 1.00 83.19 167 GLU A N 1
ATOM 1279 C CA . GLU A 1 167 ? 23.332 -14.784 2.247 1.00 83.19 167 GLU A CA 1
ATOM 1280 C C . GLU A 1 167 ? 23.290 -13.591 3.216 1.00 83.19 167 GLU A C 1
ATOM 1282 O O . GLU A 1 167 ? 24.317 -13.005 3.559 1.00 83.19 167 GLU A O 1
ATOM 1287 N N . GLY A 1 168 ? 22.088 -13.259 3.696 1.00 79.44 168 GLY A N 1
ATOM 1288 C CA . GLY A 1 168 ? 21.870 -12.174 4.656 1.00 79.44 168 GLY A CA 1
ATOM 1289 C C . GLY A 1 168 ? 21.545 -10.808 4.043 1.00 79.44 168 GLY A C 1
ATOM 1290 O O . GLY A 1 168 ? 21.317 -9.874 4.809 1.00 79.44 168 GLY A O 1
ATOM 1291 N N . ASP A 1 169 ? 21.467 -10.687 2.714 1.00 84.69 169 ASP A N 1
ATOM 1292 C CA . ASP A 1 169 ? 20.917 -9.509 2.023 1.00 84.69 169 ASP A CA 1
ATOM 1293 C C . ASP A 1 169 ? 19.622 -9.875 1.278 1.00 84.69 169 ASP A C 1
ATOM 1295 O O . ASP A 1 169 ? 19.254 -11.045 1.137 1.00 84.69 169 ASP A O 1
ATOM 1299 N N . CYS A 1 170 ? 18.886 -8.865 0.820 1.00 89.81 170 CYS A N 1
ATOM 1300 C CA . CYS A 1 170 ? 17.772 -9.081 -0.086 1.00 89.81 170 CYS A CA 1
ATOM 1301 C C . CYS A 1 170 ? 18.277 -9.338 -1.521 1.00 89.81 170 CYS A C 1
ATOM 1303 O O . CYS A 1 170 ? 19.303 -8.793 -1.929 1.00 89.81 170 CYS A O 1
ATOM 1305 N N . PRO A 1 171 ? 17.554 -10.136 -2.327 1.00 95.56 171 PRO A N 1
ATOM 1306 C CA . PRO A 1 171 ? 17.914 -10.362 -3.722 1.00 95.56 171 PRO A CA 1
ATOM 1307 C C . PRO A 1 171 ? 17.889 -9.066 -4.535 1.00 95.56 171 PRO A C 1
ATOM 1309 O O . PRO A 1 171 ? 16.919 -8.309 -4.461 1.00 95.56 171 PRO A O 1
ATOM 1312 N N . ARG A 1 172 ? 18.905 -8.846 -5.378 1.00 97.62 172 ARG A N 1
ATOM 1313 C CA . ARG A 1 172 ? 19.067 -7.607 -6.156 1.00 97.62 172 ARG A CA 1
ATOM 1314 C C . ARG A 1 172 ? 19.293 -7.847 -7.645 1.00 97.62 172 ARG A C 1
ATOM 1316 O O . ARG A 1 172 ? 20.081 -8.704 -8.044 1.00 97.62 172 ARG A O 1
ATOM 1323 N N . VAL A 1 173 ? 18.668 -7.022 -8.485 1.00 97.50 173 VAL A N 1
ATOM 1324 C CA . VAL A 1 173 ? 18.967 -6.917 -9.921 1.00 97.50 173 VAL A CA 1
ATOM 1325 C C . VAL A 1 173 ? 20.346 -6.289 -10.095 1.00 97.50 173 VAL A C 1
ATOM 1327 O O . VAL A 1 173 ? 20.604 -5.202 -9.572 1.00 97.50 173 VAL A O 1
ATOM 1330 N N . ALA A 1 174 ? 21.232 -6.976 -10.818 1.00 95.31 174 ALA A N 1
ATOM 1331 C CA . ALA A 1 174 ? 22.624 -6.572 -11.032 1.00 95.31 174 ALA A CA 1
ATOM 1332 C C . ALA A 1 174 ? 23.390 -6.246 -9.728 1.00 95.31 174 ALA A C 1
ATOM 1334 O O . ALA A 1 174 ? 24.295 -5.416 -9.737 1.00 95.31 174 ALA A O 1
ATOM 1335 N N . GLY A 1 175 ? 22.997 -6.852 -8.598 1.00 94.81 175 GLY A N 1
ATOM 1336 C CA . GLY A 1 175 ? 23.583 -6.570 -7.281 1.00 94.81 175 GLY A CA 1
ATOM 1337 C C . GLY A 1 175 ? 23.241 -5.195 -6.696 1.00 94.81 175 GLY A C 1
ATOM 1338 O O . GLY A 1 175 ? 23.809 -4.823 -5.678 1.00 94.81 175 GLY A O 1
ATOM 1339 N N . MET A 1 176 ? 22.330 -4.431 -7.311 1.00 94.56 176 MET A N 1
ATOM 1340 C CA . MET A 1 176 ? 22.016 -3.058 -6.896 1.00 94.56 176 MET A CA 1
ATOM 1341 C C . MET A 1 176 ? 20.558 -2.886 -6.443 1.00 94.56 176 MET A C 1
ATOM 1343 O O . MET A 1 176 ? 20.314 -2.489 -5.302 1.00 94.56 176 MET A O 1
ATOM 1347 N N . LEU A 1 177 ? 19.582 -3.200 -7.302 1.00 95.62 177 LEU A N 1
ATOM 1348 C CA . LEU A 1 177 ? 18.175 -2.847 -7.068 1.00 95.62 177 LEU A CA 1
ATOM 1349 C C . LEU A 1 177 ? 17.376 -4.004 -6.449 1.00 95.62 177 LEU A C 1
ATOM 1351 O O . LEU A 1 177 ? 17.290 -5.075 -7.044 1.00 95.62 177 LEU A O 1
ATOM 1355 N N . ALA A 1 178 ? 16.760 -3.782 -5.286 1.00 96.38 178 ALA A N 1
ATOM 1356 C CA . ALA A 1 178 ? 16.046 -4.810 -4.510 1.00 96.38 178 ALA A CA 1
ATOM 1357 C C . ALA A 1 178 ? 14.623 -5.138 -5.014 1.00 96.38 178 ALA A C 1
ATOM 1359 O O . ALA A 1 178 ? 13.968 -6.044 -4.496 1.00 96.38 178 ALA A O 1
ATOM 1360 N N . VAL A 1 179 ? 14.154 -4.433 -6.047 1.00 97.69 179 VAL A N 1
ATOM 1361 C CA . VAL A 1 179 ? 12.851 -4.640 -6.690 1.00 97.69 179 VAL A CA 1
ATOM 1362 C C . VAL A 1 179 ? 13.026 -5.027 -8.151 1.00 97.69 179 VAL A C 1
ATOM 1364 O O . VAL A 1 179 ? 13.953 -4.587 -8.829 1.00 97.69 179 VAL A O 1
ATOM 1367 N N . SER A 1 180 ? 12.126 -5.865 -8.665 1.00 98.44 180 SER A N 1
ATOM 1368 C CA . SER A 1 180 ? 12.153 -6.288 -10.073 1.00 98.44 180 SER A CA 1
ATOM 1369 C C . SER A 1 180 ? 11.185 -5.512 -10.961 1.00 98.44 180 SER A C 1
ATOM 1371 O O . SER A 1 180 ? 11.276 -5.591 -12.191 1.00 98.44 180 SER A O 1
ATOM 1373 N N . ARG A 1 181 ? 10.264 -4.752 -10.361 1.00 98.81 181 ARG A N 1
ATOM 1374 C CA . ARG A 1 181 ? 9.314 -3.888 -11.062 1.00 98.81 181 ARG A CA 1
ATOM 1375 C C . ARG A 1 181 ? 9.224 -2.532 -10.382 1.00 98.81 181 ARG A C 1
ATOM 1377 O O . ARG A 1 181 ? 9.151 -2.479 -9.162 1.00 98.81 181 ARG A O 1
ATOM 1384 N N . ALA A 1 182 ? 9.203 -1.473 -11.182 1.00 98.50 182 ALA A N 1
ATOM 1385 C CA . ALA A 1 182 ? 9.150 -0.093 -10.716 1.00 98.50 182 ALA A CA 1
ATOM 1386 C C . ALA A 1 182 ? 8.818 0.868 -11.868 1.00 98.50 182 ALA A C 1
ATOM 1388 O O . ALA A 1 182 ? 9.077 0.574 -13.046 1.00 98.50 182 ALA A O 1
ATOM 1389 N N . ILE A 1 183 ? 8.263 2.027 -11.514 1.00 98.31 183 ILE A N 1
ATOM 1390 C CA . ILE A 1 183 ? 8.201 3.221 -12.365 1.00 98.31 183 ILE A CA 1
ATOM 1391 C C . ILE A 1 183 ? 9.509 4.000 -12.168 1.00 98.31 183 ILE A C 1
ATOM 1393 O O . ILE A 1 183 ? 9.966 4.129 -11.041 1.00 98.31 183 ILE A O 1
ATOM 1397 N N . GLY A 1 184 ? 10.118 4.532 -13.230 1.00 95.62 184 GLY A N 1
ATOM 1398 C CA . GLY A 1 184 ? 11.443 5.164 -13.134 1.00 95.62 184 GLY A CA 1
ATOM 1399 C C . GLY A 1 184 ? 12.570 4.164 -13.340 1.00 95.62 184 GLY A C 1
ATOM 1400 O O . GLY A 1 184 ? 12.461 3.372 -14.261 1.00 95.62 184 GLY A O 1
ATOM 1401 N N . ASP A 1 185 ? 13.663 4.206 -12.577 1.00 94.75 185 ASP A N 1
ATOM 1402 C CA . ASP A 1 185 ? 14.785 3.253 -12.708 1.00 94.75 185 ASP A CA 1
ATOM 1403 C C . ASP A 1 185 ? 15.323 3.106 -14.144 1.00 94.75 185 ASP A C 1
ATOM 1405 O O . ASP A 1 185 ? 15.553 1.996 -14.640 1.00 94.75 185 ASP A O 1
ATOM 1409 N N . ALA A 1 186 ? 15.515 4.230 -14.845 1.00 93.38 186 ALA A N 1
ATOM 1410 C CA . ALA A 1 186 ? 15.934 4.240 -16.250 1.00 93.38 186 ALA A CA 1
ATOM 1411 C C . ALA A 1 186 ? 17.130 3.306 -16.554 1.00 93.38 186 ALA A C 1
ATOM 1413 O O . ALA A 1 186 ? 17.042 2.549 -17.528 1.00 93.38 186 ALA A O 1
ATOM 1414 N N . PRO A 1 187 ? 18.202 3.267 -15.726 1.00 91.44 187 PRO A N 1
ATOM 1415 C CA . PRO A 1 187 ? 19.345 2.383 -15.966 1.00 91.44 187 PRO A CA 1
ATOM 1416 C C . PRO A 1 187 ? 19.008 0.886 -15.909 1.00 91.44 187 PRO A C 1
ATOM 1418 O O . PRO A 1 187 ? 19.685 0.089 -16.551 1.00 91.44 187 PRO A O 1
ATOM 1421 N N . PHE A 1 188 ? 17.961 0.493 -15.176 1.00 94.88 188 PHE A N 1
ATOM 1422 C CA . PHE A 1 188 ? 17.603 -0.911 -14.958 1.00 94.88 188 PHE A CA 1
ATOM 1423 C C . PHE A 1 188 ? 16.537 -1.437 -15.924 1.00 94.88 188 PHE A C 1
ATOM 1425 O O . PHE A 1 188 ? 16.277 -2.644 -15.955 1.00 94.88 188 PHE A O 1
ATOM 1432 N N . LYS A 1 189 ? 15.944 -0.583 -16.770 1.00 95.44 189 LYS A N 1
ATOM 1433 C CA . LYS A 1 189 ? 14.976 -1.030 -17.790 1.00 95.44 189 LYS A CA 1
ATOM 1434 C C . LYS A 1 189 ? 15.600 -2.002 -18.791 1.00 95.44 189 LYS A C 1
ATOM 1436 O O . LYS A 1 189 ? 14.960 -2.975 -19.185 1.00 95.44 189 LYS A O 1
ATOM 1441 N N . SER A 1 190 ? 16.868 -1.795 -19.153 1.00 94.31 190 SER A N 1
ATOM 1442 C CA . SER A 1 190 ? 17.641 -2.739 -19.974 1.00 94.31 190 SER A CA 1
ATOM 1443 C C . SER A 1 190 ? 18.059 -3.999 -19.207 1.00 94.31 190 SER A C 1
ATOM 1445 O O . SER A 1 190 ? 18.353 -5.010 -19.832 1.00 94.31 190 SER A O 1
ATOM 1447 N N . CYS A 1 191 ? 18.027 -3.975 -17.871 1.00 96.81 191 CYS A N 1
ATOM 1448 C CA . CYS A 1 191 ? 18.289 -5.128 -17.006 1.00 96.81 191 CYS A CA 1
ATOM 1449 C C . CYS A 1 191 ? 17.043 -5.989 -16.742 1.00 96.81 191 CYS A C 1
ATOM 1451 O O . CYS A 1 191 ? 17.092 -6.920 -15.943 1.00 96.81 191 CYS A O 1
ATOM 1453 N N . GLY A 1 192 ? 15.916 -5.691 -17.394 1.00 97.62 192 GLY A N 1
ATOM 1454 C CA . GLY A 1 192 ? 14.672 -6.433 -17.218 1.00 97.62 192 GLY A CA 1
ATOM 1455 C C . GLY A 1 192 ? 13.806 -5.945 -16.056 1.00 97.62 192 GLY A C 1
ATOM 1456 O O . GLY A 1 192 ? 12.869 -6.651 -15.688 1.00 97.62 192 GLY A O 1
ATOM 1457 N N . VAL A 1 193 ? 14.050 -4.757 -15.496 1.00 98.31 193 VAL A N 1
ATOM 1458 C CA . VAL A 1 193 ? 13.074 -4.091 -14.616 1.00 98.31 193 VAL A CA 1
ATOM 1459 C C . VAL A 1 193 ? 11.951 -3.501 -15.467 1.00 98.31 193 VAL A C 1
ATOM 1461 O O . VAL A 1 193 ? 12.205 -2.917 -16.518 1.00 98.31 193 VAL A O 1
ATOM 1464 N N . ILE A 1 194 ? 10.694 -3.673 -15.052 1.00 98.62 194 ILE A N 1
ATOM 1465 C CA . ILE A 1 194 ? 9.520 -3.230 -15.828 1.00 98.62 194 ILE A CA 1
ATOM 1466 C C . ILE A 1 194 ? 8.519 -2.464 -14.962 1.00 98.62 194 ILE A C 1
ATOM 1468 O O . ILE A 1 194 ? 8.423 -2.709 -13.767 1.00 98.62 194 ILE A O 1
ATOM 1472 N N . ALA A 1 195 ? 7.724 -1.585 -15.573 1.00 98.56 195 ALA A N 1
ATOM 1473 C CA . ALA A 1 195 ? 6.603 -0.910 -14.907 1.00 98.56 195 ALA A CA 1
ATOM 1474 C C . ALA A 1 195 ? 5.251 -1.623 -15.108 1.00 98.56 195 ALA A C 1
ATOM 1476 O O . ALA A 1 195 ? 4.215 -1.086 -14.727 1.00 98.56 195 ALA A O 1
ATOM 1477 N N . ASP A 1 196 ? 5.237 -2.797 -15.753 1.00 98.62 196 ASP A N 1
ATOM 1478 C CA . ASP A 1 196 ? 4.009 -3.558 -16.012 1.00 98.62 196 ASP A CA 1
ATOM 1479 C C . ASP A 1 196 ? 3.443 -4.121 -14.696 1.00 98.62 196 ASP A C 1
ATOM 1481 O O . ASP A 1 196 ? 4.110 -4.953 -14.063 1.00 98.62 196 ASP A O 1
ATOM 1485 N N . PRO A 1 197 ? 2.251 -3.682 -14.252 1.00 98.75 197 PRO A N 1
ATOM 1486 C CA . PRO A 1 197 ? 1.711 -4.122 -12.982 1.00 98.75 197 PRO A CA 1
ATOM 1487 C C . PRO A 1 197 ? 0.995 -5.468 -13.100 1.00 98.75 197 PRO A C 1
ATOM 1489 O O . PRO A 1 197 ? 0.332 -5.763 -14.097 1.00 98.75 197 PRO A O 1
ATOM 1492 N N . ASP A 1 198 ? 1.016 -6.232 -12.014 1.00 98.69 198 ASP A N 1
ATOM 1493 C CA . ASP A 1 198 ? 0.047 -7.308 -11.816 1.00 98.69 198 ASP A CA 1
ATOM 1494 C C . ASP A 1 198 ? -1.288 -6.715 -11.351 1.00 98.69 198 ASP A C 1
ATOM 1496 O O . ASP A 1 198 ? -1.314 -5.830 -10.491 1.00 98.69 198 ASP A O 1
ATOM 1500 N N . ILE A 1 199 ? -2.404 -7.194 -11.920 1.00 98.56 199 ILE A N 1
ATOM 1501 C CA . ILE A 1 199 ? -3.741 -6.629 -11.688 1.00 98.56 199 ILE A CA 1
ATOM 1502 C C . ILE A 1 199 ? -4.705 -7.664 -11.119 1.00 98.56 199 ILE A C 1
ATOM 1504 O O . ILE A 1 199 ? -4.947 -8.720 -11.705 1.00 98.56 199 ILE A O 1
ATOM 1508 N N . PHE A 1 200 ? -5.357 -7.295 -10.020 1.00 97.88 200 PHE A N 1
ATOM 1509 C CA . PHE A 1 200 ? -6.304 -8.126 -9.286 1.00 97.88 200 PHE A CA 1
ATOM 1510 C C . PHE A 1 200 ? -7.657 -7.422 -9.177 1.00 97.88 200 PHE A C 1
ATOM 1512 O O . PHE A 1 200 ? -7.729 -6.197 -9.168 1.00 97.88 200 PHE A O 1
ATOM 1519 N N . ALA A 1 201 ? -8.747 -8.185 -9.090 1.00 96.75 201 ALA A N 1
ATOM 1520 C CA . ALA A 1 201 ? -10.081 -7.633 -8.867 1.00 96.75 201 ALA A CA 1
ATOM 1521 C C . ALA A 1 201 ? -10.833 -8.440 -7.808 1.00 96.75 201 ALA A C 1
ATOM 1523 O O . ALA A 1 201 ? -10.829 -9.671 -7.851 1.00 96.75 201 ALA A O 1
ATOM 1524 N N . VAL A 1 202 ? -11.483 -7.750 -6.873 1.00 94.81 202 VAL A N 1
ATOM 1525 C CA . VAL A 1 202 ? -12.220 -8.354 -5.755 1.00 94.81 202 VAL A CA 1
ATOM 1526 C C . VAL A 1 202 ? -13.548 -7.625 -5.565 1.00 94.81 202 VAL A C 1
ATOM 1528 O O . VAL A 1 202 ? -13.608 -6.401 -5.666 1.00 94.81 202 VAL A O 1
ATOM 1531 N N . ARG A 1 203 ? -14.626 -8.368 -5.295 1.00 92.94 203 ARG A N 1
ATOM 1532 C CA . ARG A 1 203 ? -15.929 -7.767 -4.979 1.00 92.94 203 ARG A CA 1
ATOM 1533 C C . ARG A 1 203 ? -15.907 -7.126 -3.592 1.00 92.94 203 ARG A C 1
ATOM 1535 O O . ARG A 1 203 ? -15.397 -7.705 -2.643 1.00 92.94 203 ARG A O 1
ATOM 1542 N N . ASP A 1 204 ? -16.513 -5.951 -3.499 1.00 88.12 204 ASP A N 1
ATOM 1543 C CA . ASP A 1 204 ? -16.593 -5.114 -2.298 1.00 88.12 204 ASP A CA 1
ATOM 1544 C C . ASP A 1 204 ? -17.407 -5.757 -1.168 1.00 88.12 204 ASP A C 1
ATOM 1546 O O . ASP A 1 204 ? -17.019 -5.661 -0.013 1.00 88.12 204 ASP A O 1
ATOM 1550 N N . SER A 1 205 ? -18.486 -6.485 -1.486 1.00 80.81 205 SER A N 1
ATOM 1551 C CA . SER A 1 205 ? -19.511 -6.938 -0.523 1.00 80.81 205 SER A CA 1
ATOM 1552 C C . SER A 1 205 ? -18.993 -7.641 0.741 1.00 80.81 205 SER A C 1
ATOM 1554 O O . SER A 1 205 ? -19.692 -7.692 1.751 1.00 80.81 205 SER A O 1
ATOM 1556 N N . GLU A 1 206 ? -17.778 -8.176 0.703 1.00 74.44 206 GLU A N 1
ATOM 1557 C CA . GLU A 1 206 ? -17.150 -8.923 1.790 1.00 74.44 206 GLU A CA 1
ATOM 1558 C C . GLU A 1 206 ? -16.065 -8.102 2.528 1.00 74.44 206 GLU A C 1
ATOM 1560 O O . GLU A 1 206 ? -15.755 -8.371 3.687 1.00 74.44 206 GLU A O 1
ATOM 1565 N N . ILE A 1 207 ? -15.564 -7.013 1.939 1.00 93.50 207 ILE A N 1
ATOM 1566 C CA . ILE A 1 207 ? -14.383 -6.274 2.402 1.00 93.50 207 ILE A CA 1
ATOM 1567 C C . ILE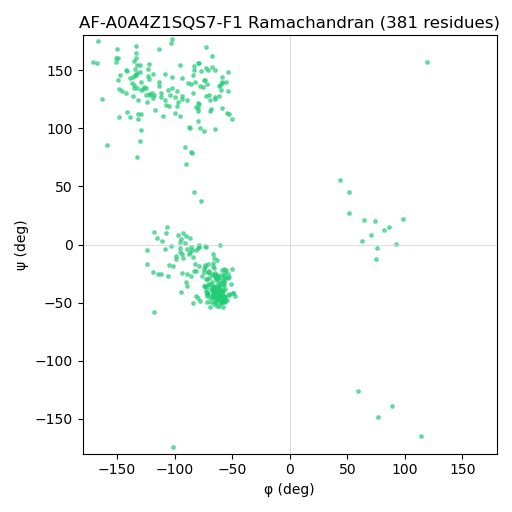 A 1 207 ? -14.738 -5.317 3.542 1.00 93.50 207 ILE A C 1
ATOM 1569 O O . ILE A 1 207 ? -15.535 -4.393 3.392 1.00 93.50 207 ILE A O 1
ATOM 1573 N N . ASP A 1 208 ? -14.136 -5.537 4.704 1.00 94.88 208 ASP A N 1
ATOM 1574 C CA . ASP A 1 208 ? -14.216 -4.663 5.874 1.00 94.88 208 ASP A CA 1
ATOM 1575 C C . ASP A 1 208 ? -13.242 -3.494 5.763 1.00 94.88 208 ASP A C 1
ATOM 1577 O O . ASP A 1 208 ? -13.611 -2.352 6.036 1.00 94.88 208 ASP A O 1
ATOM 1581 N N . TYR A 1 209 ? -12.012 -3.768 5.340 1.00 97.12 209 TYR A N 1
ATOM 1582 C CA . TYR A 1 209 ? -10.987 -2.751 5.167 1.00 97.12 209 TYR A CA 1
ATOM 1583 C C . TYR A 1 209 ? -9.977 -3.124 4.078 1.00 97.12 209 TYR A C 1
ATOM 1585 O O . TYR A 1 209 ? -9.818 -4.294 3.727 1.00 97.12 209 TYR A O 1
ATOM 1593 N N . VAL A 1 210 ? -9.270 -2.108 3.590 1.00 98.12 210 VAL A N 1
ATOM 1594 C CA . VAL A 1 210 ? -8.152 -2.195 2.648 1.00 98.12 210 VAL A CA 1
ATOM 1595 C C . VAL A 1 210 ? -6.946 -1.488 3.261 1.00 98.12 210 VAL A C 1
ATOM 1597 O O . VAL A 1 210 ? -7.094 -0.378 3.775 1.00 98.12 210 VAL A O 1
ATOM 1600 N N . VAL A 1 211 ? -5.768 -2.108 3.183 1.00 98.75 211 VAL A N 1
ATOM 1601 C CA . VAL A 1 211 ? -4.483 -1.495 3.550 1.00 98.75 211 VAL A CA 1
ATOM 1602 C C . VAL A 1 211 ? -3.566 -1.536 2.338 1.00 98.75 211 VAL A C 1
ATOM 1604 O O . VAL A 1 211 ? -3.397 -2.593 1.735 1.00 98.75 211 VAL A O 1
ATOM 1607 N N . LEU A 1 212 ? -2.981 -0.394 2.000 1.00 98.88 212 LEU A N 1
ATOM 1608 C CA . LEU A 1 212 ? -1.880 -0.248 1.053 1.00 98.88 212 LEU A CA 1
ATOM 1609 C C . LEU A 1 212 ? -0.707 0.321 1.847 1.00 98.88 212 LEU A C 1
ATOM 1611 O O . LEU A 1 212 ? -0.897 1.322 2.538 1.00 98.88 212 LEU A O 1
ATOM 1615 N N . ALA A 1 213 ? 0.470 -0.286 1.782 1.00 98.88 213 ALA A N 1
ATOM 1616 C CA . ALA A 1 213 ? 1.651 0.274 2.437 1.00 98.88 213 ALA A CA 1
ATOM 1617 C C . ALA A 1 213 ? 2.943 -0.106 1.713 1.00 98.88 213 ALA A C 1
ATOM 1619 O O . ALA A 1 213 ? 2.963 -1.115 0.999 1.00 98.88 213 ALA A O 1
ATOM 1620 N N . CYS A 1 214 ? 3.983 0.698 1.922 1.00 98.69 214 CYS A N 1
ATOM 1621 C CA . CYS A 1 214 ? 5.354 0.381 1.529 1.00 98.69 214 CYS A CA 1
ATOM 1622 C C . CYS A 1 214 ? 5.959 -0.708 2.426 1.00 98.69 214 CYS A C 1
ATOM 1624 O O . CYS A 1 214 ? 5.362 -1.103 3.441 1.00 98.69 214 CYS A O 1
ATOM 1626 N N . ASP A 1 215 ? 7.120 -1.225 2.034 1.00 97.31 215 ASP A N 1
ATOM 1627 C CA . ASP A 1 215 ? 7.790 -2.318 2.738 1.00 97.31 215 ASP A CA 1
ATOM 1628 C C . ASP A 1 215 ? 8.240 -1.927 4.154 1.00 97.31 215 ASP A C 1
ATOM 1630 O O . ASP A 1 215 ? 8.193 -2.773 5.042 1.00 97.31 215 ASP A O 1
ATOM 1634 N N . GLY A 1 216 ? 8.462 -0.642 4.444 1.00 97.56 216 GLY A N 1
ATOM 1635 C CA . GLY A 1 216 ? 8.742 -0.163 5.798 1.00 97.56 216 GLY A CA 1
ATOM 1636 C C . GLY A 1 216 ? 7.683 -0.550 6.844 1.00 97.56 216 GLY A C 1
ATOM 1637 O O . GLY A 1 216 ? 7.994 -0.617 8.037 1.00 97.56 216 GLY A O 1
ATOM 1638 N N . LEU A 1 217 ? 6.442 -0.861 6.437 1.00 98.31 217 LEU A N 1
ATOM 1639 C CA . LEU A 1 217 ? 5.461 -1.535 7.301 1.00 98.31 217 LEU A CA 1
ATOM 1640 C C . LEU A 1 217 ? 5.640 -3.066 7.295 1.00 98.31 217 LEU A C 1
ATOM 1642 O O . LEU A 1 217 ? 5.651 -3.698 8.355 1.00 98.31 217 LEU A O 1
ATOM 1646 N N . TRP A 1 218 ? 5.722 -3.668 6.109 1.00 97.56 218 TRP A N 1
ATOM 1647 C CA . TRP A 1 218 ? 5.682 -5.123 5.897 1.00 97.56 218 TRP A CA 1
ATOM 1648 C C . TRP A 1 218 ? 6.961 -5.857 6.312 1.00 97.56 218 TRP A C 1
ATOM 1650 O O . TRP A 1 218 ? 6.920 -7.055 6.597 1.00 97.56 218 TRP A O 1
ATOM 1660 N N . ASP A 1 219 ? 8.071 -5.139 6.434 1.00 94.81 219 ASP A N 1
ATOM 1661 C CA . ASP A 1 219 ? 9.347 -5.639 6.936 1.00 94.81 219 ASP A CA 1
ATOM 1662 C C . ASP A 1 219 ? 9.312 -5.915 8.436 1.00 94.81 219 ASP A C 1
ATOM 1664 O O . ASP A 1 219 ? 10.131 -6.672 8.958 1.00 94.81 219 ASP A O 1
ATOM 1668 N N . VAL A 1 220 ? 8.331 -5.374 9.157 1.00 95.31 220 VAL A N 1
ATOM 1669 C CA . VAL A 1 220 ? 8.197 -5.578 10.606 1.00 95.31 220 VAL A CA 1
ATOM 1670 C C . VAL A 1 220 ? 6.852 -6.152 11.027 1.00 95.31 220 VAL A C 1
ATOM 1672 O O . VAL A 1 220 ? 6.756 -6.705 12.125 1.00 95.31 220 VAL A O 1
ATOM 1675 N N . PHE A 1 221 ? 5.842 -6.091 10.161 1.00 95.94 221 PHE A N 1
ATOM 1676 C CA . PHE A 1 221 ? 4.530 -6.683 10.394 1.00 95.94 221 PHE A CA 1
ATOM 1677 C C . PHE A 1 221 ? 4.222 -7.843 9.454 1.00 95.94 221 PHE A C 1
ATOM 1679 O O . PHE A 1 221 ? 4.359 -7.745 8.236 1.00 95.94 221 PHE A O 1
ATOM 1686 N N . GLN A 1 222 ? 3.666 -8.908 10.025 1.00 95.69 222 GLN A N 1
ATOM 1687 C CA . GLN A 1 222 ? 2.936 -9.911 9.257 1.00 95.69 222 GLN A CA 1
ATOM 1688 C C . GLN A 1 222 ? 1.507 -9.435 8.945 1.00 95.69 222 GLN A C 1
ATOM 1690 O O . GLN A 1 222 ? 0.929 -8.593 9.638 1.00 95.69 222 GLN A O 1
ATOM 1695 N N . ASN A 1 223 ? 0.907 -9.986 7.887 1.00 97.25 223 ASN A N 1
ATOM 1696 C CA . ASN A 1 223 ? -0.428 -9.576 7.436 1.00 97.25 223 ASN A CA 1
ATOM 1697 C C . ASN A 1 223 ? -1.511 -9.816 8.513 1.00 97.25 223 ASN A C 1
ATOM 1699 O O . ASN A 1 223 ? -2.422 -9.005 8.678 1.00 97.25 223 ASN A O 1
ATOM 1703 N N . ASP A 1 224 ? -1.415 -10.926 9.246 1.00 95.50 224 ASP A N 1
ATOM 1704 C CA . ASP A 1 224 ? -2.323 -11.310 10.335 1.00 95.50 224 ASP A CA 1
ATOM 1705 C C . ASP A 1 224 ? -2.151 -10.449 11.592 1.00 95.50 224 ASP A C 1
ATOM 1707 O O . ASP A 1 224 ? -3.125 -10.184 12.296 1.00 95.50 224 ASP A O 1
ATOM 1711 N N . GLU A 1 225 ? -0.950 -9.934 11.840 1.00 94.94 225 GLU A N 1
ATOM 1712 C CA . GLU A 1 225 ? -0.692 -8.958 12.899 1.00 94.94 225 GLU A CA 1
ATOM 1713 C C . GLU A 1 225 ? -1.409 -7.631 12.633 1.00 94.94 225 GLU A C 1
ATOM 1715 O O . GLU A 1 225 ? -2.070 -7.098 13.530 1.00 94.94 225 GLU A O 1
ATOM 1720 N N . VAL A 1 226 ? -1.343 -7.123 11.396 1.00 97.38 226 VAL A N 1
ATOM 1721 C CA . VAL A 1 226 ? -2.072 -5.906 10.996 1.00 97.38 226 VAL A CA 1
ATOM 1722 C C . VAL A 1 226 ? -3.584 -6.117 11.112 1.00 97.38 226 VAL A C 1
ATOM 1724 O O . VAL A 1 226 ? -4.284 -5.264 11.664 1.00 97.38 226 VAL A O 1
ATOM 1727 N N . ASP A 1 227 ? -4.098 -7.269 10.665 1.00 96.00 227 ASP A N 1
ATOM 1728 C CA . ASP A 1 227 ? -5.518 -7.621 10.806 1.00 96.00 227 ASP A CA 1
ATOM 1729 C C . ASP A 1 227 ? -5.963 -7.654 12.262 1.00 96.00 227 ASP A C 1
ATOM 1731 O O . ASP A 1 227 ? -6.972 -7.043 12.629 1.00 96.00 227 ASP A O 1
ATOM 1735 N N . ALA A 1 228 ? -5.182 -8.324 13.105 1.00 92.31 228 ALA A N 1
ATOM 1736 C CA . ALA A 1 228 ? -5.460 -8.442 14.519 1.00 92.31 228 ALA A CA 1
ATOM 1737 C C . ALA A 1 228 ? -5.496 -7.072 15.207 1.00 92.31 228 ALA A C 1
ATOM 1739 O O . ALA A 1 228 ? -6.411 -6.824 15.996 1.00 92.31 228 ALA A O 1
ATOM 1740 N N . VAL A 1 229 ? -4.560 -6.175 14.882 1.00 93.56 229 VAL A N 1
ATOM 1741 C CA . VAL A 1 229 ? -4.522 -4.799 15.399 1.00 93.56 229 VAL A CA 1
ATOM 1742 C C . VAL A 1 229 ? -5.758 -4.010 14.963 1.00 93.56 229 VAL A C 1
ATOM 1744 O O . VAL A 1 229 ? -6.475 -3.484 15.819 1.00 93.56 229 VAL A O 1
ATOM 1747 N N . ILE A 1 230 ? -6.064 -3.966 13.660 1.00 94.44 230 ILE A N 1
ATOM 1748 C CA . ILE A 1 230 ? -7.210 -3.205 13.131 1.00 94.44 230 ILE A CA 1
ATOM 1749 C C . ILE A 1 230 ? -8.519 -3.713 13.745 1.00 94.44 230 ILE A C 1
ATOM 1751 O O . ILE A 1 230 ? -9.314 -2.928 14.271 1.00 94.44 230 ILE A O 1
ATOM 1755 N N . ARG A 1 231 ? -8.747 -5.033 13.745 1.00 91.81 231 ARG A N 1
ATOM 1756 C CA . ARG A 1 231 ? -9.966 -5.620 14.322 1.00 91.81 231 ARG A CA 1
ATOM 1757 C C . ARG A 1 231 ? -10.065 -5.373 15.818 1.00 91.81 231 ARG A C 1
ATOM 1759 O O . ARG A 1 231 ? -11.165 -5.131 16.317 1.00 91.81 231 ARG A O 1
ATOM 1766 N N . HIS A 1 232 ? -8.946 -5.424 16.538 1.00 86.88 232 HIS A N 1
ATOM 1767 C CA . HIS A 1 232 ? -8.934 -5.155 17.9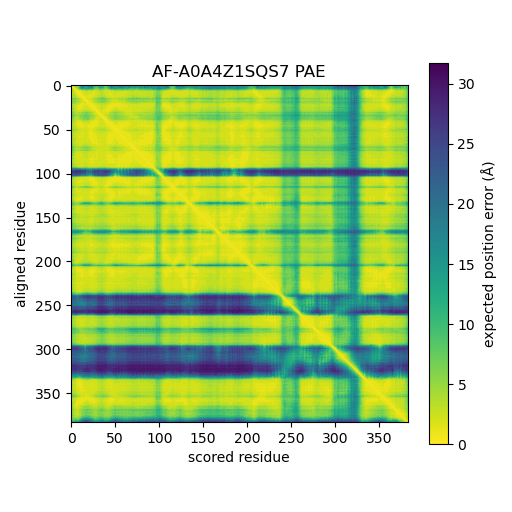69 1.00 86.88 232 HIS A CA 1
ATOM 1768 C C . HIS A 1 232 ? -9.318 -3.705 18.273 1.00 86.88 232 HIS A C 1
ATOM 1770 O O . HIS A 1 232 ? -10.172 -3.489 19.129 1.00 86.88 232 HIS A O 1
ATOM 1776 N N . ILE A 1 233 ? -8.806 -2.728 17.516 1.00 87.00 233 ILE A N 1
ATOM 1777 C CA . ILE A 1 233 ? -9.192 -1.313 17.649 1.00 87.00 233 ILE A CA 1
ATOM 1778 C C . ILE A 1 233 ? -10.711 -1.137 17.497 1.00 87.00 233 ILE A C 1
ATOM 1780 O O . ILE A 1 233 ? -11.346 -0.499 18.337 1.00 87.00 233 ILE A O 1
ATOM 1784 N N . PHE A 1 234 ? -11.328 -1.751 16.482 1.00 84.94 234 PHE A N 1
ATOM 1785 C CA . PHE A 1 234 ? -12.783 -1.673 16.288 1.00 84.94 234 PHE A CA 1
ATOM 1786 C C . PHE A 1 234 ? -13.584 -2.463 17.339 1.00 84.94 234 PHE A C 1
ATOM 1788 O O . PHE A 1 234 ? -14.657 -2.027 17.767 1.00 84.94 234 PHE A O 1
ATOM 1795 N N . LYS A 1 235 ? -13.067 -3.602 17.816 1.00 82.00 235 LYS A N 1
ATOM 1796 C CA . LYS A 1 235 ? -13.664 -4.357 18.931 1.00 82.00 235 LYS A CA 1
ATOM 1797 C C . LYS A 1 235 ? -13.660 -3.536 20.222 1.00 82.00 235 LYS A C 1
ATOM 1799 O O . LYS A 1 235 ? -14.654 -3.542 20.943 1.00 82.00 235 LYS A O 1
ATOM 1804 N N . LEU A 1 236 ? -12.569 -2.823 20.501 1.00 76.00 236 LEU A N 1
ATOM 1805 C CA . LEU A 1 236 ? -12.487 -1.892 21.622 1.00 76.00 236 LEU A CA 1
ATOM 1806 C C . LEU A 1 236 ? -13.459 -0.738 21.415 1.00 76.00 236 LEU A C 1
ATOM 1808 O O . LEU A 1 236 ? -14.286 -0.497 22.274 1.00 76.00 236 LEU A O 1
ATOM 1812 N N . ALA A 1 237 ? -13.467 -0.090 20.255 1.00 70.12 237 ALA A N 1
ATOM 1813 C CA . ALA A 1 237 ? -14.373 1.023 19.972 1.00 70.12 237 ALA A CA 1
ATOM 1814 C C . ALA A 1 237 ? -15.868 0.699 20.120 1.00 70.12 237 ALA A C 1
ATOM 1816 O O . ALA A 1 237 ? -16.655 1.555 20.516 1.00 70.12 237 ALA A O 1
ATOM 1817 N N . THR A 1 238 ? -16.271 -0.525 19.775 1.00 65.38 238 THR A N 1
ATOM 1818 C CA . THR A 1 238 ? -17.670 -0.976 19.871 1.00 65.38 238 THR A CA 1
ATOM 1819 C C . THR A 1 238 ? -18.087 -1.357 21.292 1.00 65.38 238 THR A C 1
ATOM 1821 O O . THR A 1 238 ? -19.283 -1.398 21.569 1.00 65.38 238 THR A O 1
ATOM 1824 N N . ARG A 1 239 ? -17.128 -1.624 22.192 1.00 60.81 239 ARG A N 1
ATOM 1825 C CA . ARG A 1 239 ? -17.368 -2.044 23.587 1.00 60.81 239 ARG A CA 1
ATOM 1826 C C . ARG A 1 239 ? -16.964 -0.990 24.626 1.00 60.81 239 ARG A C 1
ATOM 1828 O O . ARG A 1 239 ? -17.511 -0.974 25.721 1.00 60.81 239 ARG A O 1
ATOM 1835 N N . CYS A 1 240 ? -16.026 -0.111 24.292 1.00 52.09 240 CYS A N 1
ATOM 1836 C CA . CYS A 1 240 ? -15.464 0.912 25.166 1.00 52.09 240 CYS A CA 1
ATOM 1837 C C . CYS A 1 240 ? -16.256 2.215 25.046 1.00 52.09 240 CYS A C 1
ATOM 1839 O O . CYS A 1 240 ? -15.864 3.151 24.348 1.00 52.09 240 CYS A O 1
ATOM 1841 N N . THR A 1 241 ? -17.355 2.287 25.791 1.00 49.66 241 THR A N 1
ATOM 1842 C CA . THR A 1 241 ? -17.812 3.546 26.408 1.00 49.66 241 THR A CA 1
ATOM 1843 C C . THR A 1 241 ? -17.203 3.738 27.806 1.00 49.66 241 THR A C 1
ATOM 1845 O O . THR A 1 241 ? -17.418 4.775 28.434 1.00 49.66 241 THR A O 1
ATOM 1848 N N . ASP A 1 242 ? -16.448 2.738 28.283 1.00 47.72 242 ASP A N 1
ATOM 1849 C CA . ASP A 1 242 ? -15.914 2.628 29.638 1.00 47.72 242 ASP A CA 1
ATOM 1850 C C . ASP A 1 242 ? -14.391 2.336 29.625 1.00 47.72 242 ASP A C 1
ATOM 1852 O O . ASP A 1 242 ? -13.968 1.252 29.206 1.00 47.72 242 ASP A O 1
ATOM 1856 N N . PRO A 1 243 ? -13.549 3.288 30.070 1.00 48.72 243 PRO A N 1
ATOM 1857 C CA . PRO A 1 243 ? -12.106 3.109 30.250 1.00 48.72 243 PRO A CA 1
ATOM 1858 C C . PRO A 1 243 ? -11.715 1.943 31.172 1.00 48.72 243 PRO A C 1
ATOM 1860 O O . PRO A 1 243 ? -10.614 1.409 31.030 1.00 48.72 243 PRO A O 1
ATOM 1863 N N . SER A 1 244 ? -12.596 1.513 32.083 1.00 50.91 244 SER A N 1
ATOM 1864 C CA . SER A 1 244 ? -12.341 0.376 32.975 1.00 50.91 244 SER A CA 1
ATOM 1865 C C . SER A 1 244 ? -12.264 -0.953 32.212 1.00 50.91 244 SER A C 1
ATOM 1867 O O . SER A 1 244 ? -11.443 -1.803 32.550 1.00 50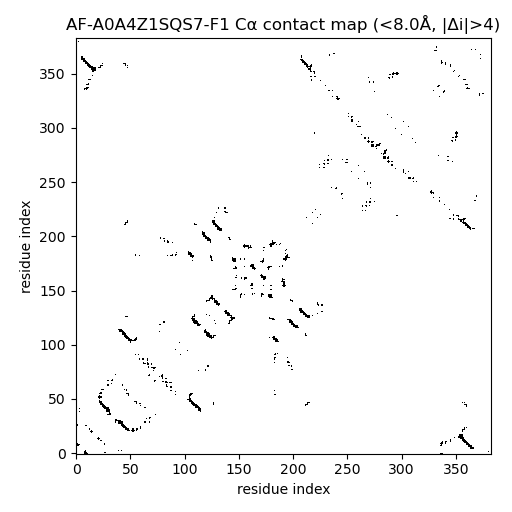.91 244 SER A O 1
ATOM 1869 N N . LEU A 1 245 ? -13.016 -1.100 31.113 1.00 49.50 245 LEU A N 1
ATOM 1870 C CA . LEU A 1 245 ? -12.98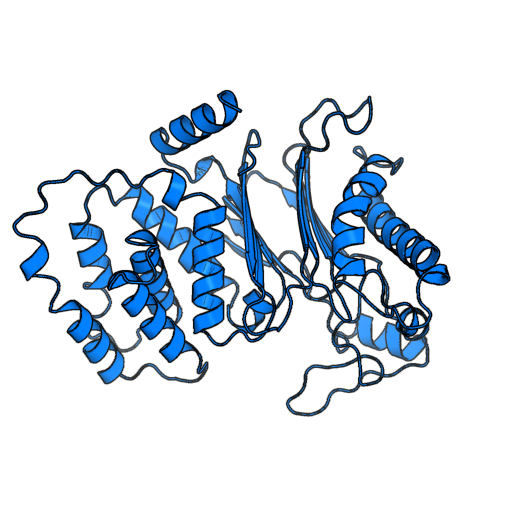4 -2.285 30.252 1.00 49.50 245 LEU A CA 1
ATOM 1871 C C . LEU A 1 245 ? -11.714 -2.337 29.391 1.00 49.50 245 LEU A C 1
ATOM 1873 O O . LEU A 1 245 ? -11.162 -3.412 29.170 1.00 49.50 245 LEU A O 1
ATOM 1877 N N . ALA A 1 246 ? -11.215 -1.183 28.933 1.00 51.12 246 ALA A N 1
ATOM 1878 C CA . ALA A 1 246 ? -9.921 -1.105 28.254 1.00 51.12 246 ALA A CA 1
ATOM 1879 C C . ALA A 1 246 ? -8.784 -1.517 29.203 1.00 51.12 246 ALA A C 1
ATOM 1881 O O . ALA A 1 246 ? -7.906 -2.280 28.809 1.00 51.12 246 ALA A O 1
ATOM 1882 N N . ASN A 1 247 ? -8.843 -1.086 30.469 1.00 52.47 247 ASN A N 1
ATOM 1883 C CA . ASN A 1 247 ? -7.891 -1.504 31.496 1.00 52.47 247 ASN A CA 1
ATOM 1884 C C . ASN A 1 247 ? -8.035 -2.997 31.848 1.00 52.47 247 ASN A C 1
ATOM 1886 O O . ASN A 1 247 ? -7.032 -3.690 31.985 1.00 52.47 247 ASN A O 1
ATOM 1890 N N . GLN A 1 248 ? -9.261 -3.528 31.916 1.00 55.41 248 GLN A N 1
ATOM 1891 C CA . GLN A 1 248 ? -9.498 -4.968 32.072 1.00 55.41 248 GLN A CA 1
ATOM 1892 C C . GLN A 1 248 ? -8.916 -5.770 30.908 1.00 55.41 248 GLN A C 1
ATOM 1894 O O . GLN A 1 248 ? -8.295 -6.786 31.158 1.00 55.41 248 GLN A O 1
ATOM 1899 N N . ILE A 1 249 ? -9.023 -5.309 29.659 1.00 52.59 249 ILE A N 1
ATOM 1900 C CA . ILE A 1 249 ? -8.416 -5.991 28.500 1.00 52.59 249 ILE A CA 1
ATOM 1901 C C . ILE A 1 249 ? -6.887 -5.923 28.554 1.00 52.59 249 ILE A C 1
ATOM 1903 O O . ILE A 1 249 ? -6.222 -6.913 28.270 1.00 52.59 249 ILE A O 1
ATOM 1907 N N . LEU A 1 250 ? -6.329 -4.786 28.982 1.00 52.88 250 LEU A N 1
ATOM 1908 C CA . LEU A 1 250 ? -4.888 -4.631 29.197 1.00 52.88 250 LEU A CA 1
ATOM 1909 C C . LEU A 1 250 ? -4.350 -5.496 30.353 1.00 52.88 250 LEU A C 1
ATOM 1911 O O . LEU A 1 250 ? -3.144 -5.711 30.432 1.00 52.88 250 LEU A O 1
ATOM 1915 N N . THR A 1 251 ? -5.211 -5.979 31.256 1.00 53.97 251 THR A N 1
ATOM 1916 C CA . THR A 1 251 ? -4.814 -6.719 32.468 1.00 53.97 251 THR A CA 1
ATOM 1917 C C . THR A 1 251 ? -5.266 -8.184 32.483 1.00 53.97 251 THR A C 1
ATOM 1919 O O . THR A 1 251 ? -4.597 -9.003 33.116 1.00 53.97 251 THR A O 1
ATOM 1922 N N . SER A 1 252 ? -6.338 -8.559 31.778 1.00 51.78 252 SER A N 1
ATOM 1923 C CA . SER A 1 252 ? -6.952 -9.896 31.826 1.00 51.78 252 SER A CA 1
ATOM 1924 C C . SER A 1 252 ? -6.127 -10.957 31.108 1.00 51.78 252 SER A C 1
ATOM 1926 O O . SER A 1 252 ? -6.036 -12.087 31.582 1.00 51.78 252 SER A O 1
ATOM 1928 N N . ASP A 1 253 ? -5.482 -10.595 29.999 1.00 48.97 253 ASP A N 1
ATOM 1929 C CA . ASP A 1 253 ? -4.842 -11.589 29.130 1.00 48.97 253 ASP A CA 1
ATOM 1930 C C . ASP A 1 253 ? -3.357 -11.785 29.474 1.00 48.97 253 ASP A C 1
ATOM 1932 O O . ASP A 1 253 ? -2.817 -12.876 29.296 1.00 48.97 253 ASP A O 1
ATOM 1936 N N . LEU A 1 254 ? -2.718 -10.780 30.086 1.00 50.59 254 LEU A N 1
ATOM 1937 C CA . LEU A 1 254 ? -1.339 -10.861 30.590 1.00 50.59 254 LEU A CA 1
ATOM 1938 C C . LEU A 1 254 ? -1.219 -11.548 31.960 1.00 50.59 254 LEU A C 1
ATOM 1940 O O . LEU A 1 254 ? -0.146 -12.041 32.302 1.00 50.59 254 LEU A O 1
ATOM 1944 N N . SER A 1 255 ? -2.296 -11.578 32.752 1.00 43.97 255 SER A N 1
ATOM 1945 C CA . SER A 1 255 ? -2.306 -12.149 34.110 1.00 43.97 255 SER A CA 1
ATOM 1946 C C . SER A 1 255 ? -2.725 -13.623 34.170 1.00 43.97 255 SER A C 1
ATOM 1948 O O . SER A 1 255 ? -2.534 -14.267 35.200 1.00 43.97 255 SER A O 1
ATOM 1950 N N . SER A 1 256 ? -3.254 -14.183 33.075 1.00 45.19 256 SER A N 1
ATOM 1951 C CA . SER A 1 256 ? -3.870 -15.519 33.064 1.00 45.19 256 SER A CA 1
ATOM 1952 C C . SER A 1 256 ? -2.895 -16.704 33.154 1.00 45.19 256 SER A C 1
ATOM 1954 O O . SER A 1 256 ? -3.340 -17.847 33.208 1.00 45.19 256 SER A O 1
ATOM 1956 N N . GLY A 1 257 ? -1.577 -16.477 33.204 1.00 43.28 257 GLY A N 1
ATOM 1957 C CA . GLY A 1 257 ? -0.589 -17.517 33.522 1.00 43.28 257 GLY A CA 1
ATOM 1958 C C . GLY A 1 257 ? -0.505 -18.699 32.542 1.00 43.28 257 GLY A C 1
ATOM 1959 O O . GLY A 1 257 ? 0.290 -19.606 32.776 1.00 43.28 257 GLY A O 1
ATOM 1960 N N . ASN A 1 258 ? -1.269 -18.696 31.443 1.00 43.34 258 ASN A N 1
ATOM 1961 C CA . ASN A 1 258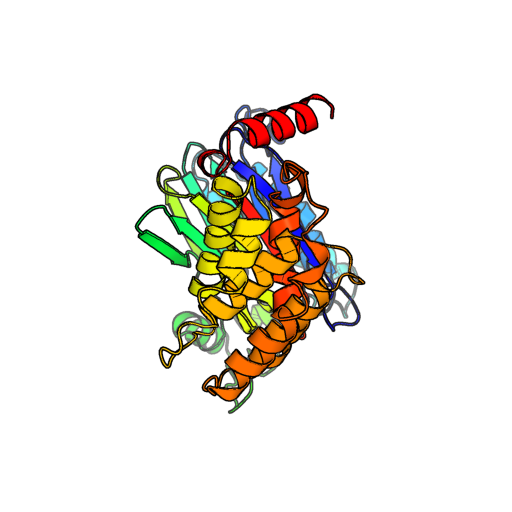 ? -1.181 -19.708 30.397 1.00 43.34 258 ASN A CA 1
ATOM 1962 C C . ASN A 1 258 ? -0.058 -19.358 29.411 1.00 43.34 258 ASN A C 1
ATOM 1964 O O . ASN A 1 258 ? 0.074 -18.238 28.921 1.00 43.34 258 ASN A O 1
ATOM 1968 N N . THR A 1 259 ? 0.782 -20.349 29.157 1.00 44.28 259 THR A N 1
ATOM 1969 C CA . THR A 1 259 ? 2.184 -20.281 28.727 1.00 44.28 259 THR A CA 1
ATOM 1970 C C . THR A 1 259 ? 2.445 -19.938 27.252 1.00 44.28 259 THR A C 1
ATOM 1972 O O . THR A 1 259 ? 3.416 -20.421 26.676 1.00 44.28 259 THR A O 1
ATOM 1975 N N . SER A 1 260 ? 1.667 -19.047 26.632 1.00 49.12 260 SER A N 1
ATOM 1976 C CA . SER A 1 260 ? 2.076 -18.422 25.361 1.00 49.12 260 SER A CA 1
ATOM 1977 C C . SER A 1 260 ? 1.331 -17.111 25.094 1.00 49.12 260 SER A C 1
ATOM 1979 O O . SER A 1 260 ? 0.328 -17.088 24.379 1.00 49.12 260 SER A O 1
ATOM 1981 N N . THR A 1 261 ? 1.812 -15.985 25.626 1.00 58.84 261 THR A N 1
ATOM 1982 C CA . THR A 1 261 ? 1.400 -14.688 25.070 1.00 58.84 261 THR A CA 1
ATOM 1983 C C . THR A 1 261 ? 2.011 -14.582 23.676 1.00 58.84 261 THR A C 1
ATOM 1985 O O . THR A 1 261 ? 3.231 -14.614 23.538 1.00 58.84 261 THR A O 1
ATOM 1988 N N . THR A 1 262 ? 1.186 -14.519 22.632 1.00 72.75 262 THR A N 1
ATOM 1989 C CA . THR A 1 262 ? 1.682 -14.404 21.256 1.00 72.75 262 THR A CA 1
ATOM 1990 C C . THR A 1 262 ? 2.092 -12.961 20.962 1.00 72.75 262 THR A C 1
ATOM 1992 O O . THR A 1 262 ? 1.582 -12.015 21.570 1.00 72.75 262 THR A O 1
ATOM 1995 N N . ARG A 1 263 ? 2.989 -12.771 19.990 1.00 82.75 263 ARG A N 1
ATOM 1996 C CA . ARG A 1 263 ? 3.341 -11.449 19.447 1.00 82.75 263 ARG A CA 1
ATOM 1997 C C . ARG A 1 263 ? 2.096 -10.631 19.078 1.00 82.75 263 ARG A C 1
ATOM 1999 O O . ARG A 1 263 ? 2.002 -9.464 19.442 1.00 82.75 263 ARG A O 1
ATOM 2006 N N . ILE A 1 264 ? 1.101 -11.275 18.463 1.00 84.81 264 ILE A N 1
ATOM 2007 C CA . ILE A 1 264 ? -0.197 -10.677 18.124 1.00 84.81 264 ILE A CA 1
ATOM 2008 C C . ILE A 1 264 ? -0.910 -10.099 19.353 1.00 84.81 264 ILE A C 1
ATOM 2010 O O . ILE A 1 264 ? -1.416 -8.979 19.282 1.00 84.81 264 ILE A O 1
ATOM 2014 N N . GLU A 1 265 ? -0.960 -10.815 20.479 1.00 79.88 265 GLU A N 1
ATOM 2015 C CA . GLU A 1 265 ? -1.624 -10.289 21.678 1.00 79.88 265 GLU A CA 1
ATOM 2016 C C . GLU A 1 265 ? -0.923 -9.036 22.204 1.00 79.88 265 GLU A C 1
ATOM 2018 O O . GLU A 1 265 ? -1.580 -8.049 22.524 1.00 79.88 265 GLU A O 1
ATOM 2023 N N . LEU A 1 266 ? 0.407 -9.007 22.219 1.00 81.12 266 LEU A N 1
ATOM 2024 C CA . LEU A 1 266 ? 1.152 -7.825 22.662 1.00 81.12 266 LEU A CA 1
ATOM 2025 C C . LEU A 1 266 ? 0.974 -6.627 21.722 1.00 81.12 266 LEU A C 1
ATOM 2027 O O . LEU A 1 266 ? 0.851 -5.495 22.190 1.00 81.12 266 LEU A O 1
ATOM 2031 N N . LEU A 1 267 ? 0.884 -6.868 20.413 1.00 87.94 267 LEU A N 1
ATOM 2032 C CA . LEU A 1 267 ? 0.563 -5.827 19.436 1.00 87.94 267 LEU A CA 1
ATOM 2033 C C . LEU A 1 267 ? -0.851 -5.269 19.650 1.00 87.94 267 LEU A C 1
ATOM 2035 O O . LEU A 1 267 ? -1.044 -4.055 19.579 1.00 87.94 267 LEU A O 1
ATOM 2039 N N . LYS A 1 268 ? -1.832 -6.114 19.997 1.00 86.25 268 LYS A N 1
ATOM 2040 C CA . LYS A 1 268 ? -3.177 -5.652 20.387 1.00 86.25 268 LYS A CA 1
ATOM 2041 C C . LYS A 1 268 ? -3.135 -4.765 21.634 1.00 86.25 268 LYS A C 1
ATOM 2043 O O . LYS A 1 268 ? -3.799 -3.731 21.648 1.00 86.25 268 LYS A O 1
ATOM 2048 N N . HIS A 1 269 ? -2.329 -5.118 22.638 1.00 80.81 269 HIS A N 1
ATOM 2049 C CA . HIS A 1 269 ? -2.148 -4.296 23.842 1.00 80.81 269 HIS A CA 1
ATOM 2050 C C . HIS A 1 269 ? -1.507 -2.941 23.510 1.00 80.81 269 HIS A C 1
ATOM 2052 O O . HIS A 1 269 ? -1.994 -1.905 23.960 1.00 80.81 269 HIS A O 1
ATOM 2058 N N . ALA A 1 270 ? -0.464 -2.923 22.674 1.00 86.25 270 ALA A N 1
ATOM 2059 C CA . ALA A 1 270 ? 0.153 -1.680 22.218 1.00 86.25 270 ALA A CA 1
ATOM 2060 C C . ALA A 1 270 ? -0.857 -0.789 21.472 1.00 86.25 270 ALA A C 1
ATOM 2062 O O . ALA A 1 270 ? -0.978 0.399 21.775 1.00 86.25 270 ALA A O 1
ATOM 2063 N N . ALA A 1 271 ? -1.650 -1.368 20.567 1.00 88.12 271 ALA A N 1
ATOM 2064 C CA . ALA A 1 271 ? -2.708 -0.655 19.857 1.00 88.12 271 ALA A CA 1
ATOM 2065 C C . ALA A 1 271 ? -3.793 -0.109 20.803 1.00 88.12 271 ALA A C 1
ATOM 2067 O O . ALA A 1 271 ? -4.248 1.022 20.631 1.00 88.12 271 ALA A O 1
ATOM 2068 N N . ALA A 1 272 ? -4.179 -0.871 21.830 1.00 82.25 272 ALA A N 1
ATOM 2069 C CA . ALA A 1 272 ? -5.116 -0.422 22.856 1.00 82.25 272 ALA A CA 1
ATOM 2070 C C . ALA A 1 272 ? -4.573 0.794 23.626 1.00 82.25 272 ALA A C 1
ATOM 2072 O O . ALA A 1 272 ? -5.294 1.770 23.827 1.00 82.25 272 ALA A O 1
ATOM 2073 N N . CYS A 1 273 ? -3.290 0.789 23.996 1.00 79.62 273 CYS A N 1
ATOM 2074 C CA . CYS A 1 273 ? -2.647 1.938 24.631 1.00 79.62 273 CYS A CA 1
ATOM 2075 C C . CYS A 1 273 ? -2.622 3.179 23.715 1.00 79.62 273 CYS A C 1
ATOM 2077 O O . CYS A 1 273 ? -2.964 4.275 24.163 1.00 79.62 273 CYS A O 1
ATOM 2079 N N . LEU A 1 274 ? -2.299 3.016 22.428 1.00 84.69 274 LEU A N 1
ATOM 2080 C CA . LEU A 1 274 ? -2.305 4.114 21.445 1.00 84.69 274 LEU A CA 1
ATOM 2081 C C . LEU A 1 274 ? -3.719 4.653 21.153 1.00 84.69 274 LEU A C 1
ATOM 2083 O O . LEU A 1 274 ? -3.899 5.828 20.821 1.00 84.69 274 LEU A O 1
ATOM 2087 N N . LEU A 1 275 ? -4.748 3.822 21.332 1.00 81.88 275 LEU A N 1
ATOM 2088 C CA . LEU A 1 275 ? -6.140 4.262 21.293 1.00 81.88 275 LEU A CA 1
ATOM 2089 C C . LEU A 1 275 ? -6.489 5.141 22.512 1.00 81.88 275 LEU A C 1
ATOM 2091 O O . LEU A 1 275 ? -7.266 6.097 22.403 1.00 81.88 275 LEU A O 1
ATOM 2095 N N . MET A 1 276 ? -5.897 4.881 23.681 1.00 76.75 276 MET A N 1
ATOM 2096 C CA . MET A 1 276 ? -6.136 5.682 24.889 1.00 76.75 276 MET A CA 1
ATOM 2097 C C . MET A 1 276 ? -5.477 7.061 24.813 1.00 76.75 276 MET A C 1
ATOM 2099 O O . MET A 1 276 ? -6.121 8.057 25.160 1.00 76.75 276 MET A O 1
ATOM 2103 N N . SER A 1 277 ? -4.262 7.160 24.275 1.00 74.94 277 SER A N 1
ATOM 2104 C CA . SER A 1 277 ? -3.559 8.436 24.126 1.00 74.94 277 SER A CA 1
ATOM 2105 C C . SER A 1 277 ? -2.675 8.472 22.883 1.00 74.94 277 SER A C 1
ATOM 2107 O O . SER A 1 277 ? -2.084 7.471 22.497 1.00 74.94 277 SER A O 1
ATOM 2109 N N . ASN A 1 278 ? -2.575 9.654 22.274 1.00 68.81 278 ASN A N 1
ATOM 2110 C CA . ASN A 1 278 ? -1.638 9.940 21.182 1.00 68.81 278 ASN A CA 1
ATOM 2111 C C . ASN A 1 278 ? -0.637 11.043 21.576 1.00 68.81 278 ASN A C 1
ATOM 2113 O O . ASN A 1 278 ? 0.061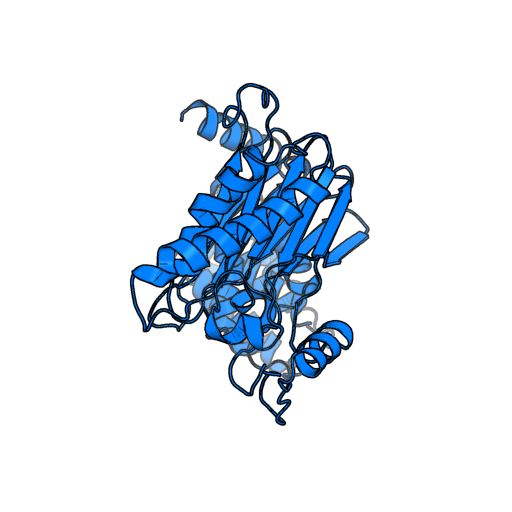 11.572 20.714 1.00 68.81 278 ASN A O 1
ATOM 2117 N N . ASP A 1 279 ? -0.596 11.428 22.857 1.00 77.56 279 ASP A N 1
ATOM 2118 C CA . ASP A 1 279 ? 0.428 12.332 23.378 1.00 77.56 279 ASP A CA 1
ATOM 2119 C C . ASP A 1 279 ? 1.712 11.523 23.637 1.00 77.56 279 ASP A C 1
ATOM 2121 O O . ASP A 1 279 ? 1.691 10.618 24.472 1.00 77.56 279 ASP A O 1
ATOM 2125 N N . PRO A 1 280 ? 2.836 11.823 22.958 1.00 77.31 280 PRO A N 1
ATOM 2126 C CA . PRO A 1 280 ? 4.099 11.112 23.156 1.00 77.31 280 PRO A CA 1
ATOM 2127 C C . PRO A 1 280 ? 4.621 11.118 24.599 1.00 77.31 280 PRO A C 1
ATOM 2129 O O . PRO A 1 280 ? 5.447 10.278 24.944 1.00 77.31 280 PRO A O 1
ATOM 2132 N N . LYS A 1 281 ? 4.176 12.067 25.431 1.00 79.88 281 LYS A N 1
ATOM 2133 C CA . LYS A 1 281 ? 4.562 12.169 26.845 1.00 79.88 281 LYS A CA 1
ATOM 2134 C C . LYS A 1 281 ? 3.675 11.337 27.771 1.00 79.88 281 LYS A C 1
ATOM 2136 O O . LYS A 1 281 ? 3.970 11.229 28.959 1.00 79.88 281 LYS A O 1
ATOM 2141 N N . ASP A 1 282 ? 2.588 10.773 27.253 1.00 77.62 282 ASP A N 1
ATOM 2142 C CA . ASP A 1 282 ? 1.648 9.976 28.027 1.00 77.62 282 ASP A CA 1
ATOM 2143 C C . ASP A 1 282 ? 2.223 8.590 28.346 1.00 77.62 282 ASP A C 1
ATOM 2145 O O . ASP A 1 282 ? 2.863 7.934 27.516 1.00 77.62 282 ASP A O 1
ATOM 2149 N N . LYS A 1 283 ? 1.943 8.108 29.560 1.00 73.25 283 LYS A N 1
ATOM 2150 C CA . LYS A 1 283 ? 2.361 6.785 30.027 1.00 73.25 283 LYS A CA 1
ATOM 2151 C C . LYS A 1 283 ? 1.828 5.665 29.125 1.00 73.25 283 LYS A C 1
ATOM 2153 O O . LYS A 1 283 ? 2.540 4.686 28.919 1.00 73.25 283 LYS A O 1
ATOM 2158 N N . PHE A 1 284 ? 0.627 5.796 28.553 1.00 77.50 284 PHE A N 1
ATOM 2159 C CA . PHE A 1 284 ? 0.094 4.804 27.611 1.00 77.50 284 PHE A CA 1
ATOM 2160 C C . PHE A 1 284 ? 0.953 4.691 26.348 1.00 77.50 284 PHE A C 1
ATOM 2162 O O . PHE A 1 284 ? 1.243 3.580 25.906 1.00 77.50 284 PHE A O 1
ATOM 2169 N N . VAL A 1 285 ? 1.418 5.816 25.795 1.00 79.75 285 VAL A N 1
ATOM 2170 C CA . VAL A 1 285 ? 2.297 5.792 24.618 1.00 79.75 285 VAL A CA 1
ATOM 2171 C C . VAL A 1 285 ? 3.647 5.168 24.974 1.00 79.75 285 VAL A C 1
ATOM 2173 O O . VAL A 1 285 ? 4.115 4.301 24.244 1.00 79.75 285 VAL A O 1
ATOM 2176 N N . SER A 1 286 ? 4.218 5.500 26.137 1.00 78.38 286 SER A N 1
ATOM 2177 C CA . SER A 1 286 ? 5.457 4.872 26.625 1.00 78.38 286 SER A CA 1
ATOM 2178 C C . SER A 1 286 ? 5.335 3.349 26.792 1.00 78.38 286 SER A C 1
ATOM 2180 O O . SER A 1 286 ? 6.252 2.611 26.428 1.00 78.38 286 SER A O 1
ATOM 2182 N N . ILE A 1 287 ? 4.192 2.861 27.286 1.00 77.81 287 ILE A N 1
ATOM 2183 C CA . ILE A 1 287 ? 3.918 1.422 27.388 1.00 77.81 287 ILE A CA 1
ATOM 2184 C C . ILE A 1 287 ? 3.854 0.787 25.997 1.00 77.81 287 ILE A C 1
ATOM 2186 O O . ILE A 1 287 ? 4.509 -0.229 25.772 1.00 77.81 287 ILE A O 1
ATOM 2190 N N . ALA A 1 288 ? 3.113 1.386 25.059 1.00 84.00 288 ALA A N 1
ATOM 2191 C CA . ALA A 1 288 ? 3.014 0.884 23.688 1.00 84.00 288 ALA A CA 1
ATOM 2192 C C . ALA A 1 288 ? 4.389 0.792 23.007 1.00 84.00 288 ALA A C 1
ATOM 2194 O O . ALA A 1 288 ? 4.700 -0.230 22.392 1.00 84.00 288 ALA A O 1
ATOM 2195 N N . THR A 1 289 ? 5.222 1.825 23.169 1.00 86.38 289 THR A N 1
ATOM 2196 C CA . THR A 1 289 ? 6.610 1.854 22.691 1.00 86.38 289 THR A CA 1
ATOM 2197 C C . THR A 1 289 ? 7.414 0.701 23.282 1.00 86.38 289 THR A C 1
ATOM 2199 O O . THR A 1 289 ? 7.950 -0.105 22.528 1.00 86.38 289 THR A O 1
ATOM 2202 N N . SER A 1 290 ? 7.420 0.549 24.612 1.00 81.81 290 SER A N 1
ATOM 2203 C CA . SER A 1 290 ? 8.188 -0.512 25.275 1.00 81.81 290 SER A CA 1
ATOM 2204 C C . SER A 1 290 ? 7.750 -1.910 24.831 1.00 81.81 290 SER A C 1
ATOM 2206 O O . SER A 1 290 ? 8.592 -2.778 24.604 1.00 81.81 290 SER A O 1
ATOM 2208 N N . LEU A 1 291 ? 6.440 -2.138 24.676 1.00 82.69 291 LEU A N 1
ATOM 2209 C CA . LEU A 1 291 ? 5.910 -3.402 24.164 1.00 82.69 291 LEU A CA 1
ATOM 2210 C C . LEU A 1 291 ? 6.469 -3.720 22.774 1.00 82.69 291 LEU A C 1
ATOM 2212 O O . LEU A 1 291 ? 6.943 -4.831 22.553 1.00 82.69 291 LEU A O 1
ATOM 2216 N N . CYS A 1 292 ? 6.447 -2.749 21.861 1.00 86.44 292 CYS A N 1
ATOM 2217 C CA . CYS A 1 292 ? 6.908 -2.942 20.489 1.00 86.44 292 CYS A CA 1
ATOM 2218 C C . CYS A 1 292 ? 8.438 -3.075 20.390 1.00 86.44 292 CYS A C 1
ATOM 2220 O O . CYS A 1 292 ? 8.914 -3.972 19.708 1.00 86.44 292 CYS A O 1
ATOM 2222 N N . GLU A 1 293 ? 9.219 -2.270 21.115 1.00 85.88 293 GLU A N 1
ATOM 2223 C CA . GLU A 1 293 ? 10.693 -2.365 21.123 1.00 85.88 293 GLU A CA 1
ATOM 2224 C C . GLU A 1 293 ? 11.182 -3.745 21.560 1.00 85.88 293 GLU A C 1
ATOM 2226 O O . GLU A 1 293 ? 12.107 -4.317 20.988 1.00 85.88 293 GLU A O 1
ATOM 2231 N N . LYS A 1 294 ? 10.512 -4.327 22.552 1.00 79.62 294 LYS A N 1
ATOM 2232 C CA . LYS A 1 294 ? 10.813 -5.677 23.027 1.00 79.62 294 LYS A CA 1
ATOM 2233 C C . LYS A 1 294 ? 10.433 -6.766 22.024 1.00 79.62 294 LYS A C 1
ATOM 2235 O O . LYS A 1 294 ? 11.018 -7.843 22.056 1.00 79.62 294 LYS A O 1
ATOM 2240 N N . LEU A 1 295 ? 9.476 -6.484 21.142 1.00 82.50 295 LEU A N 1
ATOM 2241 C CA . LEU A 1 295 ? 9.080 -7.358 20.043 1.00 82.50 295 LEU A CA 1
ATOM 2242 C C . LEU A 1 295 ? 9.972 -7.201 18.804 1.00 82.50 295 LEU A C 1
ATOM 2244 O O . LEU A 1 295 ? 9.862 -8.019 17.897 1.00 82.50 295 LEU A O 1
ATOM 2248 N N . ALA A 1 296 ? 10.851 -6.199 18.722 1.00 78.81 296 ALA A N 1
ATOM 2249 C CA . ALA A 1 296 ? 11.699 -5.993 17.542 1.00 78.81 296 ALA A CA 1
ATOM 2250 C C . ALA A 1 296 ? 12.573 -7.224 17.209 1.00 78.81 296 ALA A C 1
ATOM 2252 O O . ALA A 1 296 ? 12.895 -7.480 16.052 1.00 78.81 296 ALA A O 1
ATOM 2253 N N . VAL A 1 297 ? 12.889 -8.056 18.208 1.00 66.62 297 VAL A N 1
ATOM 2254 C CA . VAL A 1 297 ? 13.588 -9.333 18.017 1.00 66.62 297 VAL A CA 1
ATOM 2255 C C . VAL A 1 297 ? 12.572 -10.442 17.716 1.00 66.62 297 VAL A C 1
ATOM 2257 O O . VAL A 1 297 ? 11.944 -10.982 18.632 1.00 66.62 297 VAL A O 1
ATOM 2260 N N . ARG A 1 298 ? 12.428 -10.799 16.428 1.00 55.94 298 ARG A N 1
ATOM 2261 C CA . ARG A 1 298 ? 11.452 -11.792 15.918 1.00 55.94 298 ARG A CA 1
ATOM 2262 C C . ARG A 1 298 ? 11.506 -13.167 16.615 1.00 55.94 298 ARG A C 1
ATOM 2264 O O . ARG A 1 298 ? 10.475 -13.825 16.684 1.00 55.94 298 ARG A O 1
ATOM 2271 N N . ASP A 1 299 ? 12.652 -13.555 17.182 1.00 49.03 299 ASP A N 1
ATOM 2272 C CA . ASP A 1 299 ? 12.894 -14.869 17.813 1.00 49.03 299 ASP A CA 1
ATOM 2273 C C . ASP A 1 299 ? 12.744 -14.913 19.342 1.00 49.03 299 ASP A C 1
ATOM 2275 O O . ASP A 1 299 ? 13.066 -15.916 19.987 1.00 49.03 299 ASP A O 1
ATOM 2279 N N . THR A 1 300 ? 12.253 -13.849 19.977 1.00 48.84 300 THR A N 1
ATOM 2280 C CA . THR A 1 300 ? 12.033 -13.912 21.425 1.00 48.84 300 THR A CA 1
ATOM 2281 C C . THR A 1 300 ? 10.808 -14.766 21.740 1.00 48.84 300 THR A C 1
ATOM 2283 O O . THR A 1 300 ? 9.672 -14.298 21.734 1.00 48.84 300 THR A O 1
ATOM 2286 N N . ALA A 1 301 ? 11.040 -16.038 22.082 1.00 47.44 301 ALA A N 1
ATOM 2287 C CA . ALA A 1 301 ? 10.118 -16.779 22.932 1.00 47.44 301 ALA A CA 1
ATOM 2288 C C . ALA A 1 301 ? 9.844 -15.901 24.161 1.00 47.44 301 ALA A C 1
ATOM 2290 O O . ALA A 1 301 ? 10.736 -15.652 24.978 1.00 47.44 301 ALA A O 1
ATOM 2291 N N . LEU A 1 302 ? 8.634 -15.350 24.236 1.00 53.41 302 LEU A N 1
ATOM 2292 C CA . LEU A 1 302 ? 8.249 -14.407 25.277 1.00 53.41 302 LEU A CA 1
ATOM 2293 C C . LEU A 1 302 ? 8.279 -15.145 26.614 1.00 53.41 302 LEU A C 1
ATOM 2295 O O . LEU A 1 302 ? 7.384 -15.922 26.940 1.00 53.41 302 LEU A O 1
ATOM 2299 N N . SER A 1 303 ? 9.363 -14.957 27.366 1.00 51.31 303 SER A N 1
ATOM 2300 C CA . SER A 1 303 ? 9.545 -15.638 28.641 1.00 51.31 303 SER A CA 1
ATOM 2301 C C . SER A 1 303 ? 8.487 -15.172 29.642 1.00 51.31 303 SER A C 1
ATOM 2303 O O . SER A 1 303 ? 8.045 -14.025 29.628 1.00 51.31 303 SER A O 1
ATOM 2305 N N . PHE A 1 304 ? 8.098 -16.042 30.571 1.00 48.38 304 PHE A N 1
ATOM 2306 C CA . PHE A 1 304 ? 7.118 -15.731 31.619 1.00 48.38 304 PHE A CA 1
ATOM 2307 C C . PHE A 1 304 ? 7.470 -14.462 32.438 1.00 48.38 304 PHE A C 1
ATOM 2309 O O . PHE A 1 304 ? 6.589 -13.737 32.901 1.00 48.38 304 PHE A O 1
ATOM 2316 N N . GLY A 1 305 ? 8.763 -14.132 32.573 1.00 51.31 305 GLY A N 1
ATOM 2317 C CA . GLY A 1 305 ? 9.227 -12.899 33.228 1.00 51.31 305 GLY A CA 1
ATOM 2318 C C . GLY A 1 305 ? 8.866 -11.612 32.473 1.00 51.31 305 GLY A C 1
ATOM 2319 O O . GLY A 1 305 ? 8.703 -10.553 33.085 1.00 51.31 305 GLY A O 1
ATOM 2320 N N . PHE A 1 306 ? 8.669 -11.701 31.158 1.00 54.91 306 PHE A N 1
ATOM 2321 C CA . PHE A 1 306 ? 8.252 -10.590 30.314 1.00 54.91 306 PHE A CA 1
ATOM 2322 C C . PHE A 1 306 ? 6.815 -10.151 30.611 1.00 54.91 306 PHE A C 1
ATOM 2324 O O . PHE A 1 306 ? 6.570 -8.972 30.876 1.00 54.91 306 PHE A O 1
ATOM 2331 N N . ALA A 1 307 ? 5.887 -11.113 30.657 1.00 52.81 307 ALA A N 1
ATOM 2332 C CA . ALA A 1 307 ? 4.485 -10.874 30.993 1.00 52.81 307 ALA A CA 1
ATOM 2333 C C . ALA A 1 307 ? 4.338 -10.249 32.392 1.00 52.81 307 ALA A C 1
ATOM 2335 O O . ALA A 1 307 ? 3.607 -9.274 32.560 1.00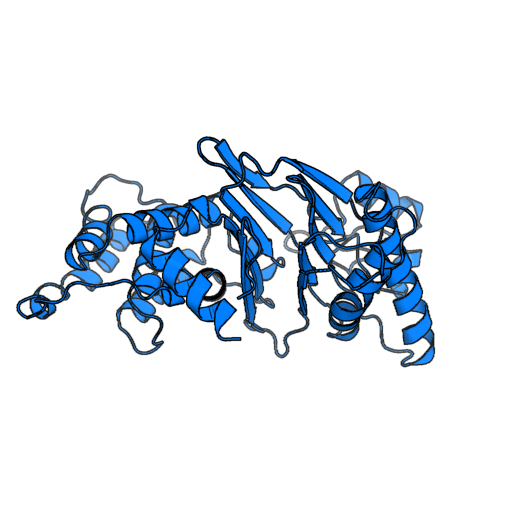 52.81 307 ALA A O 1
ATOM 2336 N N . ASN A 1 308 ? 5.120 -10.717 33.373 1.00 52.12 308 ASN A N 1
ATOM 2337 C CA . ASN A 1 308 ? 5.139 -10.152 34.728 1.00 52.12 308 ASN A CA 1
ATOM 2338 C C . ASN A 1 308 ? 5.703 -8.723 34.790 1.00 52.12 308 ASN A C 1
ATOM 2340 O O . ASN A 1 308 ? 5.214 -7.910 35.573 1.00 52.12 308 ASN A O 1
ATOM 2344 N N . THR A 1 309 ? 6.701 -8.394 33.963 1.00 54.50 309 THR A N 1
ATOM 2345 C CA . THR A 1 309 ? 7.257 -7.030 33.875 1.00 54.50 309 THR A CA 1
ATOM 2346 C C . THR A 1 309 ? 6.226 -6.057 33.304 1.00 54.50 309 THR A C 1
ATOM 2348 O O . THR A 1 309 ? 6.054 -4.954 33.820 1.00 54.50 309 THR A O 1
ATOM 2351 N N . ILE A 1 310 ? 5.504 -6.483 32.265 1.00 53.56 310 ILE A N 1
ATOM 2352 C CA . ILE A 1 310 ? 4.427 -5.696 31.661 1.00 53.56 310 ILE A CA 1
ATOM 2353 C C . ILE A 1 310 ? 3.278 -5.523 32.659 1.00 53.56 310 ILE A C 1
ATOM 2355 O O . ILE A 1 310 ? 2.878 -4.393 32.934 1.00 53.56 310 ILE A O 1
ATOM 2359 N N . ALA A 1 311 ? 2.801 -6.617 33.261 1.00 54.03 311 ALA A N 1
ATOM 2360 C CA . ALA A 1 311 ? 1.768 -6.576 34.292 1.00 54.03 311 ALA A CA 1
ATOM 2361 C C . ALA A 1 311 ? 2.180 -5.670 35.468 1.00 54.03 311 ALA A C 1
ATOM 2363 O O . ALA A 1 311 ? 1.363 -4.910 35.977 1.00 54.03 311 ALA A O 1
ATOM 2364 N N . GLY A 1 312 ? 3.460 -5.674 35.860 1.00 55.25 312 GLY A N 1
ATOM 2365 C CA . GLY A 1 312 ? 4.024 -4.767 36.864 1.00 55.25 312 GLY A CA 1
ATOM 2366 C C . GLY A 1 312 ? 3.960 -3.283 36.480 1.00 55.25 312 GLY A C 1
ATOM 2367 O O . GLY A 1 312 ? 3.636 -2.457 37.329 1.00 55.25 312 GLY A O 1
ATOM 2368 N N . GLY A 1 313 ? 4.183 -2.937 35.207 1.00 53.72 313 GLY A N 1
ATOM 2369 C CA . GLY A 1 313 ? 3.979 -1.574 34.691 1.00 53.72 313 GLY A CA 1
ATOM 2370 C C . GLY A 1 313 ? 2.514 -1.118 34.745 1.00 53.72 313 GLY A C 1
ATOM 2371 O O . GLY A 1 313 ? 2.236 0.076 34.927 1.00 53.72 313 GLY A O 1
ATOM 2372 N N . PHE A 1 314 ? 1.588 -2.080 34.663 1.00 51.69 314 PHE A N 1
ATOM 2373 C CA . PHE A 1 314 ? 0.148 -1.871 34.810 1.00 51.69 314 PHE A CA 1
ATOM 2374 C C . PHE A 1 314 ? -0.339 -1.848 36.276 1.00 51.69 314 PHE A C 1
ATOM 2376 O O . PHE A 1 314 ? -1.337 -1.197 36.560 1.00 51.69 314 PHE A O 1
ATOM 2383 N N . LYS A 1 315 ? 0.385 -2.437 37.242 1.00 48.88 315 LYS A N 1
ATOM 2384 C CA . LYS A 1 315 ? 0.004 -2.461 38.680 1.00 48.88 315 LYS A CA 1
ATOM 2385 C C . LYS A 1 315 ? -0.065 -1.089 39.370 1.00 48.88 315 LYS A C 1
ATOM 2387 O O . LYS A 1 315 ? -0.598 -0.986 40.464 1.00 48.88 315 LYS A O 1
ATOM 2392 N N . GLY A 1 316 ? 0.470 -0.033 38.757 1.00 43.66 316 GLY A N 1
ATOM 2393 C CA . GLY A 1 316 ? 0.363 1.347 39.255 1.00 43.66 316 GLY A CA 1
ATOM 2394 C C . GLY A 1 316 ? -0.816 2.131 38.680 1.00 43.66 316 GLY A C 1
ATOM 2395 O O . GLY A 1 316 ? -0.840 3.352 38.805 1.00 43.66 316 GLY A O 1
ATOM 2396 N N . PHE A 1 317 ? -1.726 1.472 37.962 1.00 45.88 317 PHE A N 1
ATOM 2397 C CA . PHE A 1 317 ? -2.896 2.128 37.395 1.00 45.88 317 PHE A CA 1
ATOM 2398 C C . PHE A 1 317 ? -4.054 2.197 38.390 1.00 45.88 317 PHE A C 1
ATOM 2400 O O . PHE A 1 317 ? -4.761 3.188 38.329 1.00 45.88 317 PHE A O 1
ATOM 2407 N N . ASP A 1 318 ? -4.180 1.284 39.360 1.00 44.75 318 ASP A N 1
ATOM 2408 C CA . ASP A 1 318 ? -5.314 1.223 40.305 1.00 44.75 318 ASP A CA 1
ATOM 2409 C C . ASP A 1 318 ? -5.638 2.560 41.010 1.00 44.75 318 ASP A C 1
ATOM 2411 O O . ASP A 1 318 ? -6.806 2.877 41.211 1.00 44.75 318 ASP A O 1
ATOM 2415 N N . SER A 1 319 ? -4.642 3.406 41.308 1.00 38.12 319 SER A N 1
ATOM 2416 C CA . SER A 1 319 ? -4.842 4.647 42.078 1.00 38.12 319 SER A CA 1
ATOM 2417 C C . SER A 1 319 ? -5.278 5.878 41.269 1.00 38.12 319 SER A C 1
ATOM 2419 O O . SER A 1 319 ? -5.510 6.929 41.860 1.00 38.12 319 SER A O 1
ATOM 2421 N N . CYS A 1 320 ? -5.362 5.806 39.936 1.00 38.22 320 CYS A N 1
ATOM 2422 C CA . CYS A 1 320 ? -5.865 6.916 39.106 1.00 38.22 320 CYS A CA 1
ATOM 2423 C C . CYS A 1 320 ? -7.361 6.791 38.756 1.00 38.22 320 CYS A C 1
ATOM 2425 O O . CYS A 1 320 ? -7.875 7.633 38.017 1.00 38.22 320 CYS A O 1
ATOM 2427 N N . TYR A 1 321 ? -8.060 5.758 39.245 1.00 40.00 321 TYR A N 1
ATOM 2428 C CA . TYR A 1 321 ? -9.425 5.428 38.802 1.00 40.00 321 TYR A CA 1
ATOM 2429 C C . TYR A 1 321 ? -10.540 5.866 39.750 1.00 40.00 321 TYR A C 1
ATOM 2431 O O . TYR A 1 321 ? -11.670 6.008 39.284 1.00 40.00 321 TYR A O 1
ATOM 2439 N N . ASP A 1 322 ? -10.242 6.158 41.018 1.00 36.53 322 ASP A N 1
ATOM 2440 C CA . ASP A 1 322 ? -11.270 6.511 42.012 1.00 36.53 322 ASP A CA 1
ATOM 2441 C C . ASP A 1 322 ? -11.977 7.857 41.736 1.00 36.53 322 ASP A C 1
ATOM 2443 O O . ASP A 1 322 ? -13.004 8.154 42.342 1.00 36.53 322 ASP A O 1
ATOM 2447 N N . GLU A 1 323 ? -11.504 8.647 40.763 1.00 33.97 323 GLU A N 1
ATOM 2448 C CA . GLU A 1 323 ? -12.138 9.910 40.346 1.00 33.97 323 GLU A CA 1
ATOM 2449 C C . GLU A 1 323 ? -12.689 9.912 38.903 1.00 33.97 323 GLU A C 1
ATOM 2451 O O . GLU A 1 323 ? -13.158 10.946 38.412 1.00 33.97 323 GLU A O 1
ATOM 2456 N N . CYS A 1 324 ? -12.679 8.787 38.176 1.00 35.59 324 CYS A N 1
ATOM 2457 C CA . CYS A 1 324 ? -13.083 8.788 36.764 1.00 35.59 324 CYS A CA 1
ATOM 2458 C C . CYS A 1 324 ? -14.584 8.519 36.565 1.00 35.59 324 CYS A C 1
ATOM 2460 O O . CYS A 1 324 ? -14.993 7.509 36.001 1.00 35.59 324 CYS A O 1
ATOM 2462 N N . ASN A 1 325 ? -15.429 9.472 36.963 1.00 29.73 325 ASN A N 1
ATOM 2463 C CA . ASN A 1 325 ? -16.868 9.459 36.672 1.00 29.73 325 ASN A CA 1
ATOM 2464 C C . ASN A 1 325 ? -17.179 10.017 35.259 1.00 29.73 325 ASN A C 1
ATOM 2466 O O . ASN A 1 325 ? -18.041 10.881 35.088 1.00 29.73 325 ASN A O 1
ATOM 2470 N N . ARG A 1 326 ? -16.415 9.606 34.233 1.00 36.06 326 ARG A N 1
ATOM 2471 C CA . ARG A 1 326 ? -16.530 10.136 32.859 1.00 36.06 326 ARG A CA 1
ATOM 2472 C C . ARG A 1 326 ? -16.941 9.045 31.872 1.00 36.06 326 ARG A C 1
ATOM 2474 O O . ARG A 1 326 ? -16.164 8.148 31.573 1.00 36.06 326 ARG A O 1
ATOM 2481 N N . THR A 1 327 ? -18.120 9.198 31.271 1.00 30.55 327 THR A N 1
ATOM 2482 C CA . THR A 1 327 ? -18.468 8.573 29.984 1.00 30.55 327 THR A CA 1
ATOM 2483 C C . THR A 1 327 ? -17.393 8.912 28.954 1.00 30.55 327 THR A C 1
ATOM 2485 O O . THR A 1 327 ? -17.259 10.073 28.558 1.00 30.55 327 THR A O 1
ATOM 2488 N N . TYR A 1 328 ? -16.623 7.919 28.514 1.00 35.47 328 TYR A N 1
ATOM 2489 C CA . TYR A 1 328 ? -15.628 8.117 27.469 1.00 35.47 328 TYR A CA 1
ATOM 2490 C C . TYR A 1 328 ? -16.312 7.926 26.117 1.00 35.47 328 TYR A C 1
ATOM 2492 O O . TYR A 1 328 ? -16.560 6.811 25.667 1.00 35.47 328 TYR A O 1
ATOM 2500 N N . VAL A 1 329 ? -16.646 9.031 25.455 1.00 44.62 329 VAL A N 1
ATOM 2501 C CA . VAL A 1 329 ? -16.933 9.005 24.020 1.00 44.62 329 VAL A CA 1
ATOM 2502 C C . VAL A 1 329 ? -15.574 8.981 23.340 1.00 44.62 329 VAL A C 1
ATOM 2504 O O . VAL A 1 329 ? -14.878 9.994 23.359 1.00 44.62 329 VAL A O 1
ATOM 2507 N N . THR A 1 330 ? -15.160 7.840 22.782 1.00 51.38 330 THR A N 1
ATOM 2508 C CA . THR A 1 330 ? -13.972 7.808 21.914 1.00 51.38 330 THR A CA 1
ATOM 2509 C C . THR A 1 330 ? -14.194 8.848 20.813 1.00 51.38 330 THR A C 1
ATOM 2511 O O . THR A 1 330 ? -15.124 8.669 20.023 1.00 51.38 330 THR A O 1
ATOM 2514 N N . PRO A 1 331 ? -13.421 9.952 20.754 1.00 58.44 331 PRO A N 1
ATOM 2515 C CA . PRO A 1 331 ? -13.647 10.971 19.739 1.00 58.44 331 PRO A CA 1
ATOM 2516 C C . PRO A 1 331 ? -13.509 10.325 18.364 1.00 58.44 331 PRO A C 1
ATOM 2518 O O . PRO A 1 331 ? -12.570 9.547 18.169 1.00 58.44 331 PRO A O 1
ATOM 2521 N N . ALA A 1 332 ? -14.373 10.653 17.397 1.00 58.25 332 ALA A N 1
ATOM 2522 C CA . ALA A 1 332 ? -14.309 10.039 16.067 1.00 58.25 332 ALA A CA 1
ATOM 2523 C C . ALA A 1 332 ? -12.909 10.150 15.436 1.00 58.25 332 ALA A C 1
ATOM 2525 O O . ALA A 1 332 ? -12.479 9.277 14.687 1.00 58.25 332 ALA A O 1
ATOM 2526 N N . ARG A 1 333 ? -12.141 11.180 15.807 1.00 66.69 333 ARG A N 1
ATOM 2527 C CA . ARG A 1 333 ? -10.743 11.366 15.398 1.00 66.69 333 ARG A CA 1
ATOM 2528 C C . ARG A 1 333 ? -9.810 10.200 15.752 1.00 66.69 333 ARG A C 1
ATOM 2530 O O . ARG A 1 333 ? -8.837 10.015 15.040 1.00 66.69 333 ARG A O 1
ATOM 2537 N N . LYS A 1 334 ? -10.080 9.416 16.802 1.00 75.56 334 LYS A N 1
ATOM 2538 C CA . LYS A 1 334 ? -9.226 8.287 17.224 1.00 75.56 334 LYS A CA 1
ATOM 2539 C C . LYS A 1 334 ? -9.459 6.992 16.437 1.00 75.56 334 LYS A C 1
ATOM 2541 O O . LYS A 1 334 ? -8.620 6.104 16.467 1.00 75.56 334 LYS A O 1
ATOM 2546 N N . LEU A 1 335 ? -10.584 6.884 15.730 1.00 83.62 335 LEU A N 1
ATOM 2547 C CA . LEU A 1 335 ? -10.893 5.751 14.844 1.00 83.62 335 LEU A CA 1
ATOM 2548 C C . LEU A 1 335 ? -10.810 6.127 13.366 1.00 83.62 335 LEU A C 1
ATOM 2550 O O . LEU A 1 335 ? -11.244 5.361 12.500 1.00 83.62 335 LEU A O 1
ATOM 2554 N N . SER A 1 336 ? -10.295 7.322 13.065 1.00 87.25 336 SER A N 1
ATOM 2555 C CA . SER A 1 336 ? -10.117 7.711 11.676 1.00 87.25 336 SER A CA 1
ATOM 2556 C C . SER A 1 336 ? -9.035 6.832 11.044 1.00 87.25 336 SER A C 1
ATOM 2558 O O . SER A 1 336 ? -8.134 6.358 11.749 1.00 87.25 336 SER A O 1
ATOM 2560 N N . PRO A 1 337 ? -9.083 6.611 9.723 1.00 91.81 337 PRO A N 1
ATOM 2561 C CA . PRO A 1 337 ? -8.036 5.849 9.060 1.00 91.81 337 PRO A CA 1
ATOM 2562 C C . PRO A 1 337 ? -6.647 6.483 9.250 1.00 91.81 337 PRO A C 1
ATOM 2564 O O . PRO A 1 337 ? -5.670 5.758 9.355 1.00 91.81 337 PRO A O 1
ATOM 2567 N N . GLU A 1 338 ? -6.536 7.811 9.388 1.00 91.25 338 GLU A N 1
ATOM 2568 C CA . GLU A 1 338 ? -5.264 8.478 9.721 1.00 91.25 338 GLU A CA 1
ATOM 2569 C C . GLU A 1 338 ? -4.747 8.117 11.114 1.00 91.25 338 GLU A C 1
ATOM 2571 O O . GLU A 1 338 ? -3.547 7.922 11.291 1.00 91.25 338 GLU A O 1
ATOM 2576 N N . ALA A 1 339 ? -5.630 8.027 12.113 1.00 89.75 339 ALA A N 1
ATOM 2577 C CA . ALA A 1 339 ? -5.229 7.628 13.457 1.00 89.75 339 ALA A CA 1
ATOM 2578 C C . ALA A 1 339 ? -4.734 6.180 13.465 1.00 89.75 339 ALA A C 1
ATOM 2580 O O . ALA A 1 339 ? -3.662 5.903 13.994 1.00 89.75 339 ALA A O 1
ATOM 2581 N N . ILE A 1 340 ? -5.461 5.277 12.803 1.00 93.88 340 ILE A N 1
ATOM 2582 C CA . ILE A 1 340 ? -5.081 3.863 12.712 1.00 93.88 340 ILE A CA 1
ATOM 2583 C C . ILE A 1 340 ? -3.776 3.698 11.919 1.00 93.88 340 ILE A C 1
ATOM 2585 O O . ILE A 1 340 ? -2.894 2.965 12.361 1.00 93.88 340 ILE A O 1
ATOM 2589 N N . ALA A 1 341 ? -3.597 4.432 10.815 1.00 95.81 341 ALA A N 1
ATOM 2590 C CA . ALA A 1 341 ? -2.327 4.481 10.091 1.00 95.81 341 ALA A CA 1
ATOM 2591 C C . ALA A 1 341 ? -1.194 4.989 10.997 1.00 95.81 341 ALA A C 1
ATOM 2593 O O . ALA A 1 341 ? -0.127 4.387 11.045 1.00 95.81 341 ALA A O 1
ATOM 2594 N N . SER A 1 342 ? -1.434 6.044 11.786 1.00 93.44 342 SER A N 1
ATOM 2595 C CA . SER A 1 342 ? -0.461 6.549 12.762 1.00 93.44 342 SER A CA 1
ATOM 2596 C C . SER A 1 342 ? -0.096 5.512 13.823 1.00 93.44 342 SER A C 1
ATOM 2598 O O . SER A 1 342 ? 1.077 5.429 14.184 1.00 93.44 342 SER A O 1
ATOM 2600 N N . TYR A 1 343 ? -1.049 4.710 14.301 1.00 94.25 343 TYR A N 1
ATOM 2601 C CA . TYR A 1 343 ? -0.768 3.635 15.251 1.00 94.25 343 TYR A CA 1
ATOM 2602 C C . TYR A 1 343 ? 0.142 2.574 14.633 1.00 94.25 343 TYR A C 1
ATOM 2604 O O . TYR A 1 343 ? 1.180 2.263 15.212 1.00 94.25 343 TYR A O 1
ATOM 2612 N N . LEU A 1 344 ? -0.193 2.096 13.430 1.00 97.12 344 LEU A N 1
ATOM 2613 C CA . LEU A 1 344 ? 0.610 1.111 12.704 1.00 97.12 344 LEU A CA 1
ATOM 2614 C C . LEU A 1 344 ? 2.032 1.617 12.437 1.00 97.12 344 LEU A C 1
ATOM 2616 O O . LEU A 1 344 ? 2.986 0.913 12.743 1.00 97.12 344 LEU A O 1
ATOM 2620 N N . MET A 1 345 ? 2.191 2.855 11.960 1.00 96.06 345 MET A N 1
ATOM 2621 C CA . MET A 1 345 ? 3.513 3.443 11.699 1.00 96.06 345 MET A CA 1
ATOM 2622 C C . MET A 1 345 ? 4.354 3.595 12.972 1.00 96.06 345 MET A C 1
ATOM 2624 O O . MET A 1 345 ? 5.539 3.272 12.978 1.00 96.06 345 MET A O 1
ATOM 2628 N N . ARG A 1 346 ? 3.753 4.058 14.079 1.00 93.94 346 ARG A N 1
ATOM 2629 C CA . ARG A 1 346 ? 4.459 4.168 15.368 1.00 93.94 346 ARG A CA 1
ATOM 2630 C C . ARG A 1 346 ? 4.912 2.805 15.870 1.00 93.94 346 ARG A C 1
ATOM 2632 O O . ARG A 1 346 ? 6.045 2.670 16.325 1.00 93.94 346 ARG A O 1
ATOM 2639 N N . MET A 1 347 ? 4.033 1.808 15.787 1.00 95.19 347 MET A N 1
ATOM 2640 C CA . MET A 1 347 ? 4.371 0.438 16.157 1.00 95.19 347 MET A CA 1
ATOM 2641 C C . MET A 1 347 ? 5.484 -0.100 15.250 1.00 95.19 347 MET A C 1
ATOM 2643 O O . MET A 1 347 ? 6.445 -0.645 15.773 1.00 95.19 347 MET A O 1
ATOM 2647 N N . ALA A 1 348 ? 5.426 0.138 13.936 1.00 96.50 348 ALA A N 1
ATOM 2648 C CA . ALA A 1 348 ? 6.446 -0.295 12.979 1.00 96.50 348 ALA A CA 1
ATOM 2649 C C . ALA A 1 348 ? 7.835 0.285 13.291 1.00 96.50 348 ALA A C 1
ATOM 2651 O O . ALA A 1 348 ? 8.812 -0.460 13.356 1.00 96.50 348 ALA A O 1
ATOM 2652 N N . MET A 1 349 ? 7.924 1.585 13.591 1.00 94.38 349 MET A N 1
ATOM 2653 C CA . MET A 1 349 ? 9.180 2.203 14.040 1.00 94.38 349 MET A CA 1
ATOM 2654 C C . MET A 1 349 ? 9.758 1.516 15.285 1.00 94.38 349 MET A C 1
ATOM 2656 O O . MET A 1 349 ? 10.963 1.275 15.373 1.00 94.38 349 MET A O 1
ATOM 2660 N N . CYS A 1 350 ? 8.899 1.217 16.264 1.00 92.19 350 CYS A N 1
ATOM 2661 C CA . CYS A 1 350 ? 9.315 0.583 17.514 1.00 92.19 350 CYS A CA 1
ATOM 2662 C C . CYS A 1 350 ? 9.675 -0.896 17.309 1.00 92.19 350 CYS A C 1
ATOM 2664 O O . CYS A 1 350 ? 10.544 -1.410 17.999 1.00 92.19 350 CYS A O 1
ATOM 2666 N N . LEU A 1 351 ? 9.050 -1.566 16.339 1.00 92.94 351 LEU A N 1
ATOM 2667 C CA . LEU A 1 351 ? 9.392 -2.926 15.920 1.00 92.94 351 LEU A CA 1
ATOM 2668 C C . LEU A 1 351 ? 10.705 -3.006 15.127 1.00 92.94 351 LEU A C 1
ATOM 2670 O O . LEU A 1 351 ? 11.120 -4.109 14.783 1.00 92.94 351 LEU A O 1
ATOM 2674 N N . GLY A 1 352 ? 11.362 -1.872 14.869 1.00 91.94 352 GLY A N 1
ATOM 2675 C CA . GLY A 1 352 ? 12.675 -1.824 14.231 1.00 91.94 352 GLY A CA 1
ATOM 2676 C C . GLY A 1 352 ? 12.646 -1.538 12.735 1.00 91.94 352 GLY A C 1
ATOM 2677 O O . GLY A 1 352 ? 13.610 -1.868 12.062 1.00 91.94 352 GLY A O 1
ATOM 2678 N N . SER A 1 353 ? 11.572 -0.940 12.207 1.00 94.50 353 SER A N 1
ATOM 2679 C CA . SER A 1 353 ? 11.590 -0.462 10.823 1.00 94.50 353 SER A CA 1
ATOM 2680 C C . SER A 1 353 ? 12.610 0.670 10.684 1.00 94.50 353 SER A C 1
ATOM 2682 O O . SER A 1 353 ? 12.586 1.642 11.453 1.00 94.50 353 SER A O 1
ATOM 2684 N N . ASP A 1 354 ? 13.508 0.515 9.715 1.00 91.25 354 ASP A N 1
ATOM 2685 C CA . ASP A 1 354 ? 14.564 1.475 9.395 1.00 91.25 354 ASP A CA 1
ATOM 2686 C C . ASP A 1 354 ? 14.238 2.304 8.137 1.00 91.25 354 ASP A C 1
ATOM 2688 O O . ASP A 1 354 ? 15.003 3.209 7.792 1.00 91.25 354 ASP A O 1
ATOM 2692 N N . ASP A 1 355 ? 13.092 2.048 7.491 1.00 94.31 355 ASP A N 1
ATOM 2693 C CA . ASP A 1 355 ? 12.705 2.684 6.229 1.00 94.31 355 ASP A CA 1
ATOM 2694 C C . ASP A 1 355 ? 11.673 3.815 6.365 1.00 94.31 355 ASP A C 1
ATOM 2696 O O . ASP A 1 355 ? 11.192 4.132 7.461 1.00 94.31 355 ASP A O 1
ATOM 2700 N N . ASN A 1 356 ? 11.353 4.463 5.242 1.00 97.62 356 ASN A N 1
ATOM 2701 C CA . ASN A 1 356 ? 10.142 5.262 5.112 1.00 97.62 356 ASN A CA 1
ATOM 2702 C C . ASN A 1 356 ? 8.913 4.386 5.367 1.00 97.62 356 ASN A C 1
ATOM 2704 O O . ASN A 1 356 ? 8.897 3.196 5.071 1.00 97.62 356 ASN A O 1
ATOM 2708 N N . ILE A 1 357 ? 7.887 4.957 5.998 1.00 98.31 357 ILE A N 1
ATOM 2709 C CA . ILE A 1 357 ? 6.673 4.210 6.323 1.00 98.31 357 ILE A CA 1
ATOM 2710 C C . ILE A 1 357 ? 5.472 5.023 5.885 1.00 98.31 357 ILE A C 1
ATOM 2712 O O . ILE A 1 357 ? 5.137 6.040 6.497 1.00 98.31 357 ILE A O 1
ATOM 2716 N N . THR A 1 358 ? 4.781 4.520 4.872 1.00 98.69 358 THR A N 1
ATOM 2717 C CA . THR A 1 358 ? 3.547 5.076 4.337 1.00 98.69 358 THR A CA 1
ATOM 2718 C C . THR A 1 358 ? 2.457 4.026 4.341 1.00 98.69 358 THR A C 1
ATOM 2720 O O . THR A 1 358 ? 2.622 2.919 3.836 1.00 98.69 358 THR A O 1
ATOM 2723 N N . VAL A 1 359 ? 1.309 4.388 4.909 1.00 98.69 359 VAL A N 1
ATOM 2724 C CA . VAL A 1 359 ? 0.139 3.520 5.028 1.00 98.69 359 VAL A CA 1
ATOM 2725 C C . VAL A 1 359 ? -1.089 4.284 4.560 1.00 98.69 359 VAL A C 1
ATOM 2727 O O . VAL A 1 359 ? -1.412 5.343 5.099 1.00 98.69 359 VAL A O 1
ATOM 2730 N N . VAL A 1 360 ? -1.817 3.730 3.596 1.00 98.69 360 VAL A N 1
ATOM 2731 C CA . VAL A 1 360 ? -3.131 4.202 3.151 1.00 98.69 360 VAL A CA 1
ATOM 2732 C C . VAL A 1 360 ? -4.185 3.172 3.543 1.00 98.69 360 VAL A C 1
ATOM 2734 O O . VAL A 1 360 ? -4.074 1.987 3.232 1.00 98.69 360 VAL A O 1
ATOM 2737 N N . LEU A 1 361 ? -5.227 3.637 4.229 1.00 97.50 361 LEU A N 1
ATOM 2738 C CA . LEU A 1 361 ? -6.303 2.815 4.769 1.00 97.50 361 LEU A CA 1
ATOM 2739 C C . LEU A 1 361 ? -7.649 3.221 4.185 1.00 97.50 361 LEU A C 1
ATOM 2741 O O . LEU A 1 361 ? -8.028 4.392 4.233 1.00 97.50 361 LEU A O 1
ATOM 2745 N N . GLY A 1 362 ? -8.393 2.230 3.705 1.00 96.62 362 GLY A N 1
ATOM 2746 C CA . GLY A 1 362 ? -9.814 2.332 3.394 1.00 96.62 362 GLY A CA 1
ATOM 2747 C C . GLY A 1 362 ? -10.612 1.509 4.393 1.00 96.62 362 GLY A C 1
ATOM 2748 O O . GLY A 1 362 ? -10.549 0.286 4.369 1.00 96.62 362 GLY A O 1
ATOM 2749 N N . LEU A 1 363 ? -11.371 2.161 5.269 1.00 95.06 363 LEU A N 1
ATOM 2750 C CA . LEU A 1 363 ? -12.173 1.511 6.306 1.00 95.06 363 LEU A CA 1
ATOM 2751 C C . LEU A 1 363 ? -13.644 1.538 5.903 1.00 95.06 363 LEU A C 1
ATOM 2753 O O . LEU A 1 363 ? -14.230 2.606 5.713 1.00 95.06 363 LEU A O 1
ATOM 2757 N N . GLY A 1 364 ? -14.248 0.362 5.746 1.00 93.25 364 GLY A N 1
ATOM 2758 C CA . GLY A 1 364 ? -15.644 0.233 5.360 1.00 93.25 364 GLY A CA 1
ATOM 2759 C C . GLY A 1 364 ? -16.540 0.917 6.383 1.00 93.25 364 GLY A C 1
ATOM 2760 O O . GLY A 1 364 ? -16.415 0.698 7.588 1.00 93.25 364 GLY A O 1
ATOM 2761 N N . ARG A 1 365 ? -17.494 1.728 5.921 1.00 89.62 365 ARG A N 1
ATOM 2762 C CA . ARG A 1 365 ? -18.426 2.451 6.801 1.00 89.62 365 ARG A CA 1
ATOM 2763 C C . ARG A 1 365 ? -19.197 1.498 7.720 1.00 89.62 365 ARG A C 1
ATOM 2765 O O . ARG A 1 365 ? -19.507 1.871 8.843 1.00 89.62 365 ARG A O 1
ATOM 2772 N N . LYS A 1 366 ? -19.425 0.251 7.288 1.00 87.62 366 LYS A N 1
ATOM 2773 C CA . LYS A 1 366 ? -20.040 -0.821 8.092 1.00 87.62 366 LYS A CA 1
ATOM 2774 C C . LYS A 1 366 ? -19.286 -1.170 9.385 1.00 87.62 366 LYS A C 1
ATOM 2776 O O . LYS A 1 366 ? -19.906 -1.712 10.292 1.00 87.62 366 LYS A O 1
ATOM 2781 N N . LEU A 1 367 ? -17.989 -0.860 9.486 1.00 86.69 367 LEU A N 1
ATOM 2782 C CA . LEU A 1 367 ? -17.197 -1.090 10.701 1.00 86.69 367 LEU A CA 1
ATOM 2783 C C . LEU A 1 367 ? -17.507 -0.090 11.817 1.00 86.69 367 LEU A C 1
ATOM 2785 O O . LEU A 1 367 ? -17.264 -0.365 12.991 1.00 86.69 367 LEU A O 1
ATOM 2789 N N . TYR A 1 368 ? -18.015 1.088 11.462 1.00 84.88 368 TYR A N 1
ATOM 2790 C CA . TYR A 1 368 ? -18.150 2.186 12.401 1.00 84.88 368 TYR A CA 1
ATOM 2791 C C . TYR A 1 368 ? -19.489 2.155 13.147 1.00 84.88 368 TYR A C 1
ATOM 2793 O O . TYR A 1 368 ? -20.548 1.986 12.532 1.00 84.88 368 TYR A O 1
ATOM 2801 N N . PRO A 1 369 ? -19.486 2.442 14.462 1.00 79.06 369 PRO A N 1
ATOM 2802 C CA . PRO A 1 369 ? -20.704 2.781 15.183 1.00 79.06 369 PRO A CA 1
ATOM 2803 C C . PRO A 1 369 ? -21.433 3.967 14.528 1.00 79.06 369 PRO A C 1
ATOM 2805 O O . PRO A 1 369 ? -20.807 4.958 14.143 1.00 79.06 369 PRO A O 1
ATOM 2808 N N . LYS A 1 370 ? -22.773 3.911 14.462 1.00 81.19 370 LYS A N 1
ATOM 2809 C CA . LYS A 1 370 ? -23.610 4.968 13.850 1.00 81.19 370 LYS A CA 1
ATOM 2810 C C . LYS A 1 370 ? -23.286 6.398 14.332 1.00 81.19 370 LYS A C 1
ATOM 2812 O O . LYS A 1 370 ? -23.243 7.284 13.479 1.00 81.19 370 LYS A O 1
ATOM 2817 N N . PRO A 1 371 ? -23.034 6.662 15.634 1.00 78.75 371 PRO A N 1
ATOM 2818 C CA . PRO A 1 371 ? -22.692 8.012 16.095 1.00 78.75 371 PRO A CA 1
ATOM 2819 C C . PRO A 1 371 ? -21.396 8.559 15.481 1.00 78.75 371 PRO A C 1
ATOM 2821 O O . PRO A 1 371 ? -21.324 9.740 15.155 1.00 78.75 371 PRO A O 1
ATOM 2824 N N . ILE A 1 372 ? -20.402 7.692 15.265 1.00 79.31 372 ILE A N 1
ATOM 2825 C CA . ILE A 1 372 ? -19.094 8.063 14.708 1.00 79.31 372 ILE A CA 1
ATOM 2826 C C . ILE A 1 372 ? -19.224 8.394 13.222 1.00 79.31 372 ILE A C 1
ATOM 2828 O O . ILE A 1 372 ? -18.707 9.414 12.769 1.00 79.31 372 ILE A O 1
ATOM 2832 N N . LEU A 1 373 ? -19.997 7.598 12.474 1.00 80.81 373 LEU A N 1
ATOM 2833 C CA . LEU A 1 373 ? -20.320 7.918 11.079 1.00 80.81 373 LEU A CA 1
ATOM 2834 C C . LEU A 1 373 ? -21.040 9.262 10.951 1.00 80.81 373 LEU A C 1
ATOM 2836 O O . LEU A 1 373 ? -20.713 10.042 10.061 1.00 80.81 373 LEU A O 1
ATOM 2840 N N . ALA A 1 374 ? -21.985 9.554 11.848 1.00 82.00 374 ALA A N 1
ATOM 2841 C CA . ALA A 1 374 ? -22.694 10.830 11.841 1.00 82.00 374 ALA A CA 1
ATOM 2842 C C . ALA A 1 374 ? -21.751 12.019 12.105 1.00 82.00 374 ALA A C 1
ATOM 2844 O O . ALA A 1 374 ? -21.941 13.090 11.527 1.00 82.00 374 ALA A O 1
ATOM 2845 N N . GLU A 1 375 ? -20.730 11.845 12.950 1.00 80.75 375 GLU A N 1
ATOM 2846 C CA . GLU A 1 375 ? -19.686 12.851 13.162 1.00 80.75 375 GLU A CA 1
ATOM 2847 C C . GLU A 1 375 ? -18.834 13.054 11.897 1.00 80.75 375 GLU A C 1
ATOM 2849 O O . GLU A 1 375 ? -18.640 14.194 11.472 1.00 80.75 375 GLU A O 1
ATOM 2854 N N . TYR A 1 376 ? -18.399 11.976 11.235 1.00 80.81 376 TYR A N 1
ATOM 2855 C CA . TYR A 1 376 ? -17.653 12.074 9.974 1.00 80.81 376 TYR A CA 1
ATOM 2856 C C . TYR A 1 376 ? -18.457 12.732 8.853 1.00 80.81 376 TYR A C 1
ATOM 2858 O O . TYR A 1 376 ? -17.936 13.608 8.161 1.00 80.81 376 TYR A O 1
ATOM 2866 N N . ASP A 1 377 ? -19.732 12.372 8.702 1.00 81.50 377 ASP A N 1
ATOM 2867 C CA . ASP A 1 377 ? -20.603 12.972 7.691 1.00 81.50 377 ASP A CA 1
ATOM 2868 C C . ASP A 1 377 ? -20.777 14.482 7.932 1.00 81.50 377 ASP A C 1
ATOM 2870 O O . ASP A 1 377 ? -20.771 15.264 6.980 1.00 81.50 377 ASP A O 1
ATOM 2874 N N . LYS A 1 378 ? -20.861 14.925 9.198 1.00 80.81 378 LYS A N 1
ATOM 2875 C CA . LYS A 1 378 ? -20.855 16.358 9.548 1.00 80.81 378 LYS A CA 1
ATOM 2876 C C . LYS A 1 378 ? -19.523 17.028 9.203 1.00 80.81 378 LYS A C 1
ATOM 2878 O O . LYS A 1 378 ? -19.532 18.120 8.641 1.00 80.81 378 LYS A O 1
ATOM 2883 N N . MET A 1 379 ? -18.393 16.385 9.507 1.00 70.88 379 MET A N 1
ATOM 2884 C CA . MET A 1 379 ? -17.056 16.928 9.223 1.00 70.88 379 MET A CA 1
ATOM 2885 C C . MET A 1 379 ? -16.790 17.140 7.733 1.00 70.88 379 MET A C 1
ATOM 2887 O O . MET A 1 379 ? -15.991 18.009 7.393 1.00 70.88 379 MET A O 1
ATOM 2891 N N . VAL A 1 380 ? -17.411 16.343 6.861 1.00 66.38 380 VAL A N 1
ATOM 2892 C CA . VAL A 1 380 ? -17.259 16.484 5.408 1.00 66.38 380 VAL A CA 1
ATOM 2893 C C . VAL A 1 380 ? -18.275 17.439 4.807 1.00 66.38 380 VAL A C 1
ATOM 2895 O O . VAL A 1 380 ? -17.900 18.193 3.928 1.00 66.38 380 VAL A O 1
ATOM 2898 N N . ARG A 1 381 ? -19.520 17.489 5.298 1.00 65.69 381 ARG A N 1
ATOM 2899 C CA . ARG A 1 381 ? -20.502 18.490 4.831 1.00 65.69 381 ARG A CA 1
ATOM 2900 C C . ARG A 1 381 ? -20.123 19.935 5.180 1.00 65.69 381 ARG A C 1
ATOM 2902 O O . ARG A 1 381 ? -20.682 20.853 4.596 1.00 65.69 381 ARG A O 1
ATOM 2909 N N . GLY A 1 382 ? -19.248 20.127 6.169 1.00 54.16 382 GLY A N 1
ATOM 2910 C CA . GLY A 1 382 ? -18.724 21.437 6.565 1.00 54.16 382 GLY A CA 1
ATOM 2911 C C . GLY A 1 382 ? -17.431 21.861 5.856 1.00 54.16 382 GLY A C 1
ATOM 2912 O O . GLY A 1 382 ? -16.903 22.916 6.197 1.00 54.16 382 GLY A O 1
ATOM 2913 N N . ARG A 1 383 ? -16.904 21.044 4.936 1.00 50.41 383 ARG A N 1
ATOM 2914 C CA . ARG A 1 383 ? -15.796 21.378 4.027 1.00 50.41 383 ARG A CA 1
ATOM 2915 C C . ARG A 1 383 ? -16.344 21.509 2.617 1.00 50.41 383 ARG A C 1
ATOM 2917 O O . ARG A 1 383 ? -15.747 22.297 1.858 1.00 50.41 383 ARG A O 1
#

Mean predicted aligned error: 7.85 Å